Protein AF-A0A098VPJ7-F1 (afdb_monomer)

Radius of gyration: 24.65 Å; Cα contacts (8 Å, |Δi|>4): 861; chains: 1; bounding box: 64×50×73 Å

Mean predicted aligned error: 9.45 Å

Nearest PDB structures (foldseek):
  3ctz-assembly1_A  TM=8.269E-01  e=1.422E-44  Homo sapiens
  5jqk-assembly1_A  TM=8.307E-01  e=3.393E-35  Plasmodium falciparum 3D7
  5jqk-assembly1_B  TM=8.195E-01  e=1.094E-34  Plasmodium falciparum 3D7
  5jr6-assembly1_A  TM=8.309E-01  e=3.525E-34  Plasmodium falciparum 3D7
  5jr6-assembly1_B  TM=8.260E-01  e=3.515E-31  Plasmodium falciparum 3D7

Sequence (490 aa):
MKEAALWTDGRYFLQAEQQLDPKAWILMKSGLPGTPQKEEWIMEKLKAPNSTLGFDPTLVPFDLIQKWKGYWSAQNAPIEICPIDQNLVDLAWSCRPARPCNAVSELALSFCGKSFEDKLKDLRSKIEAEKCAGLLVSSLDEIAWILNWRGSDIDFNPNGAINCLAKNLTPPVVIRDYN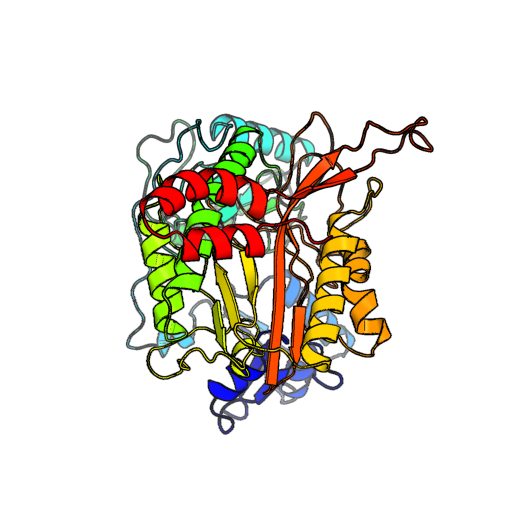ALFSDLKCWKELSNTFDRVLMAKGVSSVDLVESAGGEAVKTRVEIDGFRKAHVQDGVALVFTVWLSRSESTAANKLKEFRSQGKNYVGLSFDTISASGPNAAIIHYKPSAELSRSLSLDEIYLNGTTDVTRTLHFGTPSLEEKMDFTRVLKGNLALGSIVFPEKTSGFHLDVLARQFLWESGKDYRHGTGHGVGHYLNVHEGPHGIGFREEYLKNTLVDGMVVTNGIAALLLFSLEPGFYKDSAFGIRIEDIMIVRSKTDFPEPAFGGVAFYEFEKVTMYHSQVYVTLAPLLKELDAKALDWLKRETSPIC

InterPro domains:
  IPR000994 Peptidase M24 [PF00557] (244-435)
  IPR029149 Creatinase/Aminopeptidase P/Spt16, N-terminal [G3DSA:3.40.350.10] (1-93)
  IPR029149 Creatinase/Aminopeptidase P/Spt16, N-terminal [G3DSA:3.40.350.10] (95-166)
  IPR033740 Aminopeptidase P [cd01085] (226-439)
  IPR036005 Creatinase/aminopeptidase-like [G3DSA:3.90.230.10] (217-490)
  IPR036005 Creatinase/aminopeptidase-like [SSF55920] (221-437)
  IPR050422 Xaa-Pro aminopeptidase P [PTHR43763] (216-458)

Solvent-accessible surface area (backbone atoms only — not comparable to full-atom values): 27313 Å² total; per-residue (Å²): 135,92,79,43,74,48,78,46,48,60,56,41,53,73,56,48,68,71,71,48,57,76,92,64,42,44,82,37,55,50,92,44,91,91,51,74,51,69,64,56,47,51,56,64,71,47,69,52,88,94,37,65,49,75,43,44,68,91,79,52,56,42,66,59,55,50,52,40,52,52,53,33,55,76,68,71,47,88,69,46,76,43,76,36,94,68,56,71,61,67,76,69,41,88,80,66,77,80,81,65,71,46,74,54,45,78,57,56,58,89,51,58,61,60,59,39,67,59,46,51,48,56,49,49,56,47,32,58,73,72,67,31,77,43,72,50,77,69,48,47,50,61,53,20,60,44,64,32,37,33,19,63,49,39,89,45,28,35,26,38,58,75,74,43,82,78,87,84,68,81,78,90,66,84,90,70,62,66,84,43,52,72,56,52,52,54,58,45,65,77,65,50,90,82,52,88,30,39,27,33,30,72,75,66,69,102,34,66,70,50,70,58,78,56,61,75,40,24,31,47,68,42,32,50,56,46,50,45,56,49,50,56,56,47,43,47,22,55,57,58,25,76,77,71,52,60,25,22,38,54,27,36,50,46,32,52,55,46,42,64,72,40,91,87,56,87,76,54,51,51,86,43,33,23,25,50,24,39,47,26,26,41,72,75,37,71,48,37,94,86,73,42,50,66,62,58,46,85,30,46,35,29,42,33,54,77,68,36,35,47,56,48,59,75,50,79,76,53,72,65,59,50,53,52,50,50,22,31,48,49,9,36,49,51,47,51,67,42,72,46,51,51,76,44,21,28,34,76,47,31,55,51,31,43,50,57,30,49,79,70,79,42,69,54,68,66,58,34,24,36,16,50,36,87,84,33,36,57,78,26,64,81,34,37,20,17,92,50,71,68,16,68,77,30,38,35,42,47,23,26,61,37,51,67,84,80,96,28,42,36,52,27,37,39,37,29,43,41,55,43,81,80,48,32,30,41,40,46,28,43,41,33,21,47,40,75,55,78,91,59,98,57,84,55,75,93,76,54,58,34,30,31,50,42,68,60,64,57,42,42,62,53,39,44,68,66,43,44,69,56,25,65,78,74,36,65,66,61,33,56,49,46,52,61,80,34,48,79,91,126

Secondary structure (DSSP, 8-state):
----EEEE-TTSHHHHHHHS-TTT-EEEETTSTTPPPHHHHHHHHT-STT-EEEE-TTTS-HHHHHHHHHHHHHTT---EEEE-SS-HHHHH-TTPPPPP-PPPEE--HHHHSS-HHHHHHHHHHHHHHTT-S-EEE--HHHHHHHTTEE--SBTTB-PPPTTSPPTT-TTTPPP--GGGHHHHHHHHHHH-TT-S--EEES---SS--PPP--TTTSBPHHHHHHHHHHHHHHHHHHHHHHHH-SBHHHHHHHHHHHHHTSTT----SS--EEEEGGGGGSTT----TTTPPBPPSSSEEEEE-SS-EEEEESS---HHHHHHHHHHHHHHHHHHT--EETTEEHHHHHHHHHHHHHTTT---SS-SEEE--TTS-SSEEEEEESS-THHHHSEE-STTTT--SS--B--EEE--EEEETTTEEEE--EEEE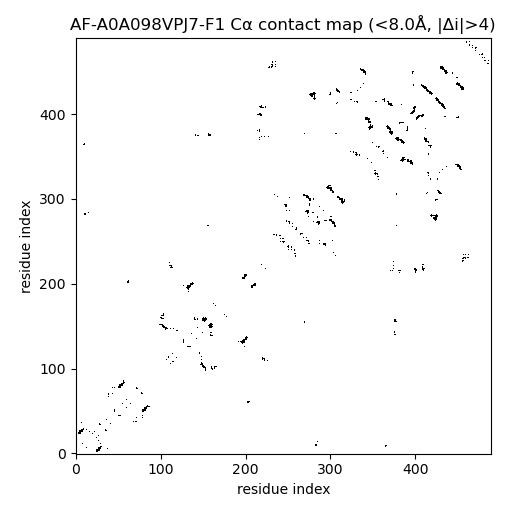EEEE---SSPPGGG--EEEEEES--HHHHHHHHHHHHHHHH-HHHHHHHHHHTS---

Foldseek 3Di:
DPAAEDEDFPLCPVVCVVPDDPVHYDYQHPPDPPRDDPLRVCLVVQQDPPREAEDAPVPDFPVVVVVSVVVCVVVVRPYHYDYDPDDPVVVVCPPDDDQDQFAKDAADCLAQVDALVVLVVVQVVVCVVVVAPEEDEDDQLVVCNSHNIFPCRDPLFRGGDLQHDDDDPPDDDDRDHPVCVVVVVVVVVVVCPDDQAYEYQDGDDDHDYDHRPQQQLFGDPSLLVVLLLLLLQLLLLLLVLVVDAFKQVRSQVSSQVSQVPDDPRDGWNDQKDKDWWQQQLSNPRHDDPVRMDTHDLATWIWTDTPFFIAIDHNHDYDPVVVLQQVLQVQLLVQLQFDKFFWQAWLQNSQCSNAVSQVVVPFADRDFQKAFQGRSGRRHDDPGIRGNDVSRNVQICDPGGSHHDDDWTKGWMKRWGKGHDNRTHIDIGIFIKIKTWDDPDPDQDPPNTTMIHIDTSCPSLVSSLVVCLVVCVVVPPVSNVVSCVVSDPDD

Organism: NCBI:txid1485682

Structure (mmCIF, N/CA/C/O backbone):
data_AF-A0A098VPJ7-F1
#
_entry.id   AF-A0A098VPJ7-F1
#
loop_
_atom_site.group_PDB
_atom_site.id
_atom_site.type_symbol
_atom_site.label_atom_id
_atom_site.label_alt_id
_atom_site.label_comp_id
_atom_site.label_asym_id
_atom_site.label_entity_id
_atom_site.label_seq_id
_atom_site.pdbx_PDB_ins_code
_atom_site.Cartn_x
_atom_site.Cartn_y
_atom_site.Cartn_z
_atom_site.occupancy
_atom_site.B_iso_or_equiv
_atom_site.auth_seq_id
_atom_site.auth_comp_id
_atom_site.auth_asym_id
_atom_site.auth_atom_id
_atom_site.pdbx_PDB_model_num
ATOM 1 N N . MET A 1 1 ? -33.648 -5.430 8.980 1.00 58.34 1 MET A N 1
ATOM 2 C CA . MET A 1 1 ? -32.537 -4.491 8.699 1.00 58.34 1 MET A CA 1
ATOM 3 C C . MET A 1 1 ? -33.095 -3.398 7.794 1.00 58.34 1 MET A C 1
ATOM 5 O O . MET A 1 1 ? -33.897 -3.757 6.942 1.00 58.34 1 MET A O 1
ATOM 9 N N . LYS A 1 2 ? -32.804 -2.107 8.021 1.00 83.69 2 LYS A N 1
ATOM 10 C CA . LYS A 1 2 ? -33.360 -1.016 7.186 1.00 83.69 2 LYS A CA 1
ATOM 11 C C . LYS A 1 2 ? -32.436 -0.630 6.030 1.00 83.69 2 LYS A C 1
ATOM 13 O O . LYS A 1 2 ? -32.908 -0.478 4.916 1.00 83.69 2 LYS A O 1
ATOM 18 N N . GLU A 1 3 ? -31.143 -0.507 6.310 1.00 92.00 3 GLU A N 1
ATOM 19 C CA . GLU A 1 3 ? -30.087 -0.170 5.352 1.00 92.00 3 GLU A CA 1
ATOM 20 C C . GLU A 1 3 ? -28.803 -0.911 5.770 1.00 92.00 3 GLU A C 1
ATOM 22 O O . GLU A 1 3 ? -28.629 -1.208 6.956 1.00 92.00 3 GLU A O 1
ATOM 27 N N . ALA A 1 4 ? -27.909 -1.178 4.818 1.00 95.25 4 ALA A N 1
ATOM 28 C CA . ALA A 1 4 ? -26.516 -1.552 5.056 1.00 95.25 4 ALA A CA 1
ATOM 29 C C . ALA A 1 4 ? -25.637 -0.744 4.092 1.00 95.25 4 ALA A C 1
ATOM 31 O O . ALA A 1 4 ? -26.004 -0.565 2.931 1.00 95.25 4 ALA A O 1
ATOM 32 N N . ALA A 1 5 ? -24.506 -0.220 4.562 1.00 96.56 5 ALA A N 1
ATOM 33 C CA . ALA A 1 5 ? -23.669 0.695 3.789 1.00 96.56 5 ALA A CA 1
ATOM 34 C C . ALA A 1 5 ? -22.183 0.347 3.924 1.00 96.56 5 ALA A C 1
ATOM 36 O O . ALA A 1 5 ? -21.719 -0.002 5.010 1.00 96.56 5 ALA A O 1
ATOM 37 N N . LEU A 1 6 ? -21.440 0.460 2.821 1.00 97.56 6 LEU A N 1
ATOM 38 C CA . LEU A 1 6 ? -20.004 0.192 2.759 1.00 97.56 6 LEU A CA 1
ATOM 39 C C . LEU A 1 6 ? -19.274 1.426 2.231 1.00 97.56 6 LEU A C 1
ATOM 41 O O . LEU A 1 6 ? -19.496 1.842 1.097 1.00 97.56 6 LEU A O 1
ATOM 45 N N . TRP A 1 7 ? -18.377 1.991 3.042 1.00 97.19 7 TRP A N 1
ATOM 46 C CA . TRP A 1 7 ? -17.451 3.038 2.605 1.00 97.19 7 TRP A CA 1
ATOM 47 C C . TRP A 1 7 ? -16.179 2.408 2.073 1.00 97.19 7 TRP A C 1
ATOM 49 O O . TRP A 1 7 ? -15.521 1.653 2.786 1.00 97.19 7 TRP A O 1
ATOM 59 N N . THR A 1 8 ? -15.793 2.801 0.868 1.00 96.56 8 THR A N 1
ATOM 60 C CA . THR A 1 8 ? -14.469 2.507 0.315 1.00 96.56 8 THR A CA 1
ATOM 61 C C . THR A 1 8 ? -13.926 3.723 -0.432 1.00 96.56 8 THR A C 1
ATOM 63 O O . THR A 1 8 ? -14.633 4.725 -0.566 1.00 96.56 8 THR A O 1
ATOM 66 N N . ASP A 1 9 ? -12.670 3.667 -0.864 1.00 93.50 9 ASP A N 1
ATOM 67 C CA . ASP A 1 9 ? -11.998 4.722 -1.626 1.00 93.50 9 ASP A CA 1
ATOM 68 C C . ASP A 1 9 ? -11.958 4.424 -3.136 1.00 93.50 9 ASP A C 1
ATOM 70 O O . ASP A 1 9 ? -12.395 3.367 -3.604 1.00 93.50 9 ASP A O 1
ATOM 74 N N . GLY A 1 10 ? -11.451 5.383 -3.914 1.00 90.94 10 GLY A N 1
ATOM 75 C CA . GLY A 1 10 ? -11.510 5.353 -5.374 1.00 90.94 10 GLY A CA 1
ATOM 76 C C . GLY A 1 10 ? -10.791 4.188 -6.051 1.00 90.94 10 GLY A C 1
ATOM 77 O O . GLY A 1 10 ? -11.111 3.907 -7.205 1.00 90.94 10 GLY A O 1
ATOM 78 N N . ARG A 1 11 ? -9.903 3.470 -5.347 1.00 91.38 11 ARG A N 1
ATOM 79 C CA . ARG A 1 11 ? -9.271 2.227 -5.830 1.00 91.38 11 ARG A CA 1
ATOM 80 C C . ARG A 1 11 ? -10.273 1.090 -6.023 1.00 91.38 11 ARG A C 1
ATOM 82 O O . ARG A 1 11 ? -10.047 0.204 -6.842 1.00 91.38 11 ARG A O 1
ATOM 89 N N . TYR A 1 12 ? -11.388 1.144 -5.296 1.00 95.06 12 TYR A N 1
ATOM 90 C CA . TYR A 1 12 ? -12.326 0.036 -5.137 1.00 95.06 12 TYR A CA 1
ATOM 91 C C . TYR A 1 12 ? -13.745 0.328 -5.633 1.00 95.06 12 TYR A C 1
ATOM 93 O O . TYR A 1 12 ? -14.587 -0.560 -5.551 1.00 95.06 12 TYR A O 1
ATOM 101 N N . PHE A 1 13 ? -14.048 1.523 -6.160 1.00 93.94 13 PHE A N 1
ATOM 102 C CA . PHE A 1 13 ? -15.414 1.862 -6.598 1.00 93.94 13 PHE A CA 1
ATOM 103 C C . PHE A 1 13 ? -15.972 0.853 -7.615 1.00 93.94 13 PHE A C 1
ATOM 105 O O . PHE A 1 13 ? -17.044 0.301 -7.385 1.00 93.94 13 PHE A O 1
ATOM 112 N N . LEU A 1 14 ? -15.219 0.565 -8.683 1.00 90.44 14 LEU A N 1
ATOM 113 C CA . LEU A 1 14 ? -15.637 -0.374 -9.733 1.00 90.44 14 LEU A CA 1
ATOM 114 C C . LEU A 1 14 ? -15.721 -1.822 -9.222 1.00 90.44 14 LEU A C 1
ATOM 116 O O . LEU A 1 14 ? -16.611 -2.567 -9.617 1.00 90.44 14 LEU A O 1
ATOM 120 N N . GLN A 1 15 ? -14.819 -2.223 -8.320 1.00 91.12 15 GLN A N 1
ATOM 121 C CA . GLN A 1 15 ? -14.826 -3.569 -7.737 1.00 91.12 15 GLN A CA 1
ATOM 122 C C . GLN A 1 15 ? -16.013 -3.766 -6.784 1.00 91.12 15 GLN A C 1
ATOM 124 O O . GLN A 1 15 ? -16.672 -4.802 -6.822 1.00 91.12 15 GLN A O 1
ATOM 129 N N . ALA A 1 16 ? -16.326 -2.766 -5.958 1.00 94.00 16 ALA A N 1
ATOM 130 C CA . ALA A 1 16 ? -17.450 -2.822 -5.034 1.00 94.00 16 ALA A CA 1
ATOM 131 C C . ALA A 1 16 ? -18.799 -2.864 -5.774 1.00 94.00 16 ALA A C 1
ATOM 133 O O . ALA A 1 16 ? -19.690 -3.595 -5.354 1.00 94.00 16 ALA A O 1
ATOM 134 N N . GLU A 1 17 ? -18.934 -2.166 -6.908 1.00 92.56 17 GLU A N 1
ATOM 135 C CA . GLU A 1 17 ? -20.117 -2.260 -7.785 1.00 92.56 17 GLU A CA 1
ATOM 136 C C . GLU A 1 17 ? -20.305 -3.652 -8.412 1.00 92.56 17 GLU A C 1
ATOM 138 O O . GLU A 1 17 ? -21.429 -4.026 -8.732 1.00 92.56 17 GLU A O 1
ATOM 143 N N . GLN A 1 18 ? -19.228 -4.429 -8.567 1.00 90.06 18 GLN A N 1
ATOM 144 C CA . GLN A 1 18 ? -19.275 -5.804 -9.082 1.00 90.06 18 GLN A CA 1
ATOM 145 C C . GLN A 1 18 ? -19.525 -6.851 -7.983 1.00 90.06 18 GLN A C 1
ATOM 147 O O . GLN A 1 18 ? -20.073 -7.913 -8.267 1.00 90.06 18 GLN A O 1
ATOM 152 N N . GLN A 1 19 ? -19.096 -6.582 -6.745 1.00 92.81 19 GLN A N 1
ATOM 153 C CA . GLN A 1 19 ? -19.117 -7.551 -5.639 1.00 92.81 19 GLN A CA 1
ATOM 154 C C . GLN A 1 19 ? -20.301 -7.389 -4.674 1.00 92.81 19 GLN A C 1
ATOM 156 O O . GLN A 1 19 ? -20.671 -8.352 -4.003 1.00 92.81 19 GLN A O 1
ATOM 161 N N . LEU A 1 20 ? -20.886 -6.194 -4.569 1.00 95.88 20 LEU A N 1
ATOM 162 C CA . LEU A 1 20 ? -22.016 -5.926 -3.678 1.00 95.88 20 LEU A CA 1
ATOM 163 C C . LEU A 1 20 ? -23.350 -6.128 -4.404 1.00 95.88 20 LEU A C 1
ATOM 165 O O . LEU A 1 20 ? -23.539 -5.621 -5.505 1.00 95.88 20 LEU A O 1
ATOM 169 N N . ASP A 1 21 ? -24.316 -6.791 -3.758 1.00 95.88 21 ASP A N 1
ATOM 170 C CA . ASP A 1 21 ? -25.709 -6.762 -4.222 1.00 95.88 21 ASP A CA 1
ATOM 171 C C . ASP A 1 21 ? -26.289 -5.349 -3.995 1.00 95.88 21 ASP A C 1
ATOM 173 O O . ASP A 1 21 ? -26.476 -4.957 -2.834 1.00 95.88 21 ASP A O 1
ATOM 177 N N . PRO A 1 22 ? -26.622 -4.585 -5.057 1.00 94.00 22 PRO A N 1
ATOM 178 C CA . PRO A 1 22 ? -27.145 -3.224 -4.933 1.00 94.00 22 PRO A CA 1
ATOM 179 C C . PRO A 1 22 ? -28.547 -3.163 -4.304 1.00 94.00 22 PRO A C 1
ATOM 181 O O . PRO A 1 22 ? -29.031 -2.077 -3.997 1.00 94.00 22 PRO A O 1
ATOM 184 N N . LYS A 1 23 ? -29.224 -4.304 -4.106 1.00 93.88 23 LYS A N 1
ATOM 185 C CA . LYS A 1 23 ? -30.486 -4.384 -3.350 1.00 93.88 23 LYS A CA 1
ATOM 186 C C . LYS A 1 23 ? -30.269 -4.475 -1.840 1.00 93.88 23 LYS A C 1
ATOM 188 O O . LYS A 1 23 ? -31.193 -4.182 -1.084 1.00 93.88 23 LYS A O 1
ATOM 193 N N . ALA A 1 24 ? -29.085 -4.909 -1.409 1.00 95.06 24 ALA A N 1
ATOM 194 C CA . ALA A 1 24 ? -28.736 -5.098 -0.004 1.00 95.06 24 ALA A CA 1
ATOM 195 C C . ALA A 1 24 ? -27.796 -4.004 0.525 1.00 95.06 24 ALA A C 1
ATOM 197 O O . ALA A 1 24 ? -27.900 -3.634 1.693 1.00 95.06 24 ALA A O 1
ATOM 198 N N . TRP A 1 25 ? -26.902 -3.481 -0.322 1.00 97.38 25 TRP A N 1
ATOM 199 C CA . TRP A 1 25 ? -25.821 -2.578 0.075 1.00 97.38 25 TRP A CA 1
ATOM 200 C C . TRP A 1 25 ? -25.869 -1.219 -0.622 1.00 97.38 25 TRP A C 1
ATOM 202 O O . TRP A 1 25 ? -26.027 -1.120 -1.837 1.00 97.38 25 TRP A O 1
ATOM 212 N N . ILE A 1 26 ? -25.615 -0.168 0.157 1.00 96.62 26 ILE A N 1
ATOM 213 C CA . ILE A 1 26 ? -25.369 1.194 -0.315 1.00 96.62 26 ILE A CA 1
ATOM 214 C C . ILE A 1 26 ? -23.852 1.413 -0.391 1.00 96.62 26 ILE A C 1
ATOM 216 O O . ILE A 1 26 ? -23.165 1.425 0.634 1.00 96.62 26 ILE A O 1
ATOM 220 N N . LEU A 1 27 ? -23.314 1.598 -1.598 1.00 97.25 27 LEU A N 1
ATOM 221 C CA . LEU A 1 27 ? -21.898 1.914 -1.795 1.00 97.25 27 LEU A CA 1
ATOM 222 C C . LEU A 1 27 ? -21.631 3.407 -1.556 1.00 97.25 27 LEU A C 1
ATOM 224 O O . LEU A 1 27 ? -22.081 4.261 -2.317 1.00 97.25 27 LEU A O 1
ATOM 228 N N . MET A 1 28 ? -20.844 3.712 -0.528 1.00 97.31 28 MET A N 1
ATOM 229 C CA . MET A 1 28 ? -20.439 5.065 -0.155 1.00 97.31 28 MET A CA 1
ATOM 230 C C . MET A 1 28 ? -19.040 5.361 -0.715 1.00 97.31 28 MET A C 1
ATOM 232 O O . MET A 1 28 ? -18.026 4.826 -0.253 1.00 97.31 28 MET A O 1
ATOM 236 N N . LYS A 1 29 ? -18.982 6.204 -1.750 1.00 95.62 29 LYS A N 1
ATOM 237 C CA . LYS A 1 29 ? -17.768 6.488 -2.530 1.00 95.62 29 LYS A CA 1
ATOM 238 C C . LYS A 1 29 ? -16.926 7.604 -1.891 1.00 95.62 29 LYS A C 1
ATOM 240 O O . LYS A 1 29 ? -17.019 8.771 -2.265 1.00 95.62 29 LYS A O 1
ATOM 245 N N . SER A 1 30 ? -16.113 7.238 -0.900 1.00 92.88 30 SER A N 1
ATOM 246 C CA . SER A 1 30 ? -15.342 8.180 -0.069 1.00 92.88 30 SER A CA 1
ATOM 247 C C . SER A 1 30 ? -14.481 9.132 -0.907 1.00 92.88 30 SER A C 1
ATOM 249 O O . SER A 1 30 ? -13.778 8.701 -1.819 1.00 92.88 30 SER A O 1
ATOM 251 N N . GLY A 1 31 ? -14.517 10.424 -0.576 1.00 87.00 31 GLY A N 1
ATOM 252 C CA . GLY A 1 31 ? -13.781 11.474 -1.289 1.00 87.00 31 GLY A CA 1
ATOM 253 C C . GLY A 1 31 ? -14.513 12.074 -2.497 1.00 87.00 31 GLY A C 1
ATOM 254 O O . GLY A 1 31 ? -14.058 13.089 -3.017 1.00 87.00 31 GLY A O 1
ATOM 255 N N . LEU A 1 32 ? -15.654 11.518 -2.928 1.00 90.38 32 LEU A N 1
ATOM 256 C CA . LEU A 1 32 ? -16.508 12.179 -3.920 1.00 90.38 32 LEU A CA 1
ATOM 257 C C . LEU A 1 32 ? -17.429 13.227 -3.264 1.00 90.38 32 LEU A C 1
ATOM 259 O O . LEU A 1 32 ? -17.989 12.953 -2.194 1.00 90.38 32 LEU A O 1
ATOM 263 N N . PRO A 1 33 ? -17.664 14.388 -3.912 1.00 90.69 33 PRO A N 1
ATOM 264 C CA . PRO A 1 33 ? -18.637 15.374 -3.449 1.00 90.69 33 PRO A CA 1
ATOM 265 C C . PRO A 1 33 ? -20.016 14.753 -3.191 1.00 90.69 33 PRO A C 1
ATOM 267 O O . PRO A 1 33 ? -20.513 13.969 -3.997 1.00 90.69 33 PRO A O 1
ATOM 270 N N . GLY A 1 34 ? -20.634 15.111 -2.065 1.00 91.56 34 GLY A N 1
ATOM 271 C CA . GLY A 1 34 ? -21.960 14.622 -1.674 1.00 91.56 34 GLY A CA 1
ATOM 272 C C . GLY A 1 34 ? -21.996 13.233 -1.022 1.00 91.56 34 GLY A C 1
ATOM 273 O O . GLY A 1 34 ? -23.062 12.832 -0.566 1.00 91.56 34 GLY A O 1
ATOM 274 N N . THR A 1 35 ? -20.872 12.511 -0.917 1.00 95.38 35 THR A N 1
ATOM 275 C CA . THR A 1 35 ? -20.814 11.294 -0.085 1.00 95.38 35 THR A CA 1
ATOM 276 C C . THR A 1 35 ? -20.645 11.690 1.387 1.00 95.38 35 THR A C 1
ATOM 278 O O . THR A 1 35 ? -19.643 12.335 1.703 1.00 95.38 35 THR A O 1
ATOM 281 N N . PRO A 1 36 ? -21.566 11.313 2.295 1.00 95.50 36 PRO A N 1
ATOM 282 C CA . PRO A 1 36 ? -21.456 11.659 3.709 1.00 95.50 36 PRO A CA 1
ATOM 283 C C . PRO A 1 36 ? -20.302 10.909 4.383 1.00 95.50 36 PRO A C 1
ATOM 285 O O . PRO A 1 36 ? -19.974 9.768 4.032 1.00 95.50 36 PRO A O 1
ATOM 288 N N . GLN A 1 37 ? -19.716 11.528 5.403 1.00 94.31 37 GLN A N 1
ATOM 289 C CA . GLN A 1 37 ? -18.797 10.857 6.317 1.00 94.31 37 GLN A CA 1
ATOM 290 C C . GLN A 1 37 ? -19.538 9.825 7.177 1.00 94.31 37 GLN A C 1
ATOM 292 O O . GLN A 1 37 ? -20.763 9.859 7.324 1.00 94.31 37 GLN A O 1
ATOM 297 N N . LYS A 1 38 ? -18.792 8.889 7.774 1.00 94.88 38 LYS A N 1
ATOM 298 C CA . LYS A 1 38 ? -19.380 7.826 8.607 1.00 94.88 38 LYS A CA 1
ATOM 299 C C . LYS A 1 38 ? -20.120 8.418 9.809 1.00 94.88 38 LYS A C 1
ATOM 301 O O . LYS A 1 38 ? -21.261 8.054 10.062 1.00 94.88 38 LYS A O 1
ATOM 306 N N . GLU A 1 39 ? -19.501 9.375 10.495 1.00 93.50 39 GLU A N 1
ATOM 307 C CA . GLU A 1 39 ? -20.085 10.127 11.611 1.00 93.50 39 GLU A CA 1
ATOM 308 C C . GLU A 1 39 ? -21.392 10.850 11.247 1.00 93.50 39 GLU A C 1
ATOM 310 O O . GLU A 1 39 ? -22.342 10.820 12.031 1.00 93.50 39 GLU A O 1
ATOM 315 N N . GLU A 1 40 ? -21.460 11.453 10.059 1.00 94.38 40 GLU A N 1
ATOM 316 C CA . GLU A 1 40 ? -22.639 12.160 9.542 1.00 94.38 40 GLU A CA 1
ATOM 317 C C . GLU A 1 40 ? -23.786 11.187 9.259 1.00 94.38 40 GLU A C 1
ATOM 319 O O . GLU A 1 40 ? -24.907 11.388 9.727 1.00 94.38 40 GLU A O 1
ATOM 324 N N . TRP A 1 41 ? -23.502 10.097 8.540 1.00 94.31 41 TRP A N 1
ATOM 325 C CA . TRP A 1 41 ? -24.509 9.095 8.192 1.00 94.31 41 TRP A CA 1
ATOM 326 C C . TRP A 1 41 ? -25.020 8.342 9.423 1.00 94.31 41 TRP A C 1
ATOM 328 O O . TRP A 1 41 ? -26.228 8.186 9.584 1.00 94.31 41 TRP A O 1
ATOM 338 N N . ILE A 1 42 ? -24.135 7.934 10.341 1.00 93.25 42 ILE A N 1
ATOM 339 C CA . ILE A 1 42 ? -24.534 7.303 11.610 1.00 93.25 42 ILE A CA 1
ATOM 340 C C . ILE A 1 42 ? -25.469 8.244 12.384 1.00 93.25 42 ILE A C 1
ATOM 342 O O . ILE A 1 42 ? -26.537 7.820 12.826 1.00 93.25 42 ILE A O 1
ATOM 346 N N . MET A 1 43 ? -25.130 9.534 12.477 1.00 91.50 43 MET A N 1
ATOM 347 C CA . MET A 1 43 ? -25.989 10.535 13.118 1.00 91.50 43 MET A CA 1
ATOM 348 C C . MET A 1 43 ? -27.334 10.713 12.408 1.00 91.50 43 MET A C 1
ATOM 350 O O . MET A 1 43 ? -28.359 10.893 13.063 1.00 91.50 43 MET A O 1
ATOM 354 N N . GLU A 1 44 ? -27.365 10.639 11.077 1.00 91.31 44 GLU A N 1
ATOM 355 C CA . GLU A 1 44 ? -28.606 10.707 10.311 1.00 91.31 44 GLU A CA 1
ATOM 356 C C . GLU A 1 44 ? -29.523 9.503 10.580 1.00 91.31 44 GLU A C 1
ATOM 358 O O . GLU A 1 44 ? -30.735 9.686 10.730 1.00 91.31 44 GLU A O 1
ATOM 363 N N . LYS A 1 45 ? -28.962 8.289 10.663 1.00 90.31 45 LYS A N 1
ATOM 364 C CA . LYS A 1 45 ? -29.728 7.041 10.820 1.00 90.31 45 LYS A CA 1
ATOM 365 C C . LYS A 1 45 ? -30.134 6.737 12.262 1.00 90.31 45 LYS A C 1
ATOM 367 O O . LYS A 1 45 ? -31.199 6.156 12.465 1.00 90.31 45 LYS A O 1
ATOM 372 N N . LEU A 1 46 ? -29.356 7.164 13.259 1.00 88.06 46 LEU A N 1
ATOM 373 C CA . LEU A 1 46 ? -29.640 6.937 14.686 1.00 88.06 46 LEU A CA 1
ATOM 374 C C . LEU A 1 46 ? -30.533 8.025 15.329 1.00 88.06 46 LEU A C 1
ATOM 376 O O . LEU A 1 46 ? -30.581 8.147 16.548 1.00 88.06 46 LEU A O 1
ATOM 380 N N . LYS A 1 47 ? -31.299 8.789 14.534 1.00 80.69 47 LYS A N 1
ATOM 381 C CA . LYS A 1 47 ? -32.258 9.811 15.020 1.00 80.69 47 LYS A CA 1
ATOM 382 C C . LYS A 1 47 ? -33.430 9.266 15.851 1.00 80.69 47 LYS A C 1
ATOM 384 O O . LYS A 1 47 ? -34.151 10.052 16.463 1.00 80.69 47 LYS A O 1
ATOM 389 N N . ALA A 1 48 ? -33.692 7.959 15.825 1.00 75.94 48 ALA A N 1
ATOM 390 C CA . ALA A 1 48 ? -34.788 7.372 16.594 1.00 75.94 48 ALA A CA 1
ATOM 391 C C . ALA A 1 48 ? -34.421 7.290 18.092 1.00 75.94 48 ALA A C 1
ATOM 393 O O . ALA A 1 48 ? -33.278 6.958 18.409 1.00 75.94 48 ALA A O 1
ATOM 394 N N . PRO A 1 49 ? -35.359 7.544 19.024 1.00 71.88 49 PRO A N 1
ATOM 395 C CA . PRO A 1 49 ? -35.082 7.420 20.453 1.00 71.88 49 PRO A CA 1
ATOM 396 C C . PRO A 1 49 ? -34.635 5.995 20.808 1.00 71.88 49 PRO A C 1
ATOM 398 O O . PRO A 1 49 ? -35.153 5.026 20.254 1.00 71.88 49 PRO A O 1
ATOM 401 N N . ASN A 1 50 ? -33.692 5.886 21.749 1.00 75.62 50 ASN A N 1
ATOM 402 C CA . ASN A 1 50 ? -33.048 4.635 22.177 1.00 75.62 50 ASN A CA 1
ATOM 403 C C . ASN A 1 50 ? -32.253 3.917 21.061 1.00 75.62 50 ASN A C 1
ATOM 405 O O . ASN A 1 50 ? -32.183 2.689 21.033 1.00 75.62 50 ASN A O 1
ATOM 409 N N . SER A 1 51 ? -31.668 4.675 20.126 1.00 83.06 51 SER A N 1
ATOM 410 C CA . SER A 1 51 ? -30.715 4.143 19.145 1.00 83.06 51 SER A CA 1
ATOM 411 C C . SER A 1 51 ? -29.297 4.115 19.721 1.00 83.06 51 SER A C 1
ATOM 413 O O . SER A 1 51 ? -28.759 5.158 20.087 1.00 83.06 51 SER A O 1
ATOM 415 N N . THR A 1 52 ? -28.671 2.939 19.725 1.00 90.44 52 THR A N 1
ATOM 416 C CA . THR A 1 52 ? -27.313 2.725 20.249 1.00 90.44 52 THR A CA 1
ATOM 417 C C . THR A 1 52 ? -26.389 2.230 19.134 1.00 90.44 52 THR A C 1
ATOM 419 O O . THR A 1 52 ? -26.750 1.328 18.374 1.00 90.44 52 THR A O 1
ATOM 422 N N . LEU A 1 53 ? -25.178 2.784 19.035 1.00 93.00 53 LEU A N 1
ATOM 423 C CA . LEU A 1 53 ? -24.133 2.286 18.141 1.00 93.00 53 LEU A CA 1
ATOM 424 C C . LEU A 1 53 ? -23.387 1.116 18.796 1.00 93.00 53 LEU A C 1
ATOM 426 O O . LEU A 1 53 ? -22.580 1.321 19.703 1.00 93.00 53 LEU A O 1
ATOM 430 N N . GLY A 1 54 ? -23.637 -0.100 18.310 1.00 93.81 54 GLY A N 1
ATOM 431 C CA . GLY A 1 54 ? -22.843 -1.287 18.635 1.00 93.81 54 GLY A CA 1
ATOM 432 C C . GLY A 1 54 ? -21.564 -1.367 17.797 1.00 93.81 54 GLY A C 1
ATOM 433 O O . GLY A 1 54 ? -21.624 -1.159 16.585 1.00 93.81 54 GLY A O 1
ATOM 434 N N . PHE A 1 55 ? -20.421 -1.692 18.408 1.00 93.12 55 PHE A N 1
ATOM 435 C CA . PHE A 1 55 ? -19.165 -1.931 17.683 1.00 93.12 55 PHE A CA 1
ATOM 436 C C . PHE A 1 55 ? -18.254 -2.941 18.396 1.00 93.12 55 PHE A C 1
ATOM 438 O O . PHE A 1 55 ? -18.303 -3.064 19.617 1.00 93.12 55 PHE A O 1
ATOM 445 N N . ASP A 1 56 ? -17.403 -3.636 17.639 1.00 91.25 56 ASP A N 1
ATOM 446 C CA . ASP A 1 56 ? -16.356 -4.509 18.186 1.00 91.25 56 ASP A CA 1
ATOM 447 C C . ASP A 1 56 ? -15.143 -3.654 18.620 1.00 91.25 56 ASP A C 1
ATOM 449 O O . ASP A 1 56 ? -14.526 -3.003 17.765 1.00 91.25 56 ASP A O 1
ATOM 453 N N . PRO A 1 57 ? -14.779 -3.623 19.918 1.00 87.31 57 PRO A N 1
ATOM 454 C CA . PRO A 1 57 ? -13.697 -2.780 20.421 1.00 87.31 57 PRO A CA 1
ATOM 455 C C . PRO A 1 57 ? -12.300 -3.228 19.976 1.00 87.31 57 PRO A C 1
ATOM 457 O O . PRO A 1 57 ? -11.354 -2.457 20.120 1.00 87.31 57 PRO A O 1
ATOM 460 N N . THR A 1 58 ? -12.150 -4.434 19.421 1.00 85.69 58 THR A N 1
ATOM 461 C CA . THR A 1 58 ? -10.871 -4.937 18.893 1.00 85.69 58 THR A CA 1
ATOM 462 C C . THR A 1 58 ? -10.605 -4.500 17.449 1.00 85.69 58 THR A C 1
ATOM 464 O O . THR A 1 58 ? -9.468 -4.582 16.988 1.00 85.69 58 THR A O 1
ATOM 467 N N . LEU A 1 59 ? -11.632 -4.006 16.742 1.00 88.81 59 LEU A N 1
ATOM 468 C CA . LEU A 1 59 ? -11.571 -3.669 15.312 1.00 88.81 59 LEU A CA 1
ATOM 469 C C . LEU A 1 59 ? -11.657 -2.165 15.012 1.00 88.81 59 LEU A C 1
ATOM 471 O O . LEU A 1 59 ? -11.415 -1.761 13.874 1.00 88.81 59 LEU A O 1
ATOM 475 N N . VAL A 1 60 ? -12.016 -1.325 15.991 1.00 85.81 60 VAL A N 1
ATOM 476 C CA . VAL A 1 60 ? -12.210 0.120 15.779 1.00 85.81 60 VAL A CA 1
ATOM 477 C C . VAL A 1 60 ? -11.199 0.938 16.591 1.00 85.81 60 VAL A C 1
ATOM 479 O O . VAL A 1 60 ? -11.191 0.840 17.819 1.00 85.81 60 VAL A O 1
ATOM 482 N N . PRO A 1 61 ? -10.381 1.801 15.952 1.00 82.31 61 PRO A N 1
ATOM 483 C CA . PRO A 1 61 ? -9.442 2.667 16.661 1.00 82.31 61 PRO A CA 1
ATOM 484 C C . PRO A 1 61 ? -10.133 3.584 17.676 1.00 82.31 61 PRO A C 1
ATOM 486 O O . PRO A 1 61 ? -11.129 4.242 17.369 1.00 82.31 61 PRO A O 1
ATOM 489 N N . PHE A 1 62 ? -9.562 3.689 18.877 1.00 79.25 62 PHE A N 1
ATOM 490 C CA . PHE A 1 62 ? -10.102 4.528 19.953 1.00 79.25 62 PHE A CA 1
ATOM 491 C C . PHE A 1 62 ? -10.268 5.993 19.538 1.00 79.25 62 PHE A C 1
ATOM 493 O O . PHE A 1 62 ? -11.306 6.595 19.809 1.00 79.25 62 PHE A O 1
ATOM 500 N N . ASP A 1 63 ? -9.279 6.555 18.842 1.00 77.56 63 ASP A N 1
ATOM 501 C CA . ASP A 1 63 ? -9.273 7.971 18.461 1.00 77.56 63 ASP A CA 1
ATOM 502 C C . ASP A 1 63 ? -10.375 8.289 17.439 1.00 77.56 63 ASP A C 1
ATOM 504 O O . ASP A 1 63 ? -10.941 9.381 17.458 1.00 77.56 63 ASP A O 1
ATOM 508 N N . LEU A 1 64 ? -10.770 7.306 16.617 1.00 83.44 64 LEU A N 1
ATOM 509 C CA . LEU A 1 64 ? -11.931 7.413 15.731 1.00 83.44 64 LEU A CA 1
ATOM 510 C C . LEU A 1 64 ? -13.236 7.493 16.537 1.00 83.44 64 LEU A C 1
ATOM 512 O O . LEU A 1 64 ? -14.065 8.362 16.273 1.00 83.44 64 LEU A O 1
ATOM 516 N N . ILE A 1 65 ? -13.394 6.654 17.569 1.00 86.75 65 ILE A N 1
ATOM 517 C CA . ILE A 1 65 ? -14.545 6.722 18.485 1.00 86.75 65 ILE A CA 1
ATOM 518 C C . ILE A 1 65 ? -14.574 8.058 19.243 1.00 86.75 65 ILE A C 1
ATOM 520 O O . ILE A 1 65 ? -15.649 8.634 19.407 1.00 86.75 65 ILE A O 1
ATOM 524 N N . GLN A 1 66 ? -13.427 8.591 19.679 1.00 85.75 66 GLN A N 1
ATOM 525 C CA . GLN A 1 66 ? -13.377 9.907 20.332 1.00 85.75 66 GLN A CA 1
ATOM 526 C C . GLN A 1 66 ? -13.709 11.048 19.363 1.00 85.75 66 GLN A C 1
ATOM 528 O O . GLN A 1 66 ? -14.492 11.930 19.720 1.00 85.75 66 GLN A O 1
ATOM 533 N N . LYS A 1 67 ? -13.203 11.005 18.121 1.00 88.56 67 LYS A N 1
ATOM 534 C CA . LYS A 1 67 ? -13.574 11.949 17.054 1.00 88.56 67 LYS A CA 1
ATOM 535 C C . LYS A 1 67 ? -15.090 11.956 16.836 1.00 88.56 67 LYS A C 1
ATOM 537 O O . LYS A 1 67 ? -15.703 13.021 16.822 1.00 88.56 67 LYS A O 1
ATOM 542 N N . TRP A 1 68 ? -15.698 10.776 16.712 1.00 92.12 68 TRP A N 1
ATOM 543 C CA . TRP A 1 68 ? -17.141 10.624 16.523 1.00 92.12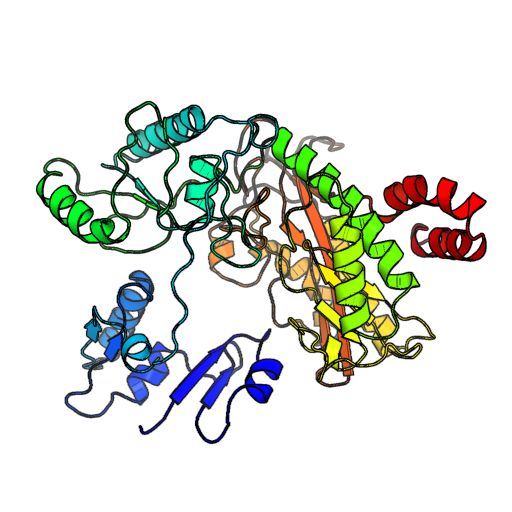 68 TRP A CA 1
ATOM 544 C C . TRP A 1 68 ? -17.950 11.134 17.723 1.00 92.12 68 TRP A C 1
ATOM 546 O O . TRP A 1 68 ? -18.879 11.915 17.531 1.00 92.12 68 TRP A O 1
ATOM 556 N N . LYS A 1 69 ? -17.553 10.799 18.960 1.00 90.06 69 LYS A N 1
ATOM 557 C CA . LYS A 1 69 ? -18.161 11.350 20.187 1.00 90.06 69 LYS A CA 1
ATOM 558 C C . LYS A 1 69 ? -18.101 12.878 20.228 1.00 90.06 69 LYS A C 1
ATOM 560 O O . LYS A 1 69 ? -19.107 13.515 20.532 1.00 90.06 69 LYS A O 1
ATOM 565 N N . GLY A 1 70 ? -16.944 13.464 19.914 1.00 91.69 70 GLY A N 1
ATOM 566 C CA . GLY A 1 70 ? -16.763 14.917 19.864 1.00 91.69 70 GLY A CA 1
ATOM 567 C C . GLY A 1 70 ? -17.667 15.576 18.822 1.00 91.69 70 GLY A C 1
ATOM 568 O O . GLY A 1 70 ? -18.345 16.556 19.128 1.00 91.69 70 GLY A O 1
ATOM 569 N N . TYR A 1 71 ? -17.741 14.993 17.623 1.00 92.75 71 TYR A N 1
ATOM 570 C CA . TYR A 1 71 ? -18.619 15.453 16.549 1.00 92.75 71 TYR A CA 1
ATOM 571 C C . TYR A 1 71 ? -20.107 15.389 16.943 1.00 92.75 71 TYR A C 1
ATOM 573 O O . TYR A 1 71 ? -20.803 16.397 16.851 1.00 92.75 71 TYR A O 1
ATOM 581 N N . TRP A 1 72 ? -20.598 14.251 17.449 1.00 92.06 72 TRP A N 1
ATOM 582 C CA . TRP A 1 72 ? -22.004 14.098 17.852 1.00 92.06 72 TRP A CA 1
ATOM 583 C C . TRP A 1 72 ? -22.385 14.995 19.033 1.00 92.06 72 TRP A C 1
ATOM 585 O O . TRP A 1 72 ? -23.459 15.596 19.016 1.00 92.06 72 TRP A O 1
ATOM 595 N N . SER A 1 73 ? -21.486 15.160 20.007 1.00 90.56 73 SER A N 1
ATOM 596 C CA . SER A 1 73 ? -21.660 16.098 21.122 1.00 90.56 73 SER A CA 1
ATOM 597 C C . SER A 1 73 ? -21.808 17.543 20.627 1.00 90.56 73 SER A C 1
ATOM 599 O O . SER A 1 73 ? -22.760 18.228 20.999 1.00 90.56 73 SER A O 1
ATOM 601 N N . ALA A 1 74 ? -20.950 17.984 19.698 1.00 93.06 74 ALA A N 1
ATOM 602 C CA . ALA A 1 74 ? -21.035 19.319 19.097 1.00 93.06 74 ALA A CA 1
ATOM 603 C C . ALA A 1 74 ? -22.338 19.557 18.303 1.00 93.06 74 ALA A C 1
ATOM 605 O O . ALA A 1 74 ? -22.798 20.693 18.206 1.00 93.06 74 ALA A O 1
ATOM 606 N N . GLN A 1 75 ? -22.955 18.496 17.770 1.00 91.12 75 GLN A N 1
ATOM 607 C CA . GLN A 1 75 ? -24.257 18.542 17.090 1.00 91.12 75 GLN A CA 1
ATOM 608 C C . GLN A 1 75 ? -25.459 18.324 18.034 1.00 91.12 75 GLN A C 1
ATOM 610 O O . GLN A 1 75 ? -26.598 18.296 17.572 1.00 91.12 75 GLN A O 1
ATOM 615 N N . ASN A 1 76 ? -25.237 18.180 19.348 1.00 88.94 76 ASN A N 1
ATOM 616 C CA . ASN A 1 76 ? -26.251 17.804 20.346 1.00 88.94 76 ASN A CA 1
ATOM 617 C C . ASN A 1 76 ? -27.002 16.497 20.005 1.00 88.94 76 ASN A C 1
ATOM 619 O O . ASN A 1 76 ? -28.171 16.334 20.357 1.00 88.94 76 ASN A O 1
ATOM 623 N N . ALA A 1 77 ? -26.347 15.559 19.315 1.00 86.38 77 ALA A N 1
ATOM 624 C CA . ALA A 1 77 ? -26.925 14.273 18.942 1.00 86.38 77 ALA A CA 1
ATOM 625 C C . ALA A 1 77 ? -26.764 13.257 20.097 1.00 86.38 77 ALA A C 1
ATOM 627 O O . ALA A 1 77 ? -25.631 12.892 20.423 1.00 86.38 77 ALA A O 1
ATOM 628 N N . PRO A 1 78 ? -27.859 12.770 20.720 1.00 81.88 78 PRO A N 1
ATOM 629 C CA . PRO A 1 78 ? -27.802 11.887 21.888 1.00 81.88 78 PRO A CA 1
ATOM 630 C C . PRO A 1 78 ? -27.554 10.426 21.473 1.00 81.88 78 PRO A C 1
ATOM 632 O O . PRO A 1 78 ? -28.411 9.562 21.641 1.00 81.88 78 PRO A O 1
ATOM 635 N N . ILE A 1 79 ? -26.386 10.160 20.885 1.00 87.94 79 ILE A N 1
ATOM 636 C CA . ILE A 1 79 ? -26.001 8.834 20.390 1.00 87.94 79 ILE A CA 1
ATOM 637 C C . ILE A 1 79 ? -25.254 8.082 21.487 1.00 87.94 79 ILE A C 1
ATOM 639 O O . ILE A 1 79 ? -24.125 8.422 21.846 1.00 87.94 79 ILE A O 1
ATOM 643 N N . GLU A 1 80 ? -25.885 7.033 22.004 1.00 87.94 80 GLU A N 1
ATOM 644 C CA . GLU A 1 80 ? -25.239 6.089 22.907 1.00 87.94 80 GLU A CA 1
ATOM 645 C C . GLU A 1 80 ? -24.321 5.144 22.116 1.00 87.94 80 GLU A C 1
ATOM 647 O O . GLU A 1 80 ? -24.627 4.751 20.989 1.00 87.94 80 GLU A O 1
ATOM 652 N N . ILE A 1 81 ? -23.191 4.754 22.709 1.00 89.56 81 ILE A N 1
ATOM 653 C CA . ILE A 1 81 ? -22.235 3.817 22.113 1.00 89.56 81 ILE A CA 1
ATOM 654 C C . ILE A 1 81 ? -22.055 2.635 23.064 1.00 89.56 81 ILE A C 1
ATOM 656 O O . ILE A 1 81 ? -21.698 2.826 24.226 1.00 89.56 81 ILE A O 1
ATOM 660 N N . CYS A 1 82 ? -22.232 1.422 22.546 1.00 91.31 82 CYS A N 1
ATOM 661 C CA . CYS A 1 82 ? -22.062 0.169 23.268 1.00 91.31 82 CYS A CA 1
ATOM 662 C C . CYS A 1 82 ? -20.932 -0.651 22.611 1.00 91.31 82 CYS A C 1
ATOM 664 O O . CYS A 1 82 ? -21.102 -1.124 21.485 1.00 91.31 82 CYS A O 1
ATOM 666 N N . PRO A 1 83 ? -19.766 -0.812 23.263 1.00 89.75 83 PRO A N 1
ATOM 667 C CA . PRO A 1 83 ? -18.779 -1.795 22.835 1.00 89.75 83 PRO A CA 1
ATOM 668 C C . PRO A 1 83 ? -19.330 -3.206 23.070 1.00 89.75 83 PRO A C 1
ATOM 670 O O . PRO A 1 83 ? -19.917 -3.476 24.117 1.00 89.75 83 PRO A O 1
ATOM 673 N N . ILE A 1 84 ? -19.136 -4.099 22.102 1.00 91.19 84 ILE A N 1
ATOM 674 C CA . ILE A 1 84 ? -19.615 -5.482 22.137 1.00 91.19 84 ILE A CA 1
ATOM 675 C C . ILE A 1 84 ? -18.403 -6.409 22.022 1.00 91.19 84 ILE A C 1
ATOM 677 O O . ILE A 1 84 ? -17.833 -6.553 20.944 1.00 91.19 84 ILE A O 1
ATOM 681 N N . ASP A 1 85 ? -18.027 -7.052 23.130 1.00 86.62 85 ASP A N 1
ATOM 682 C CA . ASP A 1 85 ? -16.842 -7.926 23.209 1.00 86.62 85 ASP A CA 1
ATOM 683 C C . ASP A 1 85 ? -16.940 -9.177 22.312 1.00 86.62 85 ASP A C 1
ATOM 685 O O . ASP A 1 85 ? -15.926 -9.773 21.953 1.00 86.62 85 ASP A O 1
ATOM 689 N N . GLN A 1 86 ? -18.158 -9.595 21.949 1.00 91.00 86 GLN A N 1
ATOM 690 C CA . GLN A 1 86 ? -18.397 -10.706 21.032 1.00 91.00 86 GLN A CA 1
ATOM 691 C C . GLN A 1 86 ? -18.741 -10.191 19.634 1.00 91.00 86 GLN A C 1
ATOM 693 O O . GLN A 1 86 ? -19.806 -9.610 19.414 1.00 91.00 86 GLN A O 1
ATOM 698 N N . ASN A 1 87 ? -17.871 -10.474 18.665 1.00 93.56 87 ASN A N 1
ATOM 699 C CA . ASN A 1 87 ? -18.109 -10.113 17.276 1.00 93.56 87 ASN A CA 1
ATOM 700 C C . ASN A 1 87 ? -19.389 -10.784 16.734 1.00 93.56 87 ASN A C 1
ATOM 702 O O . ASN A 1 87 ? -19.507 -12.010 16.684 1.00 93.56 87 ASN A O 1
ATOM 706 N N . LEU A 1 88 ? -20.360 -9.974 16.304 1.00 95.75 88 LEU A N 1
ATOM 707 C CA . LEU A 1 88 ? -21.666 -10.469 15.856 1.00 95.75 88 LEU A CA 1
ATOM 708 C C . LEU A 1 88 ? -21.620 -11.162 14.482 1.00 95.75 88 LEU A C 1
ATOM 710 O O . LEU A 1 88 ? -22.517 -11.944 14.170 1.00 95.75 88 LEU A O 1
ATOM 714 N N . VAL A 1 89 ? -20.587 -10.910 13.669 1.00 96.06 89 VAL A N 1
ATOM 715 C CA . VAL A 1 89 ? -20.364 -11.633 12.406 1.00 96.06 89 VAL A CA 1
ATOM 716 C C . VAL A 1 89 ? -19.870 -13.046 12.706 1.00 96.06 89 VAL A C 1
ATOM 718 O O . VAL A 1 89 ? -20.370 -13.993 12.107 1.00 96.06 89 VAL A O 1
ATOM 721 N N . ASP A 1 90 ? -18.980 -13.215 13.688 1.00 94.50 90 ASP A N 1
ATOM 722 C CA . ASP A 1 90 ? -18.480 -14.533 14.107 1.00 94.50 90 ASP A CA 1
ATOM 723 C C . ASP A 1 90 ? -19.605 -15.463 14.596 1.00 94.50 90 ASP A C 1
ATOM 725 O O . ASP A 1 90 ? -19.556 -16.665 14.345 1.00 94.50 90 ASP A O 1
ATOM 729 N N . LEU A 1 91 ? -20.652 -14.915 15.228 1.00 94.88 91 LEU A N 1
ATOM 730 C CA . LEU A 1 91 ? -21.860 -15.664 15.607 1.00 94.88 91 LEU A CA 1
ATOM 731 C C . LEU A 1 91 ? -22.685 -16.149 14.402 1.00 94.88 91 LEU A C 1
ATOM 733 O O . LEU A 1 91 ? -23.327 -17.195 14.477 1.00 94.88 91 LEU A O 1
ATOM 737 N N . ALA A 1 92 ? -22.695 -15.391 13.304 1.00 95.75 92 ALA A N 1
ATOM 738 C CA . ALA A 1 92 ? -23.418 -15.738 12.080 1.00 95.75 92 ALA A CA 1
ATOM 739 C C . ALA A 1 92 ? -22.586 -16.616 11.121 1.00 95.75 92 ALA A C 1
ATOM 741 O O . ALA A 1 92 ? -23.139 -17.303 10.256 1.00 95.75 92 ALA A O 1
ATOM 742 N N . TRP A 1 93 ? -21.258 -16.611 11.258 1.00 95.81 93 TRP A N 1
ATOM 743 C CA . TRP A 1 93 ? -20.327 -17.244 10.325 1.00 95.81 93 TRP A CA 1
ATOM 744 C C . TRP A 1 93 ? -20.109 -18.735 10.630 1.00 95.81 93 TRP A C 1
ATOM 746 O O . TRP A 1 93 ? -19.042 -19.170 11.058 1.00 95.81 93 TRP A O 1
ATOM 756 N N . SER A 1 94 ? -21.131 -19.541 10.334 1.00 93.69 94 SER A N 1
ATOM 757 C CA . SER A 1 94 ? -21.153 -21.002 10.558 1.00 93.69 94 SER A CA 1
ATOM 758 C C . SER A 1 94 ? -19.961 -21.797 9.989 1.00 93.69 94 SER A C 1
ATOM 760 O O . SER A 1 94 ? -19.660 -22.879 10.487 1.00 93.69 94 SER A O 1
ATOM 762 N N . CYS A 1 95 ? -19.281 -21.277 8.965 1.00 94.25 95 CYS A N 1
ATOM 763 C CA . CYS A 1 95 ? -18.134 -21.894 8.293 1.00 94.25 95 CYS A CA 1
ATOM 764 C C . CYS A 1 95 ? -16.835 -21.069 8.404 1.00 94.25 95 CYS A C 1
ATOM 766 O O . CYS A 1 95 ? -15.996 -21.116 7.502 1.00 94.25 95 CYS A O 1
ATOM 768 N N . ARG A 1 96 ? -16.664 -20.288 9.481 1.00 93.88 96 ARG A N 1
ATOM 769 C CA . ARG A 1 96 ? -15.450 -19.487 9.701 1.00 93.88 96 ARG A CA 1
ATOM 770 C C . ARG A 1 96 ? -14.191 -20.378 9.701 1.00 93.88 96 ARG A C 1
ATOM 772 O O . ARG A 1 96 ? -14.149 -21.347 10.462 1.00 93.88 96 ARG A O 1
ATOM 779 N N . PRO A 1 97 ? -13.149 -20.060 8.909 1.00 92.06 97 PRO A N 1
ATOM 780 C CA . PRO A 1 97 ? -11.884 -20.787 8.970 1.00 92.06 97 PRO A CA 1
ATOM 781 C C . PRO A 1 97 ? -11.189 -20.574 10.322 1.00 92.06 97 PRO A C 1
ATOM 783 O O . PRO A 1 97 ? -11.310 -19.517 10.944 1.00 92.06 97 PRO A O 1
ATOM 786 N N . ALA A 1 98 ? -10.429 -21.574 10.772 1.00 90.31 98 ALA A N 1
ATOM 787 C CA . ALA A 1 98 ? -9.585 -21.426 11.952 1.00 90.31 98 ALA A CA 1
ATOM 788 C C . ALA A 1 98 ? -8.512 -20.348 11.718 1.00 90.31 98 ALA A C 1
ATOM 790 O O . ALA A 1 98 ? -7.985 -20.220 10.612 1.00 90.31 98 ALA A O 1
ATOM 791 N N . ARG A 1 99 ? -8.159 -19.593 12.767 1.00 87.12 99 ARG A N 1
ATOM 792 C CA . ARG A 1 99 ? -7.030 -18.655 12.706 1.00 87.12 99 ARG A CA 1
ATOM 793 C C . ARG A 1 99 ? -5.729 -19.446 12.479 1.00 87.12 99 ARG A C 1
ATOM 795 O O . ARG A 1 99 ? -5.498 -20.401 13.224 1.00 87.12 99 ARG A O 1
ATOM 802 N N . PRO A 1 100 ? -4.872 -19.052 11.523 1.00 88.56 100 PRO A N 1
ATOM 803 C CA . PRO A 1 100 ? -3.539 -19.632 11.383 1.00 88.56 100 PRO A CA 1
ATOM 804 C C . PRO A 1 100 ? -2.680 -19.519 12.665 1.00 88.56 100 PRO A C 1
ATOM 806 O O . PRO A 1 100 ? -2.796 -18.564 13.438 1.00 88.56 100 PRO A O 1
ATOM 809 N N . CYS A 1 101 ? -1.835 -20.528 12.890 1.00 86.56 101 CYS A N 1
ATOM 810 C CA . CYS A 1 101 ? -0.657 -20.484 13.771 1.00 86.56 101 CYS A CA 1
ATOM 811 C C . CYS A 1 101 ? 0.444 -21.259 13.057 1.00 86.56 101 CYS A C 1
ATOM 813 O O . CYS A 1 101 ? 0.733 -22.420 13.359 1.00 86.56 101 CYS A O 1
ATOM 815 N N . ASN A 1 102 ? 0.985 -20.638 12.024 1.00 87.00 102 ASN A N 1
ATOM 816 C CA . ASN A 1 102 ? 2.147 -21.135 11.324 1.00 87.00 102 ASN A CA 1
ATOM 817 C C . ASN A 1 102 ? 3.395 -20.864 12.179 1.00 87.00 102 ASN A C 1
ATOM 819 O O . ASN A 1 102 ? 3.435 -19.952 13.008 1.00 87.00 102 ASN A O 1
ATOM 823 N N . ALA A 1 103 ? 4.431 -21.685 12.011 1.00 85.50 103 ALA A N 1
ATOM 824 C CA . ALA A 1 103 ? 5.674 -21.487 12.745 1.00 85.50 103 ALA A CA 1
ATOM 825 C C . ALA A 1 103 ? 6.343 -20.165 12.331 1.00 85.50 103 ALA A C 1
ATOM 827 O O . ALA A 1 103 ? 6.414 -19.846 11.142 1.00 85.50 103 ALA A O 1
ATOM 828 N N . VAL A 1 104 ? 6.874 -19.428 13.309 1.00 85.94 104 VAL A N 1
ATOM 829 C CA . VAL A 1 104 ? 7.730 -18.264 13.053 1.00 85.94 104 VAL A CA 1
ATOM 830 C C . VAL A 1 104 ? 9.190 -18.689 12.895 1.00 85.94 104 VAL A C 1
ATOM 832 O O . VAL A 1 104 ? 9.649 -19.641 13.526 1.00 85.94 104 VAL A O 1
ATOM 835 N N . SER A 1 105 ? 9.930 -17.966 12.059 1.00 85.56 105 SER A N 1
ATOM 836 C CA . SER A 1 105 ? 11.361 -18.162 11.818 1.00 85.56 105 SER A CA 1
ATOM 837 C C . SER A 1 105 ? 12.148 -16.894 12.130 1.00 85.56 105 SER A C 1
ATOM 839 O O . SER A 1 105 ? 11.720 -15.801 11.756 1.00 85.56 105 SER A O 1
ATOM 841 N N . GLU A 1 106 ? 13.323 -17.037 12.738 1.00 88.81 106 GLU A N 1
ATOM 842 C CA . GLU A 1 106 ? 14.267 -15.932 12.914 1.00 88.81 106 GLU A CA 1
ATOM 843 C C . GLU A 1 106 ? 14.945 -15.562 11.582 1.00 88.81 106 GLU A C 1
ATOM 845 O O . GLU A 1 106 ? 15.421 -16.419 10.834 1.00 88.81 106 GLU A O 1
ATOM 850 N N . LEU A 1 107 ? 14.996 -14.265 11.288 1.00 87.62 107 LEU A N 1
ATOM 851 C CA . LEU A 1 107 ? 15.688 -13.683 10.151 1.00 87.62 107 LEU A CA 1
ATOM 852 C C . LEU A 1 107 ? 17.145 -13.406 10.538 1.00 87.62 107 LEU A C 1
ATOM 854 O O . LEU A 1 107 ? 17.426 -12.532 11.356 1.00 87.62 107 LEU A O 1
ATOM 858 N N . ALA A 1 108 ? 18.075 -14.137 9.921 1.00 89.75 108 ALA A N 1
ATOM 859 C CA . ALA A 1 108 ? 19.496 -14.056 10.252 1.00 89.75 108 ALA A CA 1
ATOM 860 C C . ALA A 1 108 ? 20.069 -12.629 10.136 1.00 89.75 108 ALA A C 1
ATOM 862 O O . ALA A 1 108 ? 19.717 -11.869 9.228 1.00 89.75 108 ALA A O 1
ATOM 863 N N . LEU A 1 109 ? 21.043 -12.308 10.998 1.00 89.50 109 LEU A N 1
ATOM 864 C CA . LEU A 1 109 ? 21.670 -10.980 11.102 1.00 89.50 109 LEU A CA 1
ATOM 865 C C . LEU A 1 109 ? 22.233 -10.442 9.770 1.00 89.50 109 LEU A C 1
ATOM 867 O O . LEU A 1 109 ? 22.253 -9.234 9.541 1.00 89.50 109 LEU A O 1
ATOM 871 N N . SER A 1 110 ? 22.617 -11.334 8.850 1.00 89.56 110 SER A N 1
ATOM 872 C CA . SER A 1 110 ? 23.049 -11.006 7.483 1.00 89.56 110 SER A CA 1
ATOM 873 C C . SER A 1 110 ? 21.965 -10.387 6.587 1.00 89.56 110 SER A C 1
ATOM 875 O O . SER A 1 110 ? 22.285 -9.973 5.474 1.00 89.56 110 SER A O 1
ATOM 877 N N . PHE A 1 111 ? 20.705 -10.364 7.029 1.00 86.06 111 PHE A N 1
ATOM 878 C CA . PHE A 1 111 ? 19.573 -9.750 6.330 1.00 86.06 111 PHE A CA 1
ATOM 879 C C . PHE A 1 111 ? 19.014 -8.525 7.063 1.00 86.06 111 PHE A C 1
ATOM 881 O O . PHE A 1 111 ? 18.643 -7.567 6.400 1.00 86.06 111 PHE A O 1
ATOM 888 N N . CYS A 1 112 ? 18.953 -8.528 8.399 1.00 84.69 112 CYS A N 1
ATOM 889 C CA . CYS A 1 112 ? 18.381 -7.416 9.176 1.00 84.69 112 CYS A CA 1
ATOM 890 C C . CYS A 1 112 ? 19.409 -6.383 9.672 1.00 84.69 112 CYS A C 1
ATOM 892 O O . CYS A 1 112 ? 19.020 -5.318 10.139 1.00 84.69 112 CYS A O 1
ATOM 894 N N . GLY A 1 113 ? 20.712 -6.687 9.639 1.00 86.75 113 GLY A N 1
ATOM 895 C CA . GLY A 1 113 ? 21.792 -5.760 10.007 1.00 86.75 113 GLY A CA 1
ATOM 896 C C . GLY A 1 113 ? 21.892 -5.365 11.490 1.00 86.75 113 GLY A C 1
ATOM 897 O O . GLY A 1 113 ? 22.936 -4.857 11.894 1.00 86.75 113 GLY A O 1
ATOM 898 N N . LYS A 1 114 ? 20.859 -5.610 12.308 1.00 87.62 114 LYS A N 1
ATOM 899 C CA . LYS A 1 114 ? 20.805 -5.277 13.739 1.00 87.62 114 LYS A CA 1
ATOM 900 C C . LYS A 1 114 ? 20.100 -6.374 14.548 1.00 87.62 114 LYS A C 1
ATOM 902 O O . LYS A 1 114 ? 19.051 -6.873 14.136 1.00 87.62 114 LYS A O 1
ATOM 907 N N . SER A 1 115 ? 20.675 -6.743 15.696 1.00 89.88 115 SER A N 1
ATOM 908 C CA . SER A 1 115 ? 20.125 -7.758 16.610 1.00 89.88 115 SER A CA 1
ATOM 909 C C . SER A 1 115 ? 18.799 -7.306 17.244 1.00 89.88 115 SER A C 1
ATOM 911 O O . SER A 1 115 ? 18.493 -6.108 17.257 1.00 89.88 115 SER A O 1
ATOM 913 N N . PHE A 1 116 ? 18.003 -8.241 17.775 1.00 87.25 116 PHE A N 1
ATOM 914 C CA . PHE A 1 116 ? 16.768 -7.866 18.475 1.00 87.25 116 PHE A CA 1
ATOM 915 C C . PHE A 1 116 ? 17.093 -7.214 19.828 1.00 87.25 116 PHE A C 1
ATOM 917 O O . PHE A 1 116 ? 16.401 -6.296 20.261 1.00 87.25 116 PHE A O 1
ATOM 924 N N . GLU A 1 117 ? 18.191 -7.616 20.467 1.00 88.25 117 GLU A N 1
ATOM 925 C CA . GLU A 1 117 ? 18.690 -7.052 21.718 1.00 88.25 117 GLU A CA 1
ATOM 926 C C . GLU A 1 117 ? 19.092 -5.583 21.555 1.00 88.25 117 GLU A C 1
ATOM 928 O O . GLU A 1 117 ? 18.713 -4.748 22.379 1.00 88.25 117 GLU A O 1
ATOM 933 N N . ASP A 1 118 ? 19.790 -5.235 20.469 1.00 86.31 118 ASP A N 1
ATOM 934 C CA . ASP A 1 118 ? 20.140 -3.844 20.173 1.00 86.31 118 ASP A CA 1
ATOM 935 C C . ASP A 1 118 ? 18.900 -3.019 19.789 1.00 86.31 118 ASP A C 1
ATOM 937 O O . ASP A 1 118 ? 18.814 -1.845 20.145 1.00 86.31 118 ASP A O 1
ATOM 941 N N . LYS A 1 119 ? 17.913 -3.607 19.093 1.00 84.50 119 LYS A N 1
ATOM 942 C CA . LYS A 1 119 ? 16.622 -2.944 18.813 1.00 84.50 119 LYS A CA 1
ATOM 943 C C . LYS A 1 119 ? 15.845 -2.665 20.105 1.00 84.50 119 LYS A C 1
ATOM 945 O O . LYS A 1 119 ? 15.360 -1.553 20.304 1.00 84.50 119 LYS A O 1
ATOM 950 N N . LEU A 1 120 ? 15.776 -3.634 21.020 1.00 83.44 120 LEU A N 1
ATOM 951 C CA . LEU A 1 120 ? 15.157 -3.461 22.339 1.00 83.44 120 LEU A CA 1
ATOM 952 C C . LEU A 1 120 ? 15.914 -2.454 23.212 1.00 83.44 120 LEU A C 1
ATOM 954 O O . LEU A 1 120 ? 15.285 -1.731 23.983 1.00 83.44 120 LEU A O 1
ATOM 958 N N . LYS A 1 121 ? 17.244 -2.376 23.096 1.00 83.69 121 LYS A N 1
ATOM 959 C CA . LYS A 1 121 ? 18.064 -1.370 23.783 1.00 83.69 121 LYS A CA 1
ATOM 960 C C . LYS A 1 121 ? 17.728 0.046 23.308 1.00 83.69 121 LYS A C 1
ATOM 962 O O . LYS A 1 121 ? 17.424 0.888 24.147 1.00 83.69 121 LYS A O 1
ATOM 967 N N . ASP A 1 122 ? 17.706 0.285 21.993 1.00 79.81 122 ASP A N 1
ATOM 968 C CA . ASP A 1 122 ? 17.276 1.567 21.414 1.00 79.81 122 ASP A CA 1
ATOM 969 C C . ASP A 1 122 ? 15.871 1.965 21.897 1.00 79.81 122 ASP A C 1
ATOM 971 O O . ASP A 1 122 ? 15.644 3.110 22.290 1.00 79.81 122 ASP A O 1
ATOM 975 N N . LEU A 1 123 ? 14.921 1.021 21.872 1.00 76.81 123 LEU A N 1
ATOM 976 C CA . LEU A 1 123 ? 13.539 1.261 22.295 1.00 76.81 123 LEU A CA 1
ATOM 977 C C . LEU A 1 123 ? 13.441 1.602 23.785 1.00 76.81 123 LEU A C 1
ATOM 979 O O . LEU A 1 123 ? 12.736 2.543 24.138 1.00 76.81 123 LEU A O 1
ATOM 983 N N . ARG A 1 124 ? 14.177 0.901 24.657 1.00 77.69 124 ARG A N 1
ATOM 984 C CA . ARG A 1 124 ? 14.231 1.207 26.097 1.00 77.69 124 ARG A CA 1
ATOM 985 C C . ARG A 1 124 ? 14.770 2.611 26.357 1.00 77.69 124 ARG A C 1
ATOM 987 O O . ARG A 1 124 ? 14.124 3.366 27.073 1.00 77.69 124 ARG A O 1
ATOM 994 N N . SER A 1 125 ? 15.864 3.005 25.703 1.00 77.44 125 SER A N 1
ATOM 995 C CA . SER A 1 125 ? 16.400 4.367 25.835 1.00 77.44 125 SER A CA 1
ATOM 996 C C . SER A 1 125 ? 15.426 5.449 25.343 1.00 77.44 125 SER A C 1
ATOM 998 O O . SER A 1 125 ? 15.403 6.541 25.906 1.00 77.44 125 SER A O 1
ATOM 1000 N N . LYS A 1 126 ? 14.581 5.159 24.342 1.00 72.88 126 LYS A N 1
ATOM 1001 C CA . LYS A 1 126 ? 13.495 6.065 23.922 1.00 72.88 126 LYS A CA 1
ATOM 1002 C C . LYS A 1 126 ? 12.363 6.135 24.954 1.00 72.88 126 LYS A C 1
ATOM 1004 O O . LYS A 1 126 ? 11.941 7.231 25.297 1.00 72.88 126 LYS A O 1
ATOM 1009 N N . ILE A 1 127 ? 11.916 4.999 25.496 1.00 70.06 127 ILE A N 1
ATOM 1010 C CA . ILE A 1 127 ? 10.893 4.939 26.562 1.00 70.06 127 ILE A CA 1
ATOM 1011 C C . ILE A 1 127 ? 11.347 5.728 27.805 1.00 70.06 127 ILE A C 1
ATOM 1013 O O . ILE A 1 127 ? 10.557 6.475 28.383 1.00 70.06 127 ILE A O 1
ATOM 1017 N N . GLU A 1 128 ? 12.624 5.608 28.179 1.00 75.31 128 GLU A N 1
ATOM 1018 C CA . GLU A 1 128 ? 13.251 6.366 29.270 1.00 75.31 128 GLU A CA 1
ATOM 1019 C C . GLU A 1 128 ? 13.298 7.877 28.979 1.00 75.31 128 GLU A C 1
ATOM 1021 O O . GLU A 1 128 ? 12.931 8.678 29.842 1.00 75.31 128 GLU A O 1
ATOM 1026 N N . ALA A 1 129 ? 13.699 8.278 27.766 1.00 73.00 129 ALA A N 1
ATOM 1027 C CA . ALA A 1 129 ? 13.752 9.683 27.353 1.00 73.00 129 ALA A CA 1
ATOM 1028 C C . ALA A 1 129 ? 12.362 10.350 27.343 1.00 73.00 129 ALA A C 1
ATOM 1030 O O . ALA A 1 129 ? 12.211 11.462 27.854 1.00 73.00 129 ALA A O 1
ATOM 1031 N N . GLU A 1 130 ? 11.343 9.639 26.851 1.00 69.69 130 GLU A N 1
ATOM 1032 C CA . GLU A 1 130 ? 9.933 10.063 26.847 1.00 69.69 130 GLU A CA 1
ATOM 1033 C C . GLU A 1 130 ? 9.233 9.887 28.212 1.00 69.69 130 GLU A C 1
ATOM 1035 O O . GLU A 1 130 ? 8.052 10.209 28.360 1.00 69.69 130 GLU A O 1
ATOM 1040 N N . LYS A 1 131 ? 9.950 9.398 29.237 1.00 72.44 131 LYS A N 1
ATOM 1041 C CA . LYS A 1 131 ? 9.473 9.217 30.624 1.00 72.44 131 LYS A CA 1
ATOM 1042 C C . LYS A 1 131 ? 8.197 8.372 30.739 1.00 72.44 131 LYS A C 1
ATOM 1044 O O . LYS A 1 131 ? 7.305 8.682 31.531 1.00 72.44 131 LYS A O 1
ATOM 1049 N N . CYS A 1 132 ? 8.106 7.311 29.945 1.00 65.81 132 CYS A N 1
ATOM 1050 C CA . CYS A 1 132 ? 6.946 6.423 29.898 1.00 65.81 132 CYS A CA 1
ATOM 1051 C C . CYS A 1 132 ? 7.197 5.108 30.655 1.00 65.81 132 CYS A C 1
ATOM 1053 O O . CYS A 1 132 ? 8.326 4.630 30.731 1.00 65.81 132 CYS A O 1
ATOM 1055 N N . ALA A 1 133 ? 6.142 4.483 31.188 1.00 67.31 133 ALA A N 1
ATOM 1056 C CA . ALA A 1 133 ? 6.243 3.212 31.918 1.00 67.31 133 ALA A CA 1
ATOM 1057 C C . ALA A 1 133 ? 6.566 2.003 31.025 1.00 67.31 133 ALA A C 1
ATOM 1059 O O . ALA A 1 133 ? 7.016 0.968 31.516 1.00 67.31 133 ALA A O 1
ATOM 1060 N N . GLY A 1 134 ? 6.294 2.103 29.724 1.00 69.44 134 GLY A N 1
ATOM 1061 C CA . GLY A 1 134 ? 6.473 1.019 28.767 1.00 69.44 134 GLY A CA 1
ATOM 1062 C C . GLY A 1 134 ? 5.910 1.358 27.391 1.00 69.44 134 GLY A C 1
ATOM 1063 O O . GLY A 1 134 ? 5.429 2.468 27.162 1.00 69.44 134 GLY A O 1
ATOM 1064 N N . LEU A 1 135 ? 5.973 0.374 26.495 1.00 72.00 135 LEU A N 1
ATOM 1065 C CA . LEU A 1 135 ? 5.485 0.429 25.119 1.00 72.00 135 LEU A CA 1
ATOM 1066 C C . LEU A 1 135 ? 4.653 -0.829 24.841 1.00 72.00 135 LEU A C 1
ATOM 1068 O O . LEU A 1 135 ? 5.167 -1.940 24.968 1.00 72.00 135 LEU A O 1
ATOM 1072 N N . LEU A 1 136 ? 3.397 -0.654 24.436 1.00 74.81 136 LEU A N 1
ATOM 1073 C CA . LEU A 1 136 ? 2.571 -1.709 23.859 1.00 74.81 136 LEU A CA 1
ATOM 1074 C C . LEU A 1 136 ? 2.657 -1.612 22.335 1.00 74.81 136 LEU A C 1
ATOM 1076 O O . LEU A 1 136 ? 2.290 -0.594 21.751 1.00 74.81 136 LEU A O 1
ATOM 1080 N N . VAL A 1 137 ? 3.141 -2.675 21.695 1.00 76.19 137 VAL A N 1
ATOM 1081 C CA . VAL A 1 137 ? 3.181 -2.787 20.235 1.00 76.19 137 VAL A CA 1
ATOM 1082 C C . VAL A 1 137 ? 1.987 -3.616 19.771 1.00 76.19 137 VAL A C 1
ATOM 1084 O O . VAL A 1 137 ? 1.826 -4.747 20.226 1.00 76.19 137 VAL A O 1
ATOM 1087 N N . SER A 1 138 ? 1.137 -3.051 18.908 1.00 78.31 138 SER A N 1
ATOM 1088 C CA . SER A 1 138 ? -0.044 -3.733 18.350 1.00 78.31 138 SER A CA 1
ATOM 1089 C C . SER A 1 138 ? 0.181 -4.236 16.915 1.00 78.31 138 SER A C 1
ATOM 1091 O O . SER A 1 138 ? -0.407 -5.239 16.507 1.00 78.31 138 SER A O 1
ATOM 1093 N N . SER A 1 139 ? 1.050 -3.555 16.158 1.00 81.38 139 SER A N 1
ATOM 1094 C CA . SER A 1 139 ? 1.306 -3.822 14.742 1.00 81.38 139 SER A CA 1
ATOM 1095 C C . SER A 1 139 ? 2.199 -5.053 14.549 1.00 81.38 139 SER A C 1
ATOM 1097 O O . SER A 1 139 ? 3.244 -5.190 15.185 1.00 81.38 139 SER A O 1
ATOM 1099 N N . LEU A 1 140 ? 1.778 -5.980 13.682 1.00 87.12 140 LEU A N 1
ATOM 1100 C CA . LEU A 1 140 ? 2.447 -7.278 13.511 1.00 87.12 140 LEU A CA 1
ATOM 1101 C C . LEU A 1 140 ? 3.778 -7.178 12.749 1.00 87.12 140 LEU A C 1
ATOM 1103 O O . LEU A 1 140 ? 4.672 -7.986 12.994 1.00 87.12 140 LEU A O 1
ATOM 1107 N N . ASP A 1 141 ? 3.905 -6.200 11.853 1.00 84.06 141 ASP A N 1
ATOM 1108 C CA . ASP A 1 141 ? 5.155 -5.822 11.185 1.00 84.06 141 ASP A CA 1
ATOM 1109 C C . ASP A 1 141 ? 6.173 -5.272 12.191 1.00 84.06 141 ASP A C 1
ATOM 1111 O O . ASP A 1 141 ? 7.269 -5.823 12.278 1.00 84.06 141 ASP A O 1
ATOM 1115 N N . GLU A 1 142 ? 5.779 -4.320 13.044 1.00 83.19 142 GLU A N 1
ATOM 1116 C CA . GLU A 1 142 ? 6.653 -3.777 14.096 1.00 83.19 142 GLU A CA 1
ATOM 1117 C C . GLU A 1 142 ? 7.170 -4.880 15.031 1.00 83.19 142 GLU A C 1
ATOM 1119 O O . GLU A 1 142 ? 8.356 -4.926 15.359 1.00 83.19 142 GLU A O 1
ATOM 1124 N N . ILE A 1 143 ? 6.321 -5.835 15.423 1.00 86.44 143 ILE A N 1
ATOM 1125 C CA . ILE A 1 143 ? 6.740 -6.948 16.291 1.00 86.44 143 ILE A CA 1
ATOM 1126 C C . ILE A 1 143 ? 7.676 -7.912 15.543 1.00 86.44 143 ILE A C 1
ATOM 1128 O O . ILE A 1 143 ? 8.699 -8.335 16.093 1.00 86.44 143 ILE A O 1
ATOM 1132 N N . ALA A 1 144 ? 7.382 -8.213 14.275 1.00 88.25 144 ALA A N 1
ATOM 1133 C CA . ALA A 1 144 ? 8.247 -8.997 13.395 1.00 88.25 144 ALA A CA 1
ATOM 1134 C C . ALA A 1 144 ? 9.612 -8.314 13.159 1.00 88.25 144 ALA A C 1
ATOM 1136 O O . ALA A 1 144 ? 10.653 -8.981 13.135 1.00 88.25 144 ALA A O 1
ATOM 1137 N N . TRP A 1 145 ? 9.655 -6.986 13.029 1.00 88.44 145 TRP A N 1
ATOM 1138 C CA . TRP A 1 145 ? 10.896 -6.228 12.897 1.00 88.44 145 TRP A CA 1
ATOM 1139 C C . TRP A 1 145 ? 11.690 -6.179 14.202 1.00 88.44 145 TRP A C 1
ATOM 1141 O O . TRP A 1 145 ? 12.893 -6.442 14.168 1.00 88.44 145 TRP A O 1
ATOM 1151 N N . ILE A 1 146 ? 11.051 -5.879 15.339 1.00 86.44 146 ILE A N 1
ATOM 1152 C CA . ILE A 1 146 ? 11.716 -5.786 16.649 1.00 86.44 146 ILE A CA 1
ATOM 1153 C C . ILE A 1 146 ? 12.386 -7.114 16.999 1.00 86.44 146 ILE A C 1
ATOM 1155 O O . ILE A 1 146 ? 13.563 -7.119 17.351 1.00 86.44 146 ILE A O 1
ATOM 1159 N N . LEU A 1 147 ? 11.660 -8.228 16.864 1.00 87.69 147 LEU A N 1
ATOM 1160 C CA . LEU A 1 147 ? 12.126 -9.564 17.248 1.00 87.69 147 LEU A CA 1
ATOM 1161 C C . LEU A 1 147 ? 12.979 -10.259 16.174 1.00 87.69 147 LEU A C 1
ATOM 1163 O O . LEU A 1 147 ? 13.432 -11.377 16.395 1.00 87.69 147 LEU A O 1
ATOM 1167 N N . ASN A 1 148 ? 13.197 -9.625 15.012 1.00 89.56 148 ASN A N 1
ATOM 1168 C CA . ASN A 1 148 ? 13.779 -10.262 13.823 1.00 89.56 148 ASN A CA 1
ATOM 1169 C C . ASN A 1 148 ? 13.053 -11.566 13.428 1.00 89.56 148 ASN A C 1
ATOM 1171 O O . ASN A 1 148 ? 13.679 -12.509 12.954 1.00 89.56 148 ASN A O 1
ATOM 1175 N N . TRP A 1 149 ? 11.736 -11.649 13.609 1.00 89.62 149 TRP A N 1
ATOM 1176 C CA . TRP A 1 149 ? 10.944 -12.835 13.265 1.00 89.62 149 TRP A CA 1
ATOM 1177 C C . TRP A 1 149 ? 10.133 -12.628 12.000 1.00 89.62 149 TRP A C 1
ATOM 1179 O O . TRP A 1 149 ? 9.791 -11.505 11.646 1.00 89.62 149 TRP A O 1
ATOM 1189 N N . ARG A 1 150 ? 9.800 -13.720 11.320 1.00 89.06 150 ARG A N 1
ATOM 1190 C CA . ARG A 1 150 ? 8.891 -13.748 10.172 1.00 89.06 150 ARG A CA 1
ATOM 1191 C C . ARG A 1 150 ? 7.928 -14.915 10.320 1.00 89.06 150 ARG A C 1
ATOM 1193 O O . ARG A 1 150 ? 8.303 -15.950 10.866 1.00 89.06 150 ARG A O 1
ATOM 1200 N N . GLY A 1 151 ? 6.699 -14.731 9.864 1.00 89.62 151 GLY A N 1
ATOM 1201 C CA . GLY A 1 151 ? 5.634 -15.730 9.898 1.00 89.62 151 GLY A CA 1
ATOM 1202 C C . GLY A 1 151 ? 4.890 -15.796 8.569 1.00 89.62 151 GLY A C 1
ATOM 1203 O O . GLY A 1 151 ? 5.358 -15.285 7.556 1.00 89.62 151 GLY A O 1
ATOM 1204 N N . SER A 1 152 ? 3.741 -16.465 8.570 1.00 89.94 152 SER A N 1
ATOM 1205 C CA . SER A 1 152 ? 2.922 -16.680 7.368 1.00 89.94 152 SER A CA 1
ATOM 1206 C C . SER A 1 152 ? 1.434 -16.820 7.707 1.00 89.94 152 SER A C 1
ATOM 1208 O O . SER A 1 152 ? 0.714 -17.588 7.078 1.00 89.94 152 SER A O 1
ATOM 1210 N N . ASP A 1 153 ? 0.970 -16.121 8.747 1.00 89.69 153 ASP A N 1
ATOM 1211 C CA . ASP A 1 153 ? -0.430 -16.194 9.198 1.00 89.69 153 ASP A CA 1
ATOM 1212 C C . ASP A 1 153 ? -1.363 -15.252 8.425 1.00 89.69 153 ASP A C 1
ATOM 1214 O O . ASP A 1 153 ? -2.585 -15.372 8.515 1.00 89.69 153 ASP A O 1
ATOM 1218 N N . ILE A 1 154 ? -0.788 -14.316 7.667 1.00 89.94 154 ILE A N 1
ATOM 1219 C CA . ILE A 1 154 ? -1.488 -13.391 6.780 1.00 89.94 154 ILE A CA 1
ATOM 1220 C C . ILE A 1 154 ? -0.922 -13.598 5.377 1.00 89.94 154 ILE A C 1
ATOM 1222 O O . ILE A 1 154 ? 0.294 -13.569 5.184 1.00 89.94 154 ILE A O 1
ATOM 1226 N N . ASP A 1 155 ? -1.796 -13.787 4.387 1.00 89.31 155 ASP A N 1
ATOM 1227 C CA . ASP A 1 155 ? -1.363 -13.914 2.997 1.00 89.31 155 ASP A CA 1
ATOM 1228 C C . ASP A 1 155 ? -0.542 -12.689 2.567 1.00 89.31 155 ASP A C 1
ATOM 1230 O O . ASP A 1 155 ? -0.864 -11.540 2.888 1.00 89.31 155 ASP A O 1
ATOM 1234 N N . PHE A 1 156 ? 0.540 -12.964 1.836 1.00 89.56 156 PHE A N 1
ATOM 1235 C CA . PHE A 1 156 ? 1.494 -12.000 1.272 1.00 89.56 156 PHE A CA 1
ATOM 1236 C C . PHE A 1 156 ? 2.309 -11.148 2.262 1.00 89.56 156 PHE A C 1
ATOM 1238 O O . PHE A 1 156 ? 3.317 -10.565 1.865 1.00 89.56 156 PHE A O 1
ATOM 1245 N N . ASN A 1 157 ? 1.926 -11.100 3.538 1.00 88.94 157 ASN A N 1
ATOM 1246 C CA . ASN A 1 157 ? 2.579 -10.297 4.566 1.00 88.94 157 ASN A CA 1
ATOM 1247 C C . ASN A 1 157 ? 3.294 -11.244 5.545 1.00 88.94 157 ASN A C 1
ATOM 1249 O O . ASN A 1 157 ? 2.621 -11.954 6.291 1.00 88.94 157 ASN A O 1
ATOM 1253 N N . PRO A 1 158 ? 4.640 -11.292 5.569 1.00 86.75 158 PRO A N 1
ATOM 1254 C CA . PRO A 1 158 ? 5.422 -12.299 6.296 1.00 86.75 158 PRO A CA 1
ATOM 1255 C C . PRO A 1 158 ? 5.500 -12.034 7.813 1.00 86.75 158 PRO A C 1
ATOM 1257 O O . PRO A 1 158 ? 6.532 -12.238 8.458 1.00 86.75 158 PRO A O 1
ATOM 1260 N N . ASN A 1 159 ? 4.392 -11.586 8.396 1.00 79.81 159 ASN A N 1
ATOM 1261 C CA . ASN A 1 159 ? 4.222 -11.333 9.816 1.00 79.81 159 ASN A CA 1
ATOM 1262 C C . ASN A 1 159 ? 3.524 -12.556 10.433 1.00 79.81 159 ASN A C 1
ATOM 1264 O O . ASN A 1 159 ? 2.559 -13.086 9.877 1.00 79.81 159 ASN A O 1
ATOM 1268 N N . GLY A 1 160 ? 4.008 -13.023 11.581 1.00 62.91 160 GLY A N 1
ATOM 1269 C CA . GLY A 1 160 ? 3.317 -14.055 12.356 1.00 62.91 160 GLY A CA 1
ATOM 1270 C C . GLY A 1 160 ? 2.310 -13.427 13.311 1.00 62.91 160 GLY A C 1
ATOM 1271 O O . GLY A 1 160 ? 2.610 -12.415 13.944 1.00 62.91 160 GLY A O 1
ATOM 1272 N N . ALA A 1 161 ? 1.150 -14.055 13.479 1.00 56.09 161 ALA A N 1
ATOM 1273 C CA . ALA A 1 161 ? 0.385 -13.878 14.699 1.00 56.09 161 ALA A CA 1
ATOM 1274 C C . ALA A 1 161 ? 1.200 -14.485 15.851 1.00 56.09 161 ALA A C 1
ATOM 1276 O O . ALA A 1 161 ? 1.774 -15.569 15.732 1.00 56.09 161 ALA A O 1
ATOM 1277 N N . ILE A 1 162 ? 1.262 -13.796 16.990 1.00 55.41 162 ILE A N 1
ATOM 1278 C CA . ILE A 1 162 ? 2.131 -14.174 18.119 1.00 55.41 162 ILE A CA 1
ATOM 1279 C C . ILE A 1 162 ? 1.439 -15.265 18.955 1.00 55.41 162 ILE A C 1
ATOM 1281 O O . ILE A 1 162 ? 1.112 -15.087 20.122 1.00 55.41 162 ILE A O 1
ATOM 1285 N N . ASN A 1 163 ? 1.171 -16.396 18.305 1.00 41.69 163 ASN A N 1
ATOM 1286 C CA . ASN A 1 163 ? 0.585 -17.607 18.877 1.00 41.69 163 ASN A CA 1
ATOM 1287 C C . ASN A 1 163 ? 1.619 -18.749 18.968 1.00 41.69 163 ASN A C 1
ATOM 1289 O O . ASN A 1 163 ? 1.462 -19.669 19.768 1.00 41.69 163 ASN A O 1
ATOM 1293 N N . CYS A 1 164 ? 2.665 -18.717 18.135 1.00 36.88 164 CYS A N 1
ATOM 1294 C CA . CYS A 1 164 ? 3.598 -19.824 17.934 1.00 36.88 164 CYS A CA 1
ATOM 1295 C C . CYS A 1 164 ? 5.018 -19.427 18.424 1.00 36.88 164 CYS A C 1
ATOM 1297 O O . CYS A 1 164 ? 5.602 -18.453 17.957 1.00 36.88 164 CYS A O 1
ATOM 1299 N N . LEU A 1 165 ? 5.556 -20.158 19.417 1.00 38.69 165 LEU A N 1
ATOM 1300 C CA . LEU A 1 165 ? 6.774 -19.799 20.174 1.00 38.69 165 LEU A CA 1
ATOM 1301 C C . LEU A 1 165 ? 8.077 -19.824 19.355 1.00 38.69 165 LEU A C 1
ATOM 1303 O O . LEU A 1 165 ? 8.357 -20.812 18.675 1.00 38.69 165 LEU A O 1
ATOM 1307 N N . ALA A 1 166 ? 8.991 -18.900 19.668 1.00 36.94 166 ALA A N 1
ATOM 1308 C CA . ALA A 1 166 ? 10.419 -19.220 19.695 1.00 36.94 166 ALA A CA 1
ATOM 1309 C C . ALA A 1 166 ? 10.812 -19.761 21.081 1.00 36.94 166 ALA A C 1
ATOM 1311 O O . ALA A 1 166 ? 10.601 -19.111 22.108 1.00 36.94 166 ALA A O 1
ATOM 1312 N N . LYS A 1 167 ? 11.420 -20.949 21.125 1.00 36.62 167 LYS A N 1
ATOM 1313 C CA . LYS A 1 167 ? 12.136 -21.421 22.319 1.00 36.62 167 LYS A CA 1
ATOM 1314 C C . LYS A 1 167 ? 13.521 -20.766 22.326 1.00 36.62 167 LYS A C 1
ATOM 1316 O O . LYS A 1 167 ? 14.197 -20.818 21.305 1.00 36.62 167 LYS A O 1
ATOM 1321 N N . ASN A 1 168 ? 13.939 -20.235 23.479 1.00 38.44 168 ASN A N 1
ATOM 1322 C CA . ASN A 1 168 ? 15.234 -19.572 23.744 1.00 38.44 168 ASN A CA 1
ATOM 1323 C C . ASN A 1 168 ? 15.324 -18.051 23.480 1.00 38.44 168 ASN A C 1
ATOM 1325 O O . ASN A 1 168 ? 16.391 -17.562 23.124 1.00 38.44 168 ASN A O 1
ATOM 1329 N N . LEU A 1 169 ? 14.272 -17.270 23.758 1.00 49.16 169 LEU A N 1
ATOM 1330 C CA . LEU A 1 169 ? 14.459 -15.832 24.014 1.00 49.16 169 LEU A CA 1
ATOM 1331 C C . LEU A 1 169 ? 15.075 -15.602 25.405 1.00 49.16 169 LEU A C 1
ATOM 1333 O O . LEU A 1 169 ? 14.397 -15.678 26.430 1.00 49.16 169 LEU A O 1
ATOM 1337 N N . THR A 1 170 ? 16.371 -15.310 25.435 1.00 48.28 170 THR A N 1
ATOM 1338 C CA . THR A 1 170 ? 17.140 -14.946 26.638 1.00 48.28 170 THR A CA 1
ATOM 1339 C C . THR A 1 170 ? 17.278 -13.412 26.767 1.00 48.28 170 THR A C 1
ATOM 1341 O O . THR A 1 170 ? 17.211 -12.714 25.762 1.00 48.28 170 THR A O 1
ATOM 1344 N N . PRO A 1 171 ? 17.360 -12.841 27.987 1.00 56.66 171 PRO A N 1
ATOM 1345 C CA . PRO A 1 171 ? 16.132 -12.538 28.730 1.00 56.66 171 PRO A CA 1
ATOM 1346 C C . PRO A 1 171 ? 16.045 -11.078 29.257 1.00 56.66 171 PRO A C 1
ATOM 1348 O O . PRO A 1 171 ? 17.021 -10.331 29.202 1.00 56.66 171 PRO A O 1
ATOM 1351 N N . PRO A 1 172 ? 14.904 -10.668 29.853 1.00 61.12 172 PRO A N 1
ATOM 1352 C CA . PRO A 1 172 ? 13.649 -11.406 29.956 1.00 61.12 172 PRO A CA 1
ATOM 1353 C C . PRO A 1 172 ? 12.629 -10.920 28.919 1.00 61.12 172 PRO A C 1
ATOM 1355 O O . PRO A 1 172 ? 12.082 -9.825 29.031 1.00 61.12 172 PRO A O 1
ATOM 1358 N N . VAL A 1 173 ? 12.324 -11.776 27.942 1.00 74.00 173 VAL A N 1
ATOM 1359 C CA . VAL A 1 173 ? 11.058 -11.712 27.203 1.00 74.00 173 VAL A CA 1
ATOM 1360 C C . VAL A 1 173 ? 10.144 -12.768 27.816 1.00 74.00 173 VAL A C 1
ATOM 1362 O O . VAL A 1 173 ? 10.529 -13.932 27.924 1.00 74.00 173 VAL A O 1
ATOM 1365 N N . VAL A 1 174 ? 8.953 -12.366 28.256 1.00 78.19 174 VAL A N 1
ATOM 1366 C CA . VAL A 1 174 ? 7.961 -13.277 28.842 1.00 78.19 174 VAL A CA 1
ATOM 1367 C C . VAL A 1 174 ? 6.918 -13.591 27.779 1.00 78.19 174 VAL A C 1
ATOM 1369 O O . VAL A 1 174 ? 6.223 -12.694 27.314 1.00 78.19 174 VAL A O 1
ATOM 1372 N N . ILE A 1 175 ? 6.808 -14.863 27.399 1.00 79.94 175 ILE A N 1
ATOM 1373 C CA . ILE A 1 175 ? 5.790 -15.329 26.453 1.00 79.94 175 ILE A CA 1
ATOM 1374 C C . ILE A 1 175 ? 4.482 -15.575 27.220 1.00 79.94 175 ILE A C 1
ATOM 1376 O O . ILE A 1 175 ? 4.488 -16.173 28.298 1.00 79.94 175 ILE A O 1
ATOM 1380 N N . ARG A 1 176 ? 3.367 -15.100 26.661 1.00 83.00 176 ARG A N 1
ATOM 1381 C CA . ARG A 1 176 ? 1.999 -15.206 27.196 1.00 83.00 176 ARG A CA 1
ATOM 1382 C C . ARG A 1 176 ? 1.067 -15.768 26.120 1.00 83.00 176 ARG A C 1
ATOM 1384 O O . ARG A 1 176 ? 1.430 -15.786 24.947 1.00 83.00 176 ARG A O 1
ATOM 1391 N N . ASP A 1 177 ? -0.116 -16.229 26.521 1.00 84.12 177 ASP A N 1
ATOM 1392 C CA . ASP A 1 177 ? -1.178 -16.568 25.567 1.00 84.12 177 ASP A CA 1
ATOM 1393 C C . ASP A 1 177 ? -1.686 -15.294 24.875 1.00 84.12 177 ASP A C 1
ATOM 1395 O O . ASP A 1 177 ? -1.835 -14.259 25.524 1.00 84.12 177 ASP A O 1
ATOM 1399 N N . TYR A 1 178 ? -1.986 -15.364 23.578 1.00 82.69 178 TYR A N 1
ATOM 1400 C CA . TYR A 1 178 ? -2.478 -14.220 22.804 1.00 82.69 178 TYR A CA 1
ATOM 1401 C C . TYR A 1 178 ? -3.734 -13.580 23.421 1.00 82.69 178 TYR A C 1
ATOM 1403 O O . TYR A 1 178 ? -3.874 -12.358 23.447 1.00 82.69 178 TYR A O 1
ATOM 1411 N N . ASN A 1 179 ? -4.642 -14.395 23.964 1.00 84.25 179 ASN A N 1
ATOM 1412 C CA . ASN A 1 179 ? -5.897 -13.922 24.546 1.00 84.25 179 ASN A CA 1
ATOM 1413 C C . ASN A 1 179 ? -5.704 -13.314 25.947 1.00 84.25 179 ASN A C 1
ATOM 1415 O O . ASN A 1 179 ? -6.606 -12.644 26.449 1.00 84.25 179 ASN A O 1
ATOM 1419 N N . ALA A 1 180 ? -4.532 -13.498 26.569 1.00 84.31 180 ALA A N 1
ATOM 1420 C CA . ALA A 1 180 ? -4.207 -12.904 27.863 1.00 84.31 180 ALA A CA 1
ATOM 1421 C C . ALA A 1 180 ? -3.859 -11.406 27.779 1.00 84.31 180 ALA A C 1
ATOM 1423 O O . ALA A 1 180 ? -3.806 -10.753 28.818 1.00 84.31 180 ALA A O 1
ATOM 1424 N N . LEU A 1 181 ? -3.668 -10.828 26.583 1.00 81.44 181 LEU A N 1
ATOM 1425 C CA . LEU A 1 181 ? -3.243 -9.429 26.418 1.00 81.44 181 LEU A CA 1
ATOM 1426 C C . LEU A 1 181 ? -4.106 -8.442 27.227 1.00 81.44 181 LEU A C 1
ATOM 1428 O O . LEU A 1 181 ? -3.583 -7.648 28.006 1.00 81.44 181 LEU A O 1
ATOM 1432 N N . PHE A 1 182 ? -5.434 -8.509 27.097 1.00 78.38 182 PHE A N 1
ATOM 1433 C CA . PHE A 1 182 ? -6.331 -7.577 27.788 1.00 78.38 182 PHE A CA 1
ATOM 1434 C C . PHE A 1 182 ? -6.452 -7.834 29.298 1.00 78.38 182 PHE A C 1
ATOM 1436 O O . PHE A 1 182 ? -6.752 -6.897 30.038 1.00 78.38 182 PHE A O 1
ATOM 1443 N N . SER A 1 183 ? -6.230 -9.063 29.779 1.00 79.00 183 SER A N 1
ATOM 1444 C CA . SER A 1 183 ? -6.155 -9.338 31.222 1.00 79.00 183 SER A CA 1
ATOM 1445 C C . SER A 1 183 ? -4.828 -8.866 31.813 1.00 79.00 183 SER A C 1
ATOM 1447 O O . SER A 1 183 ? -4.828 -8.201 32.846 1.00 79.00 183 SER A O 1
ATOM 1449 N N . ASP A 1 184 ? -3.717 -9.121 31.122 1.00 78.19 184 ASP A N 1
ATOM 1450 C CA . ASP A 1 184 ? -2.375 -8.734 31.558 1.00 78.19 184 ASP A CA 1
ATOM 1451 C C . ASP A 1 184 ? -2.242 -7.200 31.613 1.00 78.19 184 ASP A C 1
ATOM 1453 O O . ASP A 1 184 ? -1.713 -6.664 32.586 1.00 78.19 184 ASP A O 1
ATOM 1457 N N . LEU A 1 185 ? -2.809 -6.473 30.639 1.00 72.56 185 LEU A N 1
ATOM 1458 C CA . LEU A 1 185 ? -2.852 -5.002 30.644 1.00 72.56 185 LEU A CA 1
ATOM 1459 C C . LEU A 1 185 ? -3.696 -4.420 31.790 1.00 72.56 185 LEU A C 1
ATOM 1461 O O . LEU A 1 185 ? -3.322 -3.388 32.351 1.00 72.56 185 LEU A O 1
ATOM 1465 N N . LYS A 1 186 ? -4.807 -5.069 32.172 1.00 71.69 186 LYS A N 1
ATOM 1466 C CA . LYS A 1 186 ? -5.610 -4.653 33.338 1.00 71.69 186 LYS A CA 1
ATOM 1467 C C . LYS A 1 186 ? -4.792 -4.782 34.625 1.00 71.69 186 LYS A C 1
ATOM 1469 O O . LYS A 1 186 ? -4.659 -3.801 35.350 1.00 71.69 186 LYS A O 1
ATOM 1474 N N . CYS A 1 187 ? -4.161 -5.936 34.844 1.00 69.44 187 CYS A N 1
ATOM 1475 C CA . CYS A 1 187 ? -3.285 -6.151 35.998 1.00 69.44 187 CYS A CA 1
ATOM 1476 C C . CYS A 1 187 ? -2.054 -5.227 35.992 1.00 69.44 187 CYS A C 1
ATOM 1478 O O . CYS A 1 187 ? -1.587 -4.818 37.051 1.00 69.44 187 CYS A O 1
ATOM 1480 N N . TRP A 1 188 ? -1.523 -4.857 34.821 1.00 64.25 188 TRP A N 1
ATOM 1481 C CA . TRP A 1 188 ? -0.395 -3.925 34.738 1.00 64.25 188 TRP A CA 1
ATOM 1482 C C . TRP A 1 188 ? -0.775 -2.501 35.167 1.00 64.25 188 TRP A C 1
ATOM 1484 O O . TRP A 1 188 ? -0.024 -1.874 35.914 1.00 64.25 188 TRP A O 1
ATOM 1494 N N . LYS A 1 189 ? -1.972 -2.026 34.794 1.00 57.78 189 LYS A N 1
ATOM 1495 C CA . LYS A 1 189 ? -2.509 -0.728 35.240 1.00 57.78 189 LYS A CA 1
ATOM 1496 C C . LYS A 1 189 ? -2.729 -0.657 36.758 1.00 57.78 189 LYS A C 1
ATOM 1498 O O . LYS A 1 189 ? -2.606 0.412 37.343 1.00 57.78 189 LYS A O 1
ATOM 1503 N N . GLU A 1 190 ? -3.021 -1.787 37.400 1.00 54.97 190 GLU A N 1
ATOM 1504 C CA . GLU A 1 190 ? -3.132 -1.900 38.864 1.00 54.97 190 GLU A CA 1
ATOM 1505 C C . GLU A 1 190 ? -1.762 -1.887 39.575 1.00 54.97 190 GLU A C 1
ATOM 1507 O O . GLU A 1 190 ? -1.687 -1.618 40.774 1.00 54.97 190 GLU A O 1
ATOM 1512 N N . LEU A 1 191 ? -0.669 -2.151 38.847 1.00 45.78 191 LEU A N 1
ATOM 1513 C CA . LEU A 1 191 ? 0.706 -2.162 39.363 1.00 45.78 191 LEU A CA 1
ATOM 1514 C C . LEU A 1 191 ? 1.463 -0.844 39.114 1.00 45.78 191 LEU A C 1
ATOM 1516 O O . LEU A 1 191 ? 2.407 -0.534 39.844 1.00 45.78 191 LEU A O 1
ATOM 1520 N N . SER A 1 192 ? 1.084 -0.062 38.098 1.00 52.22 192 SER A N 1
ATOM 1521 C CA . SER A 1 192 ? 1.804 1.143 37.660 1.00 52.22 192 SER A CA 1
ATOM 1522 C C . SER A 1 192 ? 1.502 2.390 38.510 1.00 52.22 192 SER A C 1
ATOM 1524 O O . SER A 1 192 ? 1.067 3.414 37.991 1.00 52.22 192 SER A O 1
ATOM 1526 N N . ASN A 1 193 ? 1.797 2.346 39.812 1.00 45.34 193 ASN A N 1
ATOM 1527 C CA . ASN A 1 193 ? 1.604 3.462 40.761 1.00 45.34 193 ASN A CA 1
ATOM 1528 C C . ASN A 1 193 ? 2.551 4.676 40.559 1.00 45.34 193 ASN A C 1
ATOM 1530 O O . ASN A 1 193 ? 2.653 5.521 41.448 1.00 45.34 193 ASN A O 1
ATOM 1534 N N . THR A 1 194 ? 3.283 4.758 39.442 1.00 48.12 194 THR A N 1
ATOM 1535 C CA . THR A 1 194 ? 4.435 5.673 39.294 1.00 48.12 194 THR A CA 1
ATOM 1536 C C . THR A 1 194 ? 4.424 6.536 38.030 1.00 48.12 194 THR A C 1
ATOM 1538 O O . THR A 1 194 ? 5.193 7.491 37.966 1.00 48.12 194 THR A O 1
ATOM 1541 N N . PHE A 1 195 ? 3.592 6.229 37.027 1.00 42.62 195 PHE A N 1
ATOM 1542 C CA . PHE A 1 195 ? 3.547 6.976 35.764 1.00 42.62 195 PHE A CA 1
ATOM 1543 C C . PHE A 1 195 ? 2.155 6.924 35.127 1.00 42.62 195 PHE A C 1
ATOM 1545 O O . PHE A 1 195 ? 1.629 5.843 34.874 1.00 42.62 195 PHE A O 1
ATOM 1552 N N . ASP A 1 196 ? 1.627 8.087 34.747 1.00 43.94 196 ASP A N 1
ATOM 1553 C CA . ASP A 1 196 ? 0.358 8.221 34.017 1.00 43.94 196 ASP A CA 1
ATOM 1554 C C . ASP A 1 196 ? 0.503 7.992 32.493 1.00 43.94 196 ASP A C 1
ATOM 1556 O O . ASP A 1 196 ? -0.399 8.333 31.729 1.00 43.94 196 ASP A O 1
ATOM 1560 N N . ARG A 1 197 ? 1.656 7.476 32.024 1.00 46.25 197 ARG A N 1
ATOM 1561 C CA . ARG A 1 197 ? 2.036 7.396 30.598 1.00 46.25 197 ARG A CA 1
ATOM 1562 C C . ARG A 1 197 ? 2.616 6.037 30.165 1.00 46.25 197 ARG A C 1
ATOM 1564 O O . ARG A 1 197 ? 3.485 5.474 30.826 1.00 46.25 197 ARG A O 1
ATOM 1571 N N . VAL A 1 198 ? 2.160 5.560 29.008 1.00 49.41 198 VAL A N 1
ATOM 1572 C CA . VAL A 1 198 ? 2.427 4.290 28.311 1.00 49.41 198 VAL A CA 1
ATOM 1573 C C . VAL A 1 198 ? 2.382 4.615 26.825 1.00 49.41 198 VAL A C 1
ATOM 1575 O O . VAL A 1 198 ? 1.429 5.241 26.365 1.00 49.41 198 VAL A O 1
ATOM 1578 N N . LEU A 1 199 ? 3.384 4.174 26.074 1.00 45.69 199 LEU A N 1
ATOM 1579 C CA . LEU A 1 199 ? 3.421 4.356 24.630 1.00 45.69 199 LEU A CA 1
ATOM 1580 C C . LEU A 1 199 ? 2.607 3.264 23.933 1.00 45.69 199 LEU A C 1
ATOM 1582 O O . LEU A 1 199 ? 2.698 2.093 24.299 1.00 45.69 199 LEU A O 1
ATOM 1586 N N . MET A 1 200 ? 1.857 3.636 22.898 1.00 46.03 200 MET A N 1
ATOM 1587 C CA . MET A 1 200 ? 1.206 2.691 21.990 1.00 46.03 200 MET A CA 1
ATOM 1588 C C . MET A 1 200 ? 1.857 2.811 20.618 1.00 46.03 200 MET A C 1
ATOM 1590 O O . MET A 1 200 ? 1.784 3.865 19.983 1.00 46.03 200 MET A O 1
ATOM 1594 N N . ALA A 1 201 ? 2.429 1.721 20.120 1.00 46.50 201 ALA A N 1
ATOM 1595 C CA . ALA A 1 201 ? 2.743 1.615 18.707 1.00 46.50 201 ALA A CA 1
ATOM 1596 C C . ALA A 1 201 ? 1.421 1.473 17.938 1.00 46.50 201 ALA A C 1
ATOM 1598 O O . ALA A 1 201 ? 0.809 0.406 17.954 1.00 46.50 201 ALA A O 1
ATOM 1599 N N . LYS A 1 202 ? 0.969 2.586 17.347 1.00 43.78 202 LYS A N 1
ATOM 1600 C CA . LYS A 1 202 ? -0.280 2.753 16.581 1.00 43.78 202 LYS A CA 1
ATOM 1601 C C . LYS A 1 202 ? -1.550 2.229 17.284 1.00 43.78 202 LYS A C 1
ATOM 1603 O O . LYS A 1 202 ? -1.931 1.068 17.172 1.00 43.78 202 LYS A O 1
ATOM 1608 N N . GLY A 1 203 ? -2.283 3.167 17.889 1.00 33.09 203 GLY A N 1
ATOM 1609 C CA . GLY A 1 203 ? -3.717 3.047 18.176 1.00 33.09 203 GLY A CA 1
ATOM 1610 C C . GLY A 1 203 ? -4.106 2.417 19.521 1.00 33.09 203 GLY A C 1
ATOM 1611 O O . GLY A 1 203 ? -3.650 1.340 19.876 1.00 33.09 203 GLY A O 1
ATOM 1612 N N . VAL A 1 204 ? -5.074 3.065 20.189 1.00 30.62 204 VAL A N 1
ATOM 1613 C CA . VAL A 1 204 ? -5.796 2.656 21.422 1.00 30.62 204 VAL A CA 1
ATOM 1614 C C . VAL A 1 204 ? -5.239 3.162 22.773 1.00 30.62 204 VAL A C 1
ATOM 1616 O O . VAL A 1 204 ? -4.856 2.407 23.659 1.00 30.62 204 VAL A O 1
ATOM 1619 N N . SER A 1 205 ? -5.492 4.458 23.002 1.00 37.59 205 SER A N 1
ATOM 1620 C CA . SER A 1 205 ? -6.284 4.969 24.146 1.00 37.59 205 SER A CA 1
ATOM 1621 C C . SER A 1 205 ? -5.627 5.527 25.415 1.00 37.59 205 SER A C 1
ATOM 1623 O O . SER A 1 205 ? -4.760 4.925 26.032 1.00 37.59 205 SER A O 1
ATOM 1625 N N . SER A 1 206 ? -6.257 6.605 25.909 1.00 34.91 206 SER A N 1
ATOM 1626 C CA . SER A 1 206 ? -6.302 7.097 27.307 1.00 34.91 206 SER A CA 1
ATOM 1627 C C . SER A 1 206 ? -4.990 7.447 28.006 1.00 34.91 206 SER A C 1
ATOM 1629 O O . SER A 1 206 ? -5.004 7.840 29.171 1.00 34.91 206 SER A O 1
ATOM 1631 N N . VAL A 1 207 ? -3.883 7.317 27.296 1.00 37.28 207 VAL A N 1
ATOM 1632 C CA . VAL A 1 207 ? -2.537 7.466 27.806 1.00 37.28 207 VAL A CA 1
ATOM 1633 C C . VAL A 1 207 ? -1.744 8.204 26.734 1.00 37.28 207 VAL A C 1
ATOM 1635 O O . VAL A 1 207 ? -1.914 7.896 25.555 1.00 37.28 207 VAL A O 1
ATOM 1638 N N . ASP A 1 208 ? -0.969 9.224 27.109 1.00 33.84 208 ASP A N 1
ATOM 1639 C CA . ASP A 1 208 ? -0.383 10.145 26.126 1.00 33.84 208 ASP A CA 1
ATOM 1640 C C . ASP A 1 208 ? 0.499 9.416 25.106 1.00 33.84 208 ASP A C 1
ATOM 1642 O O . ASP A 1 208 ? 1.561 8.876 25.424 1.00 33.84 208 ASP A O 1
ATOM 1646 N N . LEU A 1 209 ? 0.023 9.428 23.865 1.00 38.34 209 LEU A N 1
ATOM 1647 C CA . LEU A 1 209 ? 0.589 8.693 22.750 1.00 38.34 209 LEU A CA 1
ATOM 1648 C C . LEU A 1 209 ? 1.828 9.429 22.228 1.00 38.34 209 LEU A C 1
ATOM 1650 O O . LEU A 1 209 ? 1.703 10.481 21.602 1.00 38.34 209 LEU A O 1
ATOM 1654 N N . VAL A 1 210 ? 3.012 8.849 22.421 1.00 37.50 210 VAL A N 1
ATOM 1655 C CA . VAL A 1 210 ? 4.140 9.084 21.507 1.00 37.50 210 VAL A CA 1
ATOM 1656 C C . VAL A 1 210 ? 4.148 7.921 20.525 1.00 37.50 210 VAL A C 1
ATOM 1658 O O . VAL A 1 210 ? 4.151 6.759 20.940 1.00 37.50 210 VAL A O 1
ATOM 1661 N N . GLU A 1 211 ? 4.089 8.233 19.230 1.00 44.00 211 GLU A N 1
ATOM 1662 C CA . GLU A 1 211 ? 4.162 7.232 18.165 1.00 44.00 211 GLU A CA 1
ATOM 1663 C C . GLU A 1 211 ? 5.454 6.415 18.313 1.00 44.00 211 GLU A C 1
ATOM 1665 O O . GLU A 1 211 ? 6.505 6.950 18.688 1.00 44.00 211 GLU A O 1
ATOM 1670 N N . SER A 1 212 ? 5.392 5.109 18.032 1.00 40.62 212 SER A N 1
ATOM 1671 C CA . SER A 1 212 ? 6.597 4.285 18.012 1.00 40.62 212 SER A CA 1
ATOM 1672 C C . SER A 1 212 ? 7.577 4.889 17.011 1.00 40.62 212 SER A C 1
ATOM 1674 O O . SER A 1 212 ? 7.269 5.087 15.837 1.00 40.62 212 SER A O 1
ATOM 1676 N N . ALA A 1 213 ? 8.772 5.236 17.489 1.00 46.19 213 ALA A N 1
ATOM 1677 C CA . ALA A 1 213 ? 9.781 5.848 16.642 1.00 46.19 213 ALA A CA 1
ATOM 1678 C C . ALA A 1 213 ? 10.169 4.850 15.545 1.00 46.19 213 ALA A C 1
ATOM 1680 O O . ALA A 1 213 ? 10.883 3.893 15.857 1.00 46.19 213 ALA A O 1
ATOM 1681 N N . GLY A 1 214 ? 9.694 5.095 14.315 1.00 53.91 214 GLY A N 1
ATOM 1682 C CA . GLY A 1 214 ? 9.692 4.197 13.152 1.00 53.91 214 GLY A CA 1
ATOM 1683 C C . GLY A 1 214 ? 11.071 3.690 12.737 1.00 53.91 214 GLY A C 1
ATOM 1684 O O . GLY A 1 214 ? 11.615 4.075 11.707 1.00 53.91 214 GLY A O 1
ATOM 1685 N N . GLY A 1 215 ? 11.646 2.815 13.558 1.00 60.97 215 GLY A N 1
ATOM 1686 C CA . GLY A 1 215 ? 12.969 2.237 13.369 1.00 60.97 215 GLY A CA 1
ATOM 1687 C C . GLY A 1 215 ? 13.010 1.268 12.199 1.00 60.97 215 GLY A C 1
ATOM 1688 O O . GLY A 1 215 ? 14.049 1.156 11.570 1.00 60.97 215 GLY A O 1
ATOM 1689 N N . GLU A 1 216 ? 11.882 0.639 11.866 1.00 70.19 216 GLU A N 1
ATOM 1690 C CA . GLU A 1 216 ? 11.720 -0.153 10.643 1.00 70.19 216 GLU A CA 1
ATOM 1691 C C . GLU A 1 216 ? 11.559 0.714 9.390 1.00 70.19 216 GLU A C 1
ATOM 1693 O O . GLU A 1 216 ? 11.973 0.307 8.305 1.00 70.19 216 GLU A O 1
ATOM 1698 N N . ALA A 1 217 ? 11.049 1.947 9.526 1.00 70.50 217 ALA A N 1
ATOM 1699 C CA . ALA A 1 217 ? 11.033 2.909 8.428 1.00 70.50 217 ALA A CA 1
ATOM 1700 C C . ALA A 1 217 ? 12.473 3.299 8.023 1.00 70.50 217 ALA A C 1
ATOM 1702 O O . ALA A 1 217 ? 12.711 3.539 6.841 1.00 70.50 217 ALA A O 1
ATOM 1703 N N . VAL A 1 218 ? 13.432 3.277 8.968 1.00 73.44 218 VAL A N 1
ATOM 1704 C CA . VAL A 1 218 ? 14.893 3.328 8.724 1.00 73.44 218 VAL A CA 1
ATOM 1705 C C . VAL A 1 218 ? 15.370 1.999 8.161 1.00 73.44 218 VAL A C 1
ATOM 1707 O O . VAL A 1 218 ? 15.229 0.972 8.817 1.00 73.44 218 VAL A O 1
ATOM 1710 N N . LYS A 1 219 ? 16.014 1.993 6.990 1.00 76.31 219 LYS A N 1
ATOM 1711 C CA . LYS A 1 219 ? 16.658 0.771 6.491 1.00 76.31 219 LYS A CA 1
ATOM 1712 C C . LYS A 1 219 ? 18.157 0.844 6.751 1.00 76.31 219 LYS A C 1
ATOM 1714 O O . LYS A 1 219 ? 18.846 1.780 6.344 1.00 76.31 219 LYS A O 1
ATOM 1719 N N . THR A 1 220 ? 18.689 -0.176 7.414 1.00 81.06 220 THR A N 1
ATOM 1720 C CA . THR A 1 220 ? 20.134 -0.378 7.518 1.00 81.06 220 THR A CA 1
ATOM 1721 C C . THR A 1 220 ? 20.726 -0.663 6.137 1.00 81.06 220 THR A C 1
ATOM 1723 O O . THR A 1 220 ? 20.056 -1.175 5.236 1.00 81.06 220 THR A O 1
ATOM 1726 N N . ARG A 1 221 ? 22.028 -0.402 5.959 1.00 83.25 221 ARG A N 1
ATOM 1727 C CA . ARG A 1 221 ? 22.740 -0.702 4.701 1.00 83.25 221 ARG A CA 1
ATOM 1728 C C . ARG A 1 221 ? 22.575 -2.160 4.248 1.00 83.25 221 ARG A C 1
ATOM 1730 O O . ARG A 1 221 ? 22.498 -2.416 3.050 1.00 83.25 221 ARG A O 1
ATOM 1737 N N . VAL A 1 222 ? 22.489 -3.092 5.200 1.00 86.06 222 VAL A N 1
ATOM 1738 C CA . VAL A 1 222 ? 22.264 -4.522 4.941 1.00 86.06 222 VAL A CA 1
ATOM 1739 C C . VAL A 1 222 ? 20.895 -4.755 4.300 1.00 86.06 222 VAL A C 1
ATOM 1741 O O . VAL A 1 222 ? 20.815 -5.443 3.283 1.00 86.06 222 VAL A O 1
ATOM 1744 N N . GLU A 1 223 ? 19.847 -4.133 4.841 1.00 84.25 223 GLU A N 1
ATOM 1745 C CA . GLU A 1 223 ? 18.476 -4.233 4.330 1.00 84.25 223 GLU A CA 1
ATOM 1746 C C . GLU A 1 223 ? 18.367 -3.601 2.929 1.00 84.25 223 GLU A C 1
ATOM 1748 O O . GLU A 1 223 ? 17.827 -4.223 2.015 1.00 84.25 223 GLU A O 1
ATOM 1753 N N . ILE A 1 224 ? 18.972 -2.427 2.699 1.00 80.94 224 ILE A N 1
ATOM 1754 C CA . ILE A 1 224 ? 18.991 -1.765 1.374 1.00 80.94 224 ILE A CA 1
ATOM 1755 C C . ILE A 1 224 ? 19.705 -2.626 0.323 1.00 80.94 224 ILE A C 1
ATOM 1757 O O . ILE A 1 224 ? 19.210 -2.802 -0.792 1.00 80.94 224 ILE A O 1
ATOM 1761 N N . ASP A 1 225 ? 20.863 -3.198 0.663 1.00 83.06 225 ASP A N 1
ATOM 1762 C CA . ASP A 1 225 ? 21.584 -4.093 -0.244 1.00 83.06 225 ASP A CA 1
ATOM 1763 C C . ASP A 1 225 ? 20.843 -5.431 -0.439 1.00 83.06 225 ASP A C 1
ATOM 1765 O O . ASP A 1 225 ? 21.038 -6.095 -1.461 1.00 83.06 225 ASP A O 1
ATOM 1769 N N . GLY A 1 226 ? 19.973 -5.826 0.497 1.00 84.25 226 GLY A N 1
ATOM 1770 C CA . GLY A 1 226 ? 18.978 -6.887 0.329 1.00 84.25 226 GLY A CA 1
ATOM 1771 C C . GLY A 1 226 ? 17.929 -6.524 -0.724 1.00 84.25 226 GLY A C 1
ATOM 1772 O O . GLY A 1 226 ? 17.746 -7.263 -1.693 1.00 84.25 226 GLY A O 1
ATOM 1773 N N . PHE A 1 227 ? 17.319 -5.345 -0.605 1.00 80.38 227 PHE A N 1
ATOM 1774 C CA . PHE A 1 227 ? 16.335 -4.837 -1.561 1.00 80.38 227 PHE A CA 1
ATOM 1775 C C . PHE A 1 227 ? 16.884 -4.668 -2.978 1.00 80.38 227 PHE A C 1
ATOM 1777 O O . PHE A 1 227 ? 16.218 -5.087 -3.925 1.00 80.38 227 PHE A O 1
ATOM 1784 N N . ARG A 1 228 ? 18.100 -4.130 -3.148 1.00 79.50 228 ARG A N 1
ATOM 1785 C CA . ARG A 1 228 ? 18.762 -4.052 -4.466 1.00 79.50 228 ARG A CA 1
ATOM 1786 C C . ARG A 1 228 ? 18.883 -5.438 -5.113 1.00 79.50 228 ARG A C 1
ATOM 1788 O O . ARG A 1 228 ? 18.564 -5.603 -6.286 1.00 79.50 228 ARG A O 1
ATOM 1795 N N . LYS A 1 229 ? 19.288 -6.460 -4.346 1.00 81.62 229 LYS A N 1
ATOM 1796 C CA . LYS A 1 229 ? 19.401 -7.848 -4.839 1.00 81.62 229 LYS A CA 1
ATOM 1797 C C . LYS A 1 229 ? 18.040 -8.454 -5.186 1.00 81.62 229 LYS A C 1
ATOM 1799 O O . LYS A 1 229 ? 17.950 -9.164 -6.184 1.00 81.62 229 LYS A O 1
ATOM 1804 N N . ALA A 1 230 ? 17.008 -8.184 -4.385 1.00 82.00 230 ALA A N 1
ATOM 1805 C CA . ALA A 1 230 ? 15.648 -8.653 -4.643 1.00 82.00 230 ALA A CA 1
ATOM 1806 C C . ALA A 1 230 ? 15.088 -8.058 -5.948 1.00 82.00 230 ALA A C 1
ATOM 1808 O O . ALA A 1 230 ? 14.665 -8.808 -6.820 1.00 82.00 230 ALA A O 1
ATOM 1809 N N . HIS A 1 231 ? 15.195 -6.739 -6.138 1.00 78.12 231 HIS A N 1
ATOM 1810 C CA . HIS A 1 231 ? 14.691 -6.050 -7.334 1.00 78.12 231 HIS A CA 1
ATOM 1811 C C . HIS A 1 231 ? 15.421 -6.436 -8.629 1.00 78.12 231 HIS A C 1
ATOM 1813 O O . HIS A 1 231 ? 14.808 -6.456 -9.694 1.00 78.12 231 HIS A O 1
ATOM 1819 N N . VAL A 1 232 ? 16.711 -6.787 -8.566 1.00 75.94 232 VAL A N 1
ATOM 1820 C CA . VAL A 1 232 ? 17.432 -7.319 -9.738 1.00 75.94 232 VAL A CA 1
ATOM 1821 C C . VAL A 1 232 ? 16.908 -8.702 -10.140 1.00 75.94 232 VAL A C 1
ATOM 1823 O O . VAL A 1 232 ? 16.726 -8.955 -11.330 1.00 75.94 232 VAL A O 1
ATOM 1826 N N . GLN A 1 233 ? 16.632 -9.588 -9.175 1.00 76.00 233 GLN A N 1
ATOM 1827 C CA . GLN A 1 233 ? 16.007 -10.887 -9.465 1.00 76.00 233 GLN A CA 1
ATOM 1828 C C . GLN A 1 233 ? 14.574 -10.717 -9.981 1.00 76.00 233 GLN A C 1
ATOM 1830 O O . GLN A 1 233 ? 14.168 -11.402 -10.918 1.00 76.00 233 GLN A O 1
ATOM 1835 N N . ASP A 1 234 ? 13.833 -9.772 -9.406 1.00 77.56 234 ASP A N 1
ATOM 1836 C CA . ASP A 1 234 ? 12.468 -9.474 -9.814 1.00 77.56 234 ASP A CA 1
ATOM 1837 C C . ASP A 1 234 ? 12.372 -8.965 -11.256 1.00 77.56 234 ASP A C 1
ATOM 1839 O O . ASP A 1 234 ? 11.596 -9.479 -12.064 1.00 77.56 234 ASP A O 1
ATOM 1843 N N . GLY A 1 235 ? 13.242 -8.014 -11.609 1.00 72.12 235 GLY A N 1
ATOM 1844 C CA . GLY A 1 235 ? 13.306 -7.443 -12.949 1.00 72.12 235 GLY A CA 1
ATOM 1845 C C . GLY A 1 235 ? 13.517 -8.493 -14.041 1.00 72.12 235 GLY A C 1
ATOM 1846 O O . GLY A 1 235 ? 12.939 -8.387 -15.123 1.00 72.12 235 GLY A O 1
ATOM 1847 N N . VAL A 1 236 ? 14.280 -9.550 -13.748 1.00 71.94 236 VAL A N 1
ATOM 1848 C CA . VAL A 1 236 ? 14.442 -10.692 -14.658 1.00 71.94 236 VAL A CA 1
ATOM 1849 C C . VAL A 1 236 ? 13.112 -11.434 -14.866 1.00 71.94 236 VAL A C 1
ATOM 1851 O O . VAL A 1 236 ? 12.742 -11.711 -16.008 1.00 71.94 236 VAL A O 1
ATOM 1854 N N . ALA A 1 237 ? 12.361 -11.719 -13.797 1.00 75.38 237 ALA A N 1
ATOM 1855 C CA . ALA A 1 237 ? 11.069 -12.409 -13.881 1.00 75.38 237 ALA A CA 1
ATOM 1856 C C . ALA A 1 237 ? 9.991 -11.582 -14.614 1.00 75.38 237 ALA A C 1
ATOM 1858 O O . ALA A 1 237 ? 9.209 -12.134 -15.401 1.00 75.38 237 ALA A O 1
ATOM 1859 N N . LEU A 1 238 ? 9.973 -10.260 -14.405 1.00 72.50 238 LEU A N 1
ATOM 1860 C CA . LEU A 1 238 ? 9.083 -9.332 -15.111 1.00 72.50 238 LEU A CA 1
ATOM 1861 C C . LEU A 1 238 ? 9.299 -9.384 -16.630 1.00 72.50 238 LEU A C 1
ATOM 1863 O O . LEU A 1 238 ? 8.333 -9.576 -17.374 1.00 72.50 238 LEU A O 1
ATOM 1867 N N . VAL A 1 239 ? 10.554 -9.296 -17.089 1.00 67.38 239 VAL A N 1
ATOM 1868 C CA . VAL A 1 239 ? 10.899 -9.338 -18.522 1.00 67.38 239 VAL A CA 1
ATOM 1869 C C . VAL A 1 239 ? 10.441 -10.639 -19.189 1.00 67.38 239 VAL A C 1
ATOM 1871 O O . VAL A 1 239 ? 9.792 -10.591 -20.235 1.00 67.38 239 VAL A O 1
ATOM 1874 N N . PHE A 1 240 ? 10.712 -11.801 -18.584 1.00 65.81 240 PHE A N 1
ATOM 1875 C CA . PHE A 1 240 ? 10.314 -13.093 -19.163 1.00 65.81 240 PHE A CA 1
ATOM 1876 C C . PHE A 1 240 ? 8.792 -13.280 -19.264 1.00 65.81 240 PHE A C 1
ATOM 1878 O O . PHE A 1 240 ? 8.308 -13.947 -20.180 1.00 65.81 240 PHE A O 1
ATOM 1885 N N . THR A 1 241 ? 8.020 -12.689 -18.350 1.00 65.81 241 THR A N 1
ATOM 1886 C CA . THR A 1 241 ? 6.554 -12.830 -18.332 1.00 65.81 241 THR A CA 1
ATOM 1887 C C . THR A 1 241 ? 5.897 -12.145 -19.526 1.00 65.81 241 THR A C 1
ATOM 1889 O O . THR A 1 241 ? 5.005 -12.717 -20.160 1.00 65.81 241 THR A O 1
ATOM 1892 N N . VAL A 1 242 ? 6.351 -10.931 -19.846 1.00 61.25 242 VAL A N 1
ATOM 1893 C CA . VAL A 1 242 ? 5.833 -10.117 -20.957 1.00 61.25 242 VAL A CA 1
ATOM 1894 C C . VAL A 1 242 ? 5.940 -10.861 -22.294 1.00 61.25 242 VAL A C 1
ATOM 1896 O O . VAL A 1 242 ? 5.081 -10.709 -23.155 1.00 61.25 242 VAL A O 1
ATOM 1899 N N . TRP A 1 243 ? 6.952 -11.718 -22.444 1.00 58.97 243 TRP A N 1
ATOM 1900 C CA . TRP A 1 243 ? 7.246 -12.434 -23.684 1.00 58.97 243 TRP A CA 1
ATOM 1901 C C . TRP A 1 243 ? 6.407 -13.711 -23.919 1.00 58.97 243 TRP A C 1
ATOM 1903 O O . TRP A 1 243 ? 6.325 -14.190 -25.048 1.00 58.97 243 TRP A O 1
ATOM 1913 N N . LEU A 1 244 ? 5.783 -14.284 -22.879 1.00 60.69 244 LEU A N 1
ATOM 1914 C CA . LEU A 1 244 ? 5.225 -15.654 -22.918 1.00 60.69 244 LEU A CA 1
ATOM 1915 C C . LEU A 1 244 ? 3.713 -15.768 -22.673 1.00 60.69 244 LEU A C 1
ATOM 1917 O O . LEU A 1 244 ? 3.158 -16.869 -22.716 1.00 60.69 244 LEU A O 1
ATOM 1921 N N . SER A 1 245 ? 3.043 -14.657 -22.385 1.00 68.06 245 SER A N 1
ATOM 1922 C CA . SER A 1 245 ? 1.686 -14.664 -21.832 1.00 68.06 245 SER A CA 1
ATOM 1923 C C . SER A 1 245 ? 0.593 -14.579 -22.903 1.00 68.06 245 SER A C 1
ATOM 1925 O O . SER A 1 245 ? 0.769 -13.927 -23.927 1.00 68.06 245 SER A O 1
ATOM 1927 N N . ARG A 1 246 ? -0.557 -15.232 -22.668 1.00 75.38 246 ARG A N 1
ATOM 1928 C CA . ARG A 1 246 ? -1.705 -15.251 -23.609 1.00 75.38 246 ARG A CA 1
ATOM 1929 C C . ARG A 1 246 ? -3.007 -14.693 -23.022 1.00 75.38 246 ARG A C 1
ATOM 1931 O O . ARG A 1 246 ? -3.908 -14.327 -23.768 1.00 75.38 246 ARG A O 1
ATOM 1938 N N . SER A 1 247 ? -3.108 -14.621 -21.700 1.00 86.81 247 SER A N 1
ATOM 1939 C CA . SER A 1 247 ? -4.230 -14.052 -20.946 1.00 86.81 247 SER A CA 1
ATOM 1940 C C . SER A 1 247 ? -3.736 -13.469 -19.622 1.00 86.81 247 SER A C 1
ATOM 1942 O O . SER A 1 247 ? -2.648 -13.818 -19.166 1.00 86.81 247 SER A O 1
ATOM 1944 N N . GLU A 1 248 ? -4.549 -12.638 -18.978 1.00 89.25 248 GLU A N 1
ATOM 1945 C CA . GLU A 1 248 ? -4.219 -11.988 -17.700 1.00 89.25 248 GLU A CA 1
ATOM 1946 C C . GLU A 1 248 ? -3.827 -12.996 -16.597 1.00 89.25 248 GLU A C 1
ATOM 1948 O O . GLU A 1 248 ? -2.725 -12.942 -16.050 1.00 89.25 248 GLU A O 1
ATOM 1953 N N . SER A 1 249 ? -4.668 -14.000 -16.312 1.00 88.25 249 SER A N 1
ATOM 1954 C CA . SER A 1 249 ? -4.334 -15.042 -15.321 1.00 88.25 249 SER A CA 1
ATOM 1955 C C . SER A 1 249 ? -3.122 -15.890 -15.705 1.00 88.25 249 SER A C 1
ATOM 1957 O O . SER A 1 249 ? -2.352 -16.274 -14.823 1.00 88.25 249 SER A O 1
ATOM 1959 N N . THR A 1 250 ? -2.902 -16.185 -16.994 1.00 87.25 250 THR A N 1
ATOM 1960 C CA . THR A 1 250 ? -1.687 -16.916 -17.400 1.00 87.25 250 THR A CA 1
ATOM 1961 C C . THR A 1 250 ? -0.436 -16.071 -17.196 1.00 87.25 250 THR A C 1
ATOM 1963 O O . THR A 1 250 ? 0.567 -16.618 -16.746 1.00 87.25 250 THR A O 1
ATOM 1966 N N . ALA A 1 251 ? -0.501 -14.756 -17.419 1.00 84.38 251 ALA A N 1
ATOM 1967 C CA . ALA A 1 251 ? 0.605 -13.848 -17.141 1.00 84.38 251 ALA A CA 1
ATOM 1968 C C . ALA A 1 251 ? 0.902 -13.743 -15.642 1.00 84.38 251 ALA A C 1
ATOM 1970 O O . ALA A 1 251 ? 2.049 -13.904 -15.227 1.00 84.38 251 ALA A O 1
ATOM 1971 N N . ALA A 1 252 ? -0.134 -13.561 -14.817 1.00 87.75 252 ALA A N 1
ATOM 1972 C CA . ALA A 1 252 ? -0.003 -13.522 -13.364 1.00 87.75 252 ALA A CA 1
ATOM 1973 C C . ALA A 1 252 ? 0.633 -14.808 -12.803 1.00 87.75 252 ALA A C 1
ATOM 1975 O O . ALA A 1 252 ? 1.575 -14.753 -12.005 1.00 87.75 252 ALA A O 1
ATOM 1976 N N . ASN A 1 253 ? 0.167 -15.969 -13.275 1.00 88.06 253 ASN A N 1
ATOM 1977 C CA . ASN A 1 253 ? 0.711 -17.271 -12.894 1.00 88.06 253 ASN A CA 1
ATOM 1978 C C . ASN A 1 253 ? 2.148 -17.473 -13.396 1.00 88.06 253 ASN A C 1
ATOM 1980 O O . ASN A 1 253 ? 2.988 -17.954 -12.635 1.00 88.06 253 ASN A O 1
ATOM 1984 N N . LYS A 1 254 ? 2.462 -17.078 -14.637 1.00 86.38 254 LYS A N 1
ATOM 1985 C CA . LYS A 1 254 ? 3.812 -17.213 -15.205 1.00 86.38 254 LYS A CA 1
ATOM 1986 C C . LYS A 1 254 ? 4.823 -16.306 -14.497 1.00 86.38 254 LYS A C 1
ATOM 1988 O O . LYS A 1 254 ? 5.945 -16.732 -14.237 1.00 86.38 254 LYS A O 1
ATOM 1993 N N . LEU A 1 255 ? 4.412 -15.104 -14.096 1.00 85.88 255 LEU A N 1
ATOM 1994 C CA . LEU A 1 255 ? 5.236 -14.201 -13.295 1.00 85.88 255 LEU A CA 1
ATOM 1995 C C . LEU A 1 255 ? 5.537 -14.780 -11.911 1.00 85.88 255 LEU A C 1
ATOM 1997 O O . LEU A 1 255 ? 6.686 -14.765 -11.470 1.00 85.88 255 LEU A O 1
ATOM 2001 N N . LYS A 1 256 ? 4.524 -15.351 -11.246 1.00 89.06 256 LYS A N 1
ATOM 2002 C CA . LYS A 1 256 ? 4.712 -16.089 -9.989 1.00 89.06 256 LYS A CA 1
ATOM 2003 C C . LYS A 1 256 ? 5.664 -17.277 -10.172 1.00 89.06 256 LYS A C 1
ATOM 2005 O O . LYS A 1 256 ? 6.549 -17.466 -9.343 1.00 89.06 256 LYS A O 1
ATOM 2010 N N . GLU A 1 257 ? 5.524 -18.039 -11.257 1.00 89.31 257 GLU A N 1
ATOM 2011 C CA . GLU A 1 257 ? 6.405 -19.166 -11.588 1.00 89.31 257 GLU A CA 1
ATOM 2012 C C . GLU A 1 257 ? 7.868 -18.721 -11.752 1.00 89.31 257 GLU A C 1
ATOM 2014 O O . GLU A 1 257 ? 8.755 -19.314 -11.137 1.00 89.31 257 GLU A O 1
ATOM 2019 N N . PHE A 1 258 ? 8.134 -17.654 -12.514 1.00 86.00 258 PHE A N 1
ATOM 2020 C CA . PHE A 1 258 ? 9.495 -17.131 -12.683 1.00 86.00 258 PHE A CA 1
ATOM 2021 C C . PHE A 1 258 ? 10.079 -16.585 -11.380 1.00 86.00 258 PHE A C 1
ATOM 2023 O O . PHE A 1 258 ? 11.226 -16.885 -11.056 1.00 86.00 258 PHE A O 1
ATOM 2030 N N . ARG A 1 259 ? 9.286 -15.867 -10.575 1.00 87.69 259 ARG A N 1
ATOM 2031 C CA . ARG A 1 259 ? 9.717 -15.428 -9.237 1.00 87.69 259 ARG A CA 1
ATOM 2032 C C . ARG A 1 259 ? 10.052 -16.585 -8.314 1.00 87.69 259 ARG A C 1
ATOM 2034 O O . ARG A 1 259 ? 11.021 -16.490 -7.571 1.00 87.69 259 ARG A O 1
ATOM 2041 N N . SER A 1 260 ? 9.295 -17.681 -8.384 1.00 90.25 260 SER A N 1
ATOM 2042 C CA . SER A 1 260 ? 9.510 -18.844 -7.516 1.00 90.25 260 SER A CA 1
ATOM 2043 C C . SER A 1 260 ? 10.844 -19.566 -7.746 1.00 90.25 260 SER A C 1
ATOM 2045 O O . SER A 1 260 ? 11.276 -20.336 -6.895 1.00 90.25 260 SER A O 1
ATOM 2047 N N . GLN A 1 261 ? 11.524 -19.277 -8.861 1.00 89.12 261 GLN A N 1
ATOM 2048 C CA . GLN A 1 261 ? 12.878 -19.752 -9.169 1.00 89.12 261 GLN A CA 1
ATOM 2049 C C . GLN A 1 261 ? 13.977 -18.849 -8.568 1.00 89.12 261 GLN A C 1
ATOM 2051 O O . GLN A 1 261 ? 15.154 -19.211 -8.586 1.00 89.12 261 GLN A O 1
ATOM 2056 N N . GLY A 1 262 ? 13.613 -17.675 -8.037 1.00 84.56 262 GLY A N 1
ATOM 2057 C CA . GLY A 1 262 ? 14.525 -16.722 -7.408 1.00 84.56 262 GLY 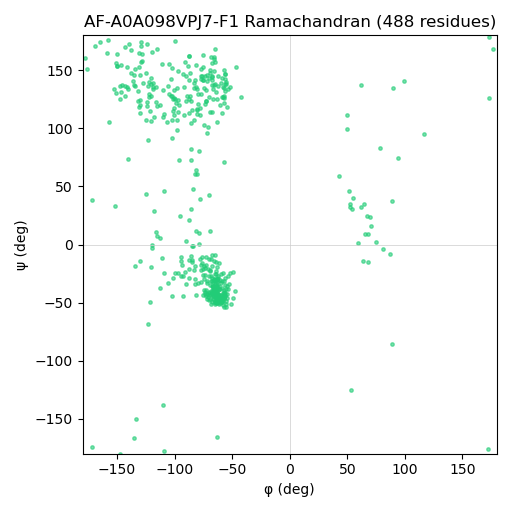A CA 1
ATOM 2058 C C . GLY A 1 262 ? 15.130 -17.244 -6.103 1.00 84.56 262 GLY A C 1
ATOM 2059 O O . GLY A 1 262 ? 14.485 -17.931 -5.305 1.00 84.56 262 GLY A O 1
ATOM 2060 N N . LYS A 1 263 ? 16.392 -16.890 -5.845 1.00 86.75 263 LYS A N 1
ATOM 2061 C CA . LYS A 1 263 ? 17.082 -17.287 -4.616 1.00 86.75 263 LYS A CA 1
ATOM 2062 C C . LYS A 1 263 ? 16.482 -16.538 -3.426 1.00 86.75 263 LYS A C 1
ATOM 2064 O O . LYS A 1 263 ? 16.501 -15.310 -3.397 1.00 86.75 263 LYS A O 1
ATOM 2069 N N . ASN A 1 264 ? 16.075 -17.295 -2.406 1.00 87.38 264 ASN A N 1
ATOM 2070 C CA . ASN A 1 264 ? 15.350 -16.819 -1.223 1.00 87.38 264 ASN A CA 1
ATOM 2071 C C . ASN A 1 264 ? 13.921 -16.320 -1.530 1.00 87.38 264 ASN A C 1
ATOM 2073 O O . ASN A 1 264 ? 13.392 -15.509 -0.772 1.00 87.38 264 ASN A O 1
ATOM 2077 N N . TYR A 1 265 ? 13.286 -16.785 -2.613 1.00 89.69 265 TYR A N 1
ATOM 2078 C CA . TYR A 1 265 ? 11.851 -16.573 -2.807 1.00 89.69 265 TYR A CA 1
ATOM 2079 C C . TYR A 1 265 ? 11.044 -17.195 -1.656 1.00 89.69 265 TYR A C 1
ATOM 2081 O O . TYR A 1 265 ? 11.331 -18.309 -1.218 1.00 89.69 265 TYR A O 1
ATOM 2089 N N . VAL A 1 266 ? 10.016 -16.475 -1.202 1.00 88.94 266 VAL A N 1
ATOM 2090 C CA . VAL A 1 266 ? 9.094 -16.909 -0.135 1.00 88.94 266 VAL A CA 1
ATOM 2091 C C . VAL A 1 266 ? 7.656 -16.938 -0.648 1.00 88.94 266 VAL A C 1
ATOM 2093 O O . VAL A 1 266 ? 6.957 -17.936 -0.504 1.00 88.94 266 VAL A O 1
ATOM 2096 N N . GLY A 1 267 ? 7.221 -15.853 -1.288 1.00 88.88 267 GLY A N 1
ATOM 2097 C CA . GLY A 1 267 ? 5.865 -15.682 -1.791 1.00 88.88 267 GLY A CA 1
ATOM 2098 C C . GLY A 1 267 ? 5.749 -14.425 -2.649 1.00 88.88 267 GLY A C 1
ATOM 2099 O O . GLY A 1 267 ? 6.744 -13.765 -2.947 1.00 88.88 267 GLY A O 1
ATOM 2100 N N . LEU A 1 268 ? 4.526 -14.094 -3.062 1.00 89.69 268 LEU A N 1
ATOM 2101 C CA . LEU A 1 268 ? 4.228 -12.765 -3.598 1.00 89.69 268 LEU A CA 1
ATOM 2102 C C . LEU A 1 268 ? 4.017 -11.778 -2.438 1.00 89.69 268 LEU A C 1
ATOM 2104 O O . LEU A 1 268 ? 3.622 -12.194 -1.354 1.00 89.69 268 LEU A O 1
ATOM 2108 N N . SER A 1 269 ? 4.246 -10.488 -2.682 1.00 86.75 269 SER A N 1
ATOM 2109 C CA . SER A 1 269 ? 3.985 -9.403 -1.721 1.00 86.75 269 SER A CA 1
ATOM 2110 C C . SER A 1 269 ? 2.549 -8.859 -1.780 1.00 86.75 269 SER A C 1
ATOM 2112 O O . SER A 1 269 ? 2.124 -8.133 -0.888 1.00 86.75 269 SER A O 1
ATOM 2114 N N . PHE A 1 270 ? 1.804 -9.215 -2.831 1.00 88.75 270 PHE A N 1
ATOM 2115 C CA . PHE A 1 270 ? 0.359 -9.046 -3.005 1.00 88.75 270 PHE A CA 1
ATOM 2116 C C . PHE A 1 270 ? -0.112 -9.933 -4.176 1.00 88.75 270 PHE A C 1
ATOM 2118 O O . PHE A 1 270 ? 0.710 -10.553 -4.854 1.00 88.75 270 PHE A O 1
ATOM 2125 N N . ASP A 1 271 ? -1.418 -10.015 -4.438 1.00 88.81 271 ASP A N 1
ATOM 2126 C CA . ASP A 1 271 ? -1.940 -10.665 -5.648 1.00 88.81 271 ASP A CA 1
ATOM 2127 C C . ASP A 1 271 ? -1.487 -9.930 -6.919 1.00 88.81 271 ASP A C 1
ATOM 2129 O O . ASP A 1 271 ? -1.751 -8.741 -7.072 1.00 88.81 271 ASP A O 1
ATOM 2133 N N . THR A 1 272 ? -0.855 -10.632 -7.864 1.00 87.94 272 THR A N 1
ATOM 2134 C CA . THR A 1 272 ? -0.388 -10.037 -9.125 1.00 87.94 272 THR A CA 1
ATOM 2135 C C . THR A 1 272 ? -1.509 -9.321 -9.880 1.00 87.94 272 THR A C 1
ATOM 2137 O O . THR A 1 272 ? -2.451 -9.962 -10.354 1.00 87.94 272 THR A O 1
ATOM 2140 N N . ILE A 1 273 ? -1.352 -8.011 -10.085 1.00 87.38 273 ILE A N 1
ATOM 2141 C CA . ILE A 1 273 ? -2.206 -7.239 -10.988 1.00 87.38 273 ILE A CA 1
ATOM 2142 C C . ILE A 1 273 ? -1.691 -7.486 -12.407 1.00 87.38 273 ILE A C 1
ATOM 2144 O O . ILE A 1 273 ? -0.590 -7.064 -12.756 1.00 87.38 273 ILE A O 1
ATOM 2148 N N . SER A 1 274 ? -2.489 -8.178 -13.217 1.00 88.56 274 SER A N 1
ATOM 2149 C CA . SER A 1 274 ? -2.281 -8.346 -14.657 1.00 88.56 274 SER A CA 1
ATOM 2150 C C . SER A 1 274 ? -3.598 -8.030 -15.354 1.00 88.56 274 SER A C 1
ATOM 2152 O O . SER A 1 274 ? -4.603 -8.668 -15.045 1.00 88.56 274 SER A O 1
ATOM 2154 N N . ALA A 1 275 ? -3.617 -7.013 -16.216 1.00 88.62 275 ALA A N 1
ATOM 2155 C CA . ALA A 1 275 ? -4.852 -6.436 -16.742 1.00 88.62 275 ALA A CA 1
ATOM 2156 C C . ALA A 1 275 ? -4.692 -5.910 -18.182 1.00 88.62 275 ALA A C 1
ATOM 2158 O O . ALA A 1 275 ? -3.708 -5.243 -18.488 1.00 88.62 275 ALA A O 1
ATOM 2159 N N . SER A 1 276 ? -5.666 -6.178 -19.053 1.00 89.19 276 SER A N 1
ATOM 2160 C CA . SER A 1 276 ? -5.714 -5.775 -20.466 1.00 89.19 276 SER A CA 1
ATOM 2161 C C . SER A 1 276 ? -6.921 -4.874 -20.730 1.00 89.19 276 SER A C 1
ATOM 2163 O O . SER A 1 276 ? -8.039 -5.172 -20.293 1.00 89.19 276 SER A O 1
ATOM 2165 N N . GLY A 1 277 ? -6.713 -3.770 -21.448 1.00 89.44 277 GLY A N 1
ATOM 2166 C CA . GLY A 1 277 ? -7.780 -2.856 -21.860 1.00 89.44 277 GLY A CA 1
ATOM 2167 C C . GLY A 1 277 ? -8.632 -2.380 -20.669 1.00 89.44 277 GLY A C 1
ATOM 2168 O O . GLY A 1 277 ? -8.068 -1.900 -19.681 1.00 89.44 277 GLY A O 1
ATOM 2169 N N . PRO A 1 278 ? -9.973 -2.539 -20.696 1.00 91.56 278 PRO A N 1
ATOM 2170 C CA . PRO A 1 278 ? -10.860 -2.036 -19.643 1.00 91.56 278 PRO A CA 1
ATOM 2171 C C . PRO A 1 278 ? -10.545 -2.537 -18.229 1.00 91.56 278 PRO A C 1
ATOM 2173 O O . PRO A 1 278 ? -10.782 -1.806 -17.268 1.00 91.56 278 PRO A O 1
ATOM 2176 N N . ASN A 1 279 ? -9.976 -3.741 -18.083 1.00 92.38 279 ASN A N 1
ATOM 2177 C CA . ASN A 1 279 ? -9.598 -4.275 -16.772 1.00 92.38 279 ASN A CA 1
ATOM 2178 C C . ASN A 1 279 ? -8.477 -3.447 -16.124 1.00 92.38 279 ASN A C 1
ATOM 2180 O O . ASN A 1 279 ? -8.451 -3.313 -14.904 1.00 92.38 279 ASN A O 1
ATOM 2184 N N . ALA A 1 280 ? -7.593 -2.827 -16.917 1.00 90.50 280 ALA A N 1
ATOM 2185 C CA . ALA A 1 280 ? -6.511 -1.992 -16.399 1.00 90.50 280 ALA A CA 1
ATOM 2186 C C . ALA A 1 280 ? -7.018 -0.694 -15.741 1.00 90.50 280 ALA A C 1
ATOM 2188 O O . ALA A 1 280 ? -6.297 -0.100 -14.944 1.00 90.50 280 ALA A O 1
ATOM 2189 N N . ALA A 1 281 ? -8.262 -0.271 -16.013 1.00 92.50 281 ALA A N 1
ATOM 2190 C CA . ALA A 1 281 ? -8.898 0.852 -15.319 1.00 92.50 281 ALA A CA 1
ATOM 2191 C C . ALA A 1 281 ? -9.311 0.515 -13.867 1.00 92.50 281 ALA A C 1
ATOM 2193 O O . ALA A 1 281 ? -9.545 1.420 -13.066 1.00 92.50 281 ALA A O 1
ATOM 2194 N N . ILE A 1 282 ? -9.396 -0.770 -13.503 1.00 91.06 282 ILE A N 1
ATOM 2195 C CA . ILE A 1 282 ? -9.691 -1.214 -12.137 1.00 91.06 282 ILE A CA 1
ATOM 2196 C C . ILE A 1 282 ? -8.361 -1.262 -11.368 1.00 91.06 282 ILE A C 1
ATOM 2198 O O . ILE A 1 282 ? -7.548 -2.160 -11.564 1.00 91.06 282 ILE A O 1
ATOM 2202 N N . ILE A 1 283 ? -8.136 -0.275 -10.494 1.00 89.62 283 ILE A N 1
ATOM 2203 C CA . ILE A 1 283 ? -6.812 0.037 -9.916 1.00 89.62 283 ILE A CA 1
ATOM 2204 C C . ILE A 1 283 ? -6.150 -1.178 -9.235 1.00 89.62 283 ILE A C 1
ATOM 2206 O O . ILE A 1 283 ? -4.959 -1.418 -9.448 1.00 89.62 283 ILE A O 1
ATOM 2210 N N . HIS A 1 284 ? -6.927 -1.961 -8.474 1.00 89.62 284 HIS A N 1
ATOM 2211 C CA . HIS A 1 284 ? -6.516 -3.226 -7.844 1.00 89.62 284 HIS A CA 1
ATOM 2212 C C . HIS A 1 284 ? -7.178 -4.452 -8.513 1.00 89.62 284 HIS A C 1
ATOM 2214 O O . HIS A 1 284 ? -7.725 -5.326 -7.838 1.00 89.62 284 HIS A O 1
ATOM 2220 N N . TYR A 1 285 ? -7.186 -4.515 -9.849 1.00 90.25 285 TYR A N 1
ATOM 2221 C CA . TYR A 1 285 ? -7.714 -5.673 -10.577 1.00 90.25 285 TYR A CA 1
ATOM 2222 C C . TYR A 1 285 ? -6.975 -6.969 -10.210 1.00 90.25 285 TYR A C 1
ATOM 2224 O O . TYR A 1 285 ? -5.755 -7.059 -10.349 1.00 90.25 285 TYR A O 1
ATOM 2232 N N . LYS A 1 286 ? -7.731 -7.998 -9.814 1.00 88.75 286 LYS A N 1
ATOM 2233 C CA . LYS A 1 286 ? -7.224 -9.355 -9.584 1.00 88.75 286 LYS A CA 1
ATOM 2234 C C . LYS A 1 286 ? -7.743 -10.291 -10.684 1.00 88.75 286 LYS A C 1
ATOM 2236 O O . LYS A 1 286 ? -8.946 -10.567 -10.698 1.00 88.75 286 LYS A O 1
ATOM 2241 N N . PRO A 1 287 ? -6.883 -10.819 -11.574 1.00 85.69 287 PRO A N 1
ATOM 2242 C CA . PRO A 1 287 ? -7.316 -11.767 -12.592 1.00 85.69 287 PRO A CA 1
ATOM 2243 C C . PRO A 1 287 ? -7.772 -13.086 -11.963 1.00 85.69 287 PRO A C 1
ATOM 2245 O O . PRO A 1 287 ? -7.080 -13.676 -11.133 1.00 85.69 287 PRO A O 1
ATOM 2248 N N . SER A 1 288 ? -8.920 -13.591 -12.411 1.00 82.25 288 SER A N 1
ATOM 2249 C CA . SER A 1 288 ? -9.403 -14.946 -12.119 1.00 82.25 288 SER A CA 1
ATOM 2250 C C . SER A 1 288 ? -9.566 -15.736 -13.418 1.00 82.25 288 SER A C 1
ATOM 2252 O O . SER A 1 288 ? -9.573 -15.148 -14.501 1.00 82.25 288 SER A O 1
ATOM 2254 N N . ALA A 1 289 ? -9.722 -17.059 -13.344 1.00 76.38 289 ALA A N 1
ATOM 2255 C CA . ALA A 1 289 ? -9.987 -17.880 -14.532 1.00 76.38 289 ALA A CA 1
ATOM 2256 C C . ALA A 1 289 ? -11.282 -17.475 -15.271 1.00 76.38 289 ALA A C 1
ATOM 2258 O O . ALA A 1 289 ? -11.385 -17.681 -16.475 1.00 76.38 289 ALA A O 1
ATOM 2259 N N . GLU A 1 290 ? -12.238 -16.875 -14.557 1.00 77.94 290 GLU A N 1
ATOM 2260 C CA . GLU A 1 290 ? -13.548 -16.453 -15.069 1.00 77.94 290 GLU A CA 1
ATOM 2261 C C . GLU A 1 290 ? -13.536 -15.015 -15.613 1.00 77.94 290 GLU A C 1
ATOM 2263 O O . GLU A 1 290 ? -14.225 -14.717 -16.583 1.00 77.94 290 GLU A O 1
ATOM 2268 N N . LEU A 1 291 ? -12.742 -14.126 -15.002 1.00 75.75 291 LEU A N 1
ATOM 2269 C CA . LEU A 1 291 ? -12.672 -12.699 -15.350 1.00 75.75 291 LEU A CA 1
ATOM 2270 C C . LEU A 1 291 ? -11.546 -12.358 -16.341 1.00 75.75 291 LEU A C 1
ATOM 2272 O O . LEU A 1 291 ? -11.503 -11.231 -16.836 1.00 75.75 291 LEU A O 1
ATOM 2276 N N . SER A 1 292 ? -10.629 -13.298 -16.605 1.00 84.75 292 SER A N 1
ATOM 2277 C CA . SER A 1 292 ? -9.442 -13.056 -17.435 1.00 84.75 292 SER A CA 1
ATOM 2278 C C . SER A 1 292 ? -9.774 -12.785 -18.897 1.00 84.75 292 SER A C 1
ATOM 2280 O O . SER A 1 292 ? -10.318 -13.640 -19.598 1.00 84.75 292 SER A O 1
ATOM 2282 N N . ARG A 1 293 ? -9.292 -11.657 -19.407 1.00 86.69 293 ARG A N 1
ATOM 2283 C CA . ARG A 1 293 ? -9.197 -11.374 -20.841 1.00 86.69 293 ARG A CA 1
ATOM 2284 C C . ARG A 1 293 ? -8.010 -12.113 -21.460 1.00 86.69 293 ARG A C 1
ATOM 2286 O O . ARG A 1 293 ? -6.987 -12.361 -20.813 1.00 86.69 293 ARG A O 1
ATOM 2293 N N . SER A 1 294 ? -8.138 -12.446 -22.743 1.00 84.75 294 SER A N 1
ATOM 2294 C CA . SER A 1 294 ? -6.971 -12.761 -23.579 1.00 84.75 294 SER A CA 1
ATOM 2295 C C . SER A 1 294 ? -6.184 -11.476 -23.828 1.00 84.75 294 SER A C 1
ATOM 2297 O O . SER A 1 294 ? -6.795 -10.422 -23.988 1.00 84.75 294 SER A O 1
ATOM 2299 N N . LEU A 1 295 ? -4.853 -11.553 -23.865 1.00 79.81 295 LEU A N 1
ATOM 2300 C CA . LEU A 1 295 ? -4.029 -10.375 -24.139 1.00 79.81 295 LEU A CA 1
ATOM 2301 C C . LEU A 1 295 ? -4.148 -10.009 -25.622 1.00 79.81 295 LEU A C 1
ATOM 2303 O O . LEU A 1 295 ? -3.892 -10.843 -26.492 1.00 79.81 295 LEU A O 1
ATOM 2307 N N . SER A 1 296 ? -4.552 -8.770 -25.895 1.00 72.81 296 SER A N 1
ATOM 2308 C CA . SER A 1 296 ? -4.625 -8.221 -27.249 1.00 72.81 296 SER A CA 1
ATOM 2309 C C . SER A 1 296 ? -3.315 -7.534 -27.631 1.00 72.81 296 SER A C 1
ATOM 2311 O O . SER A 1 296 ? -2.563 -7.080 -26.768 1.00 72.81 296 SER A O 1
ATOM 2313 N N . LEU A 1 297 ? -3.054 -7.413 -28.935 1.00 72.69 297 LEU A N 1
ATOM 2314 C CA . LEU A 1 297 ? -2.019 -6.499 -29.419 1.00 72.69 297 LEU A CA 1
ATOM 2315 C C . LEU A 1 297 ? -2.509 -5.043 -29.388 1.00 72.69 297 LEU A C 1
ATOM 2317 O O . LEU A 1 297 ? -1.727 -4.137 -29.120 1.00 72.69 297 LEU A O 1
ATOM 2321 N N . ASP A 1 298 ? -3.803 -4.822 -29.599 1.00 63.62 298 ASP A N 1
ATOM 2322 C CA . ASP A 1 298 ? -4.405 -3.496 -29.779 1.00 63.62 298 ASP A CA 1
ATOM 2323 C C . ASP A 1 298 ? -4.988 -2.907 -28.478 1.00 63.62 298 ASP A C 1
ATOM 2325 O O . ASP A 1 298 ? -5.914 -2.102 -28.516 1.00 63.62 298 ASP A O 1
ATOM 2329 N N . GLU A 1 299 ? -4.487 -3.347 -27.319 1.00 73.25 299 GLU A N 1
ATOM 2330 C CA . GLU A 1 299 ? -4.868 -2.830 -26.000 1.00 73.25 299 GLU A CA 1
ATOM 2331 C C . GLU A 1 299 ? -3.632 -2.488 -25.154 1.00 73.25 299 GLU A C 1
ATOM 2333 O O . GLU A 1 299 ? -2.577 -3.124 -25.260 1.00 73.25 299 GLU A O 1
ATOM 2338 N N . ILE A 1 300 ? -3.792 -1.529 -24.236 1.00 61.44 300 ILE A N 1
ATOM 2339 C CA . ILE A 1 300 ? -2.872 -1.361 -23.108 1.00 61.44 300 ILE A CA 1
ATOM 2340 C C . ILE A 1 300 ? -2.894 -2.609 -22.215 1.00 61.44 300 ILE A C 1
ATOM 2342 O O . ILE A 1 300 ? -3.958 -3.116 -21.855 1.00 61.44 300 ILE A O 1
ATOM 2346 N N . TYR A 1 301 ? -1.706 -3.038 -21.795 1.00 58.88 301 TYR A N 1
ATOM 2347 C CA . TYR A 1 301 ? -1.478 -4.116 -20.844 1.00 58.88 301 TYR A CA 1
ATOM 2348 C C . TYR A 1 301 ? -0.710 -3.616 -19.611 1.00 58.88 301 TYR A C 1
ATOM 2350 O O . TYR A 1 301 ? 0.360 -3.018 -19.730 1.00 58.88 301 TYR A O 1
ATOM 2358 N N . LEU A 1 302 ? -1.245 -3.884 -18.421 1.00 56.97 302 LEU A N 1
ATOM 2359 C CA . LEU A 1 302 ? -0.684 -3.535 -17.117 1.00 56.97 302 LEU A CA 1
ATOM 2360 C C . LEU A 1 302 ? -0.218 -4.810 -16.401 1.00 56.97 302 LEU A C 1
ATOM 2362 O O . LEU A 1 302 ? -0.971 -5.782 -16.343 1.00 56.97 302 LEU A O 1
ATOM 2366 N N . ASN A 1 303 ? 0.992 -4.817 -15.835 1.00 40.72 303 ASN A N 1
ATOM 2367 C CA . ASN A 1 303 ? 1.514 -5.966 -15.084 1.00 40.72 303 ASN A CA 1
ATOM 2368 C C . ASN A 1 303 ? 2.409 -5.533 -13.914 1.00 40.72 303 ASN A C 1
ATOM 2370 O O . ASN A 1 303 ? 3.264 -4.663 -14.100 1.00 40.72 303 ASN A O 1
ATOM 2374 N N . GLY A 1 304 ? 2.263 -6.168 -12.746 1.00 43.34 304 GLY A N 1
ATOM 2375 C CA . GLY A 1 304 ? 3.111 -5.884 -11.586 1.00 43.34 304 GLY A CA 1
ATOM 2376 C C . GLY A 1 304 ? 2.894 -6.760 -10.346 1.00 43.34 304 GLY A C 1
ATOM 2377 O O . GLY A 1 304 ? 1.809 -7.289 -10.095 1.00 43.34 304 GLY A O 1
ATOM 2378 N N . THR A 1 305 ? 3.965 -6.942 -9.570 1.00 54.38 305 THR A N 1
ATOM 2379 C CA . THR A 1 305 ? 4.004 -7.437 -8.167 1.00 54.38 305 THR A CA 1
ATOM 2380 C C . THR A 1 305 ? 5.424 -7.214 -7.630 1.00 54.38 305 THR A C 1
ATOM 2382 O O . THR A 1 305 ? 6.284 -6.852 -8.423 1.00 54.38 305 THR A O 1
ATOM 2385 N N . THR A 1 306 ? 5.674 -7.406 -6.327 1.00 56.50 306 THR A N 1
ATOM 2386 C CA . THR A 1 306 ? 6.854 -6.834 -5.627 1.00 56.50 306 THR A CA 1
ATOM 2387 C C . THR A 1 306 ? 6.988 -5.329 -5.837 1.00 56.50 306 THR A C 1
ATOM 2389 O O . THR A 1 306 ? 8.096 -4.805 -5.868 1.00 56.50 306 THR A O 1
ATOM 2392 N N . ASP A 1 307 ? 5.842 -4.656 -5.966 1.00 75.19 307 ASP A N 1
ATOM 2393 C CA . ASP A 1 307 ? 5.764 -3.195 -5.943 1.00 75.19 307 ASP A CA 1
ATOM 2394 C C . ASP A 1 307 ? 6.493 -2.519 -7.121 1.00 75.19 307 ASP A C 1
ATOM 2396 O O . ASP A 1 307 ? 7.098 -1.456 -7.023 1.00 75.19 307 ASP A O 1
ATOM 2400 N N . VAL A 1 308 ? 6.442 -3.197 -8.271 1.00 73.25 308 VAL A N 1
ATOM 2401 C CA . VAL A 1 308 ? 6.852 -2.683 -9.577 1.00 73.25 308 VAL A CA 1
ATOM 2402 C C . VAL A 1 308 ? 5.724 -2.949 -10.567 1.00 73.25 308 VAL A C 1
ATOM 2404 O O . VAL A 1 308 ? 5.390 -4.104 -10.843 1.00 73.25 308 VAL A O 1
ATOM 2407 N N . THR A 1 309 ? 5.189 -1.882 -11.156 1.00 74.75 309 THR A N 1
ATOM 2408 C CA 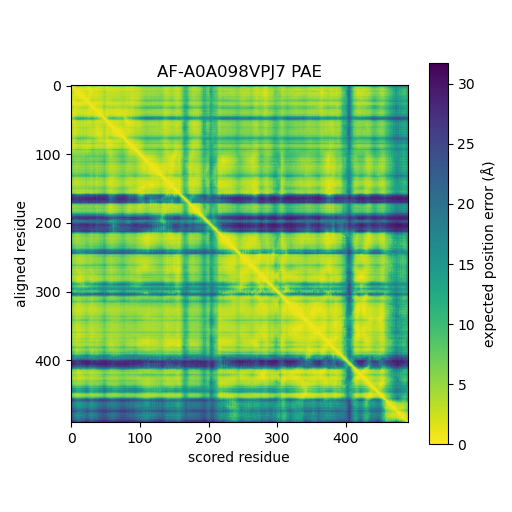. THR A 1 309 ? 4.163 -1.915 -12.203 1.00 74.75 309 THR A CA 1
ATOM 2409 C C . THR A 1 309 ? 4.727 -1.338 -13.499 1.00 74.75 309 THR A C 1
ATOM 2411 O O . THR A 1 309 ? 5.384 -0.289 -13.526 1.00 74.75 309 THR A O 1
ATOM 2414 N N . ARG A 1 310 ? 4.457 -2.023 -14.613 1.00 79.19 310 ARG A N 1
ATOM 2415 C CA . ARG A 1 310 ? 4.733 -1.544 -15.972 1.00 79.19 310 ARG A CA 1
ATOM 2416 C C . ARG A 1 310 ? 3.445 -1.532 -16.787 1.00 79.19 310 ARG A C 1
ATOM 2418 O O . ARG A 1 310 ? 2.672 -2.487 -16.750 1.00 79.19 310 ARG A O 1
ATOM 2425 N N . THR A 1 311 ? 3.257 -0.452 -17.540 1.00 74.94 311 THR A N 1
ATOM 2426 C CA . THR A 1 311 ? 2.214 -0.322 -18.564 1.00 74.94 311 THR A CA 1
ATOM 2427 C C . THR A 1 311 ? 2.868 -0.462 -19.937 1.00 74.94 311 THR A C 1
ATOM 2429 O O . THR A 1 311 ? 3.867 0.203 -20.207 1.00 74.94 311 THR A O 1
ATOM 2432 N N . LEU A 1 312 ? 2.323 -1.326 -20.787 1.00 77.81 312 LEU A N 1
ATOM 2433 C CA . LEU A 1 312 ? 2.828 -1.672 -22.115 1.00 77.81 312 LEU A CA 1
ATOM 2434 C C . LEU A 1 312 ? 1.697 -1.595 -23.150 1.00 77.81 312 LEU A C 1
ATOM 2436 O O . LEU A 1 312 ? 0.521 -1.600 -22.799 1.00 77.81 312 LEU A O 1
ATOM 2440 N N . HIS A 1 313 ? 2.053 -1.568 -24.432 1.00 76.31 313 HIS A N 1
ATOM 2441 C CA . HIS A 1 313 ? 1.123 -1.743 -25.548 1.00 76.31 313 HIS A CA 1
ATOM 2442 C C . HIS A 1 313 ? 1.845 -2.537 -26.642 1.00 76.31 313 HIS A C 1
ATOM 2444 O O . HIS A 1 313 ? 2.958 -2.172 -27.021 1.00 76.31 313 HIS A O 1
ATOM 2450 N N . PHE A 1 314 ? 1.257 -3.630 -27.137 1.00 69.75 314 PHE A N 1
ATOM 2451 C CA . PHE A 1 314 ? 1.974 -4.577 -28.010 1.00 69.75 314 PHE A CA 1
ATOM 2452 C C . PHE A 1 314 ? 1.798 -4.315 -29.520 1.00 69.75 314 PHE A C 1
ATOM 2454 O O . PHE A 1 314 ? 2.594 -4.796 -30.325 1.00 69.75 314 PHE A O 1
ATOM 2461 N N . GLY A 1 315 ? 0.780 -3.542 -29.898 1.00 71.44 315 GLY A N 1
ATOM 2462 C CA . GLY A 1 315 ? 0.491 -3.041 -31.245 1.00 71.44 315 GLY A CA 1
ATOM 2463 C C . GLY A 1 315 ? 0.729 -1.531 -31.344 1.00 71.44 315 GLY A C 1
ATOM 2464 O O . GLY A 1 315 ? 1.692 -1.015 -30.781 1.00 71.44 315 GLY A O 1
ATOM 2465 N N . THR A 1 316 ? -0.161 -0.790 -32.015 1.00 76.50 316 THR A N 1
ATOM 2466 C CA . THR A 1 316 ? -0.035 0.677 -32.160 1.00 76.50 316 THR A CA 1
ATOM 2467 C C . THR A 1 316 ? -0.973 1.435 -31.209 1.00 76.50 316 THR A C 1
ATOM 2469 O O . THR A 1 316 ? -2.163 1.498 -31.506 1.00 76.50 316 THR A O 1
ATOM 2472 N N . PRO A 1 317 ? -0.474 2.080 -30.132 1.00 76.94 317 PRO A N 1
ATOM 2473 C CA . PRO A 1 317 ? -1.343 2.823 -29.224 1.00 76.94 317 PRO A CA 1
ATOM 2474 C C . PRO A 1 317 ? -1.922 4.079 -29.884 1.00 76.94 317 PRO A C 1
ATOM 2476 O O . PRO A 1 317 ? -1.265 4.743 -30.705 1.00 76.94 317 PRO A O 1
ATOM 2479 N N . SER A 1 318 ? -3.142 4.430 -29.489 1.00 83.50 318 SER A N 1
ATOM 2480 C CA . SER A 1 318 ? -3.845 5.639 -29.917 1.00 83.50 318 SER A CA 1
ATOM 2481 C C . SER A 1 318 ? -3.145 6.919 -29.442 1.00 83.50 318 SER A C 1
ATOM 2483 O O . SER A 1 318 ? -2.233 6.905 -28.610 1.00 83.50 318 SER A O 1
ATOM 2485 N N . LEU A 1 319 ? -3.565 8.068 -29.982 1.00 81.69 319 LEU A N 1
ATOM 2486 C CA . LEU A 1 319 ? -3.037 9.362 -29.543 1.00 81.69 319 LEU A CA 1
ATOM 2487 C C . LEU A 1 319 ? -3.394 9.657 -28.077 1.00 81.69 319 LEU A C 1
ATOM 2489 O O . LEU A 1 319 ? -2.554 10.187 -27.357 1.00 81.69 319 LEU A O 1
ATOM 2493 N N . GLU A 1 320 ? -4.599 9.298 -27.624 1.00 90.19 320 GLU A N 1
ATOM 2494 C CA . GLU A 1 320 ? -5.020 9.531 -26.237 1.00 90.19 320 GLU A CA 1
ATOM 2495 C C . GLU A 1 320 ? -4.169 8.718 -25.254 1.00 90.19 320 GLU A C 1
ATOM 2497 O O . GLU A 1 320 ? -3.598 9.291 -24.329 1.00 90.19 320 GLU A O 1
ATOM 2502 N N . GLU A 1 321 ? -4.005 7.419 -25.512 1.00 82.06 321 GLU A N 1
ATOM 2503 C CA . GLU A 1 321 ? -3.170 6.519 -24.708 1.00 82.06 321 GLU A CA 1
ATOM 2504 C C . GLU A 1 321 ? -1.722 7.009 -24.622 1.00 82.06 321 GLU A C 1
ATOM 2506 O O . GLU A 1 321 ? -1.155 7.070 -23.532 1.00 82.06 321 GLU A O 1
ATOM 2511 N N . LYS A 1 322 ? -1.137 7.438 -25.751 1.00 77.19 322 LYS A N 1
ATOM 2512 C CA . LYS A 1 322 ? 0.206 8.040 -25.789 1.00 77.19 322 LYS A CA 1
ATOM 2513 C C . LYS A 1 322 ? 0.285 9.301 -24.932 1.00 77.19 322 LYS A C 1
ATOM 2515 O O . LYS A 1 322 ? 1.200 9.425 -24.125 1.00 77.19 322 LYS A O 1
ATOM 2520 N N . MET A 1 323 ? -0.660 10.230 -25.087 1.00 80.69 323 MET A N 1
ATOM 2521 C CA . MET A 1 323 ? -0.654 11.487 -24.332 1.00 80.69 323 MET A CA 1
ATOM 2522 C C . MET A 1 323 ? -0.823 11.255 -22.827 1.00 80.69 323 MET A C 1
ATOM 2524 O O . MET A 1 323 ? -0.136 11.896 -22.036 1.00 80.69 323 MET A O 1
ATOM 2528 N N . ASP A 1 324 ? -1.705 10.344 -22.420 1.00 88.19 324 ASP A N 1
ATOM 2529 C CA . ASP A 1 324 ? -1.939 10.048 -21.006 1.00 88.19 324 ASP A CA 1
ATOM 2530 C C . ASP A 1 324 ? -0.778 9.262 -20.387 1.00 88.19 324 ASP A C 1
ATOM 2532 O O . ASP A 1 324 ? -0.328 9.614 -19.296 1.00 88.19 324 ASP A O 1
ATOM 2536 N N . PHE A 1 325 ? -0.195 8.302 -21.115 1.00 86.00 325 PHE A N 1
ATOM 2537 C CA . PHE A 1 325 ? 1.046 7.635 -20.712 1.00 86.00 325 PHE A CA 1
ATOM 2538 C C . PHE A 1 325 ? 2.181 8.644 -20.522 1.00 86.00 325 PHE A C 1
ATOM 2540 O O . PHE A 1 325 ? 2.869 8.616 -19.505 1.00 86.00 325 PHE A O 1
ATOM 2547 N N . THR A 1 326 ? 2.354 9.587 -21.456 1.00 76.94 326 THR A N 1
ATOM 2548 C CA . THR A 1 326 ? 3.372 10.638 -21.341 1.00 76.94 326 THR A CA 1
ATOM 2549 C C . THR A 1 326 ? 3.128 11.555 -20.141 1.00 76.94 326 THR A C 1
ATOM 2551 O O . THR A 1 326 ? 4.095 11.959 -19.503 1.00 76.94 326 THR A O 1
ATOM 2554 N N . ARG A 1 327 ? 1.877 11.870 -19.774 1.00 85.25 327 ARG A N 1
ATOM 2555 C CA . ARG A 1 327 ? 1.578 12.654 -18.558 1.00 85.25 327 ARG A CA 1
ATOM 2556 C C . ARG A 1 327 ? 1.957 11.902 -17.286 1.00 85.25 327 ARG A C 1
ATOM 2558 O O . ARG A 1 327 ? 2.638 12.475 -16.438 1.00 85.25 327 ARG A O 1
ATOM 2565 N N . VAL A 1 328 ? 1.583 10.624 -17.188 1.00 80.56 328 VAL A N 1
ATOM 2566 C CA . VAL A 1 328 ? 1.967 9.751 -16.066 1.00 80.56 328 VAL A CA 1
ATOM 2567 C C . VAL A 1 328 ? 3.493 9.615 -15.982 1.00 80.56 328 VAL A C 1
ATOM 2569 O O . VAL A 1 328 ? 4.065 9.774 -14.906 1.00 80.56 328 VAL A O 1
ATOM 2572 N N . LEU A 1 329 ? 4.172 9.415 -17.117 1.00 81.56 329 LEU A N 1
ATOM 2573 C CA . LEU A 1 329 ? 5.632 9.327 -17.187 1.00 81.56 329 LEU A CA 1
ATOM 2574 C C . LEU A 1 329 ? 6.314 10.642 -16.788 1.00 81.56 329 LEU A C 1
ATOM 2576 O O . LEU A 1 329 ? 7.260 10.609 -16.008 1.00 81.56 329 LEU A O 1
ATOM 2580 N N . LYS A 1 330 ? 5.830 11.799 -17.264 1.00 78.94 330 LYS A N 1
ATOM 2581 C CA . LYS A 1 330 ? 6.323 13.114 -16.815 1.00 78.94 330 LYS A CA 1
ATOM 2582 C C . LYS A 1 330 ? 6.191 13.250 -15.297 1.00 78.94 330 LYS A C 1
ATOM 2584 O O . LYS A 1 330 ? 7.124 13.730 -14.665 1.00 78.94 330 LYS A O 1
ATOM 2589 N N . GLY A 1 331 ? 5.075 12.796 -14.720 1.00 81.75 331 GLY A N 1
ATOM 2590 C CA . GLY A 1 331 ? 4.858 12.787 -13.273 1.00 81.75 331 GLY A CA 1
ATOM 2591 C C . GLY A 1 331 ? 5.852 11.895 -12.526 1.00 81.75 331 GLY A C 1
ATOM 2592 O O . GLY A 1 331 ? 6.482 12.350 -11.572 1.00 81.75 331 GLY A O 1
ATOM 2593 N N . ASN A 1 332 ? 6.051 10.659 -13.004 1.00 82.38 332 ASN A N 1
ATOM 2594 C CA . ASN A 1 332 ? 7.026 9.715 -12.446 1.00 82.38 332 ASN A CA 1
ATOM 2595 C C . ASN A 1 332 ? 8.452 10.291 -12.484 1.00 82.38 332 ASN A C 1
ATOM 2597 O O . ASN A 1 332 ? 9.161 10.257 -11.482 1.00 82.38 332 ASN A O 1
ATOM 2601 N N . LEU A 1 333 ? 8.855 10.864 -13.622 1.00 78.00 333 LEU A N 1
ATOM 2602 C CA . LEU A 1 333 ? 10.188 11.433 -13.811 1.00 78.00 333 LEU A CA 1
ATOM 2603 C C . LEU A 1 333 ? 10.407 12.701 -12.978 1.00 78.00 333 LEU A C 1
ATOM 2605 O O . LEU A 1 333 ? 11.426 12.792 -12.304 1.00 78.00 333 LEU A O 1
ATOM 2609 N N . ALA A 1 334 ? 9.464 13.650 -12.985 1.00 80.62 334 ALA A N 1
ATOM 2610 C CA . ALA A 1 334 ? 9.611 14.919 -12.269 1.00 80.62 334 ALA A CA 1
ATOM 2611 C C . ALA A 1 334 ? 9.682 14.728 -10.750 1.00 80.62 334 ALA A C 1
ATOM 2613 O O . ALA A 1 334 ? 10.495 15.373 -10.089 1.00 80.62 334 ALA A O 1
ATOM 2614 N N . LEU A 1 335 ? 8.863 13.824 -10.200 1.00 84.50 335 LEU A N 1
ATOM 2615 C CA . LEU A 1 335 ? 8.985 13.438 -8.800 1.00 84.50 335 LEU A CA 1
ATOM 2616 C C . LEU A 1 335 ? 10.265 12.624 -8.573 1.00 84.50 335 LEU A C 1
ATOM 2618 O O . LEU A 1 335 ? 10.983 12.892 -7.623 1.00 84.50 335 LEU A O 1
ATOM 2622 N N . GLY A 1 336 ? 10.599 11.678 -9.454 1.00 81.56 336 GLY A N 1
ATOM 2623 C CA . GLY A 1 336 ? 11.769 10.808 -9.309 1.00 81.56 336 GLY A CA 1
ATOM 2624 C C . GLY A 1 336 ? 13.130 11.501 -9.450 1.00 81.56 336 GLY A C 1
ATOM 2625 O O . GLY A 1 336 ? 14.137 10.887 -9.111 1.00 81.56 336 GLY A O 1
ATOM 2626 N N . SER A 1 337 ? 13.177 12.748 -9.934 1.00 81.31 337 SER A N 1
ATOM 2627 C CA . SER A 1 337 ? 14.407 13.528 -10.131 1.00 81.31 337 SER A CA 1
ATOM 2628 C C . SER A 1 337 ? 14.517 14.782 -9.254 1.00 81.31 337 SER A C 1
ATOM 2630 O O . SER A 1 337 ? 15.406 15.601 -9.494 1.00 81.31 337 S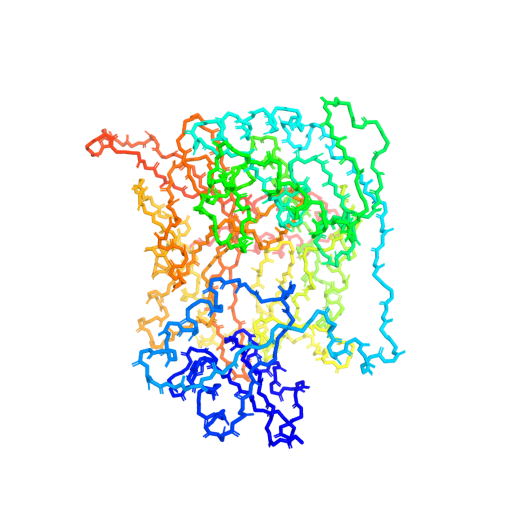ER A O 1
ATOM 2632 N N . ILE A 1 338 ? 13.608 15.004 -8.297 1.00 86.12 338 ILE A N 1
ATOM 2633 C CA . ILE A 1 338 ? 13.644 16.216 -7.466 1.00 86.12 338 ILE A CA 1
ATOM 2634 C C . ILE A 1 338 ? 14.756 16.166 -6.407 1.00 86.12 338 ILE A C 1
ATOM 2636 O O . ILE A 1 338 ? 14.999 15.139 -5.774 1.00 86.12 338 ILE A O 1
ATOM 2640 N N . VAL A 1 339 ? 15.384 17.324 -6.188 1.00 89.62 339 VAL A N 1
ATOM 2641 C CA . VAL A 1 339 ? 16.205 17.621 -5.009 1.00 89.62 339 VAL A CA 1
ATOM 2642 C C . VAL A 1 339 ? 15.397 18.520 -4.070 1.00 89.62 339 VAL A C 1
ATOM 2644 O O . VAL A 1 339 ? 14.875 19.546 -4.506 1.00 89.62 339 VAL A O 1
ATOM 2647 N N . PHE A 1 340 ? 15.277 18.150 -2.795 1.00 88.06 340 PHE A N 1
ATOM 2648 C CA . PHE A 1 340 ? 14.408 18.819 -1.817 1.00 88.06 340 PHE A CA 1
ATOM 2649 C C . PHE A 1 340 ? 15.091 18.981 -0.448 1.00 88.06 340 PHE A C 1
ATOM 2651 O O . PHE A 1 340 ? 15.911 18.140 -0.079 1.00 88.06 340 PHE A O 1
ATOM 2658 N N . PRO A 1 341 ? 14.797 20.047 0.319 1.00 88.31 341 PRO A N 1
ATOM 2659 C CA . PRO A 1 341 ? 15.382 20.247 1.642 1.00 88.31 341 PRO A CA 1
ATOM 2660 C C . PRO A 1 341 ? 14.747 19.330 2.696 1.00 88.31 341 PRO A C 1
ATOM 2662 O O . PRO A 1 341 ? 13.628 18.830 2.523 1.00 88.31 341 PRO A O 1
ATOM 2665 N N . GLU A 1 342 ? 15.423 19.186 3.836 1.00 79.06 342 GLU A N 1
ATOM 2666 C CA . GLU A 1 342 ? 14.805 18.724 5.082 1.00 79.06 342 GLU A CA 1
ATOM 2667 C C . GLU A 1 342 ? 13.488 19.449 5.380 1.00 79.06 342 GLU A C 1
ATOM 2669 O O . GLU A 1 342 ? 13.282 20.598 4.991 1.00 79.06 342 GLU A O 1
ATOM 2674 N N . LYS A 1 343 ? 12.592 18.779 6.115 1.00 79.19 343 LYS A N 1
ATOM 2675 C CA . LYS A 1 343 ? 11.268 19.306 6.507 1.00 79.19 343 LYS A CA 1
ATOM 2676 C 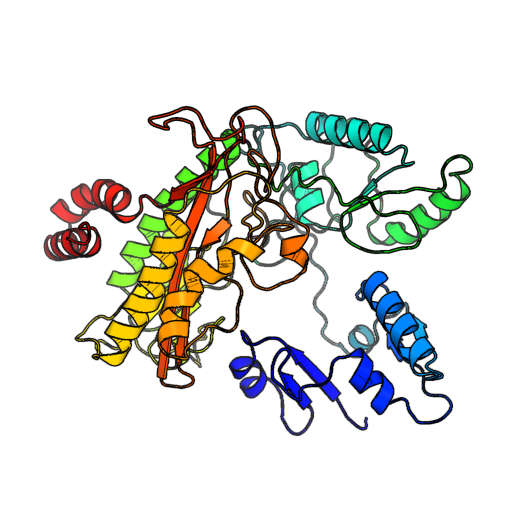C . LYS A 1 343 ? 10.241 19.320 5.372 1.00 79.19 343 LYS A C 1
ATOM 2678 O O . LYS A 1 343 ? 9.077 19.642 5.594 1.00 79.19 343 LYS A O 1
ATOM 2683 N N . THR A 1 344 ? 10.619 18.836 4.190 1.00 83.56 344 THR A N 1
ATOM 2684 C CA . THR A 1 344 ? 9.682 18.501 3.112 1.00 83.56 344 THR A CA 1
ATOM 2685 C C . THR A 1 344 ? 9.020 17.155 3.405 1.00 83.56 344 THR A C 1
ATOM 2687 O O . THR A 1 344 ? 9.711 16.148 3.481 1.00 83.56 344 THR A O 1
ATOM 2690 N N . SER A 1 345 ? 7.700 17.093 3.577 1.00 82.50 345 SER A N 1
ATOM 2691 C CA . SER A 1 345 ? 6.964 15.826 3.677 1.00 82.50 345 SER A CA 1
ATOM 2692 C C . SER A 1 345 ? 6.544 15.294 2.303 1.00 82.50 345 SER A C 1
ATOM 2694 O O . SER A 1 345 ? 6.466 16.044 1.327 1.00 82.50 345 SER A O 1
ATOM 2696 N N . GLY A 1 346 ? 6.195 14.007 2.223 1.00 82.69 346 GLY A N 1
ATOM 2697 C CA . GLY A 1 346 ? 5.655 13.415 0.993 1.00 82.69 346 GLY A CA 1
ATOM 2698 C C . GLY A 1 346 ? 4.309 14.011 0.553 1.00 82.69 346 GLY A C 1
ATOM 2699 O O . GLY A 1 346 ? 3.971 13.951 -0.627 1.00 82.69 346 GLY A O 1
ATOM 2700 N N . PHE A 1 347 ? 3.577 14.674 1.454 1.00 85.31 347 PHE A N 1
ATOM 2701 C CA . PHE A 1 347 ? 2.395 15.466 1.096 1.00 85.31 347 PHE A CA 1
ATOM 2702 C C . PHE A 1 347 ? 2.748 16.644 0.172 1.00 85.31 347 PHE A C 1
ATOM 2704 O O . PHE A 1 347 ? 2.057 16.889 -0.812 1.00 85.31 347 PHE A O 1
ATOM 2711 N N . HIS A 1 348 ? 3.855 17.349 0.440 1.00 86.44 348 HIS A N 1
ATOM 2712 C CA . HIS A 1 348 ? 4.306 18.463 -0.404 1.00 86.44 348 HIS A CA 1
ATOM 2713 C C . HIS A 1 348 ? 4.810 18.007 -1.783 1.00 86.44 348 HIS A C 1
ATOM 2715 O O . HIS A 1 348 ? 4.840 18.807 -2.714 1.00 86.44 348 HIS A O 1
ATOM 2721 N N . LEU A 1 349 ? 5.213 16.739 -1.919 1.00 88.38 349 LEU A N 1
ATOM 2722 C CA . LEU A 1 349 ? 5.786 16.192 -3.151 1.00 88.38 349 LEU A CA 1
ATOM 2723 C C . LEU A 1 349 ? 4.740 15.576 -4.101 1.00 88.38 349 LEU A C 1
ATOM 2725 O O . LEU A 1 349 ? 4.977 15.529 -5.306 1.00 88.38 349 LEU A O 1
ATOM 2729 N N . ASP A 1 350 ? 3.573 15.157 -3.599 1.00 90.38 350 ASP A N 1
ATOM 2730 C CA . ASP A 1 350 ? 2.489 14.512 -4.370 1.00 90.38 350 ASP A CA 1
ATOM 2731 C C . ASP A 1 350 ? 2.047 15.325 -5.608 1.00 90.38 350 ASP A C 1
ATOM 2733 O O . ASP A 1 350 ? 1.841 14.775 -6.693 1.00 90.38 350 ASP A O 1
ATOM 2737 N N . VAL A 1 351 ? 2.006 16.658 -5.491 1.00 94.19 351 VAL A N 1
ATOM 2738 C CA . VAL A 1 351 ? 1.658 17.570 -6.598 1.00 94.19 351 VAL A CA 1
ATOM 2739 C C . VAL A 1 351 ? 2.582 17.439 -7.815 1.00 94.19 351 VAL A C 1
ATOM 2741 O O . VAL A 1 351 ? 2.129 17.596 -8.951 1.00 94.19 351 VAL A O 1
ATOM 2744 N N . LEU A 1 352 ? 3.860 17.098 -7.613 1.00 89.06 352 LEU A N 1
ATOM 2745 C CA . LEU A 1 352 ? 4.858 17.023 -8.686 1.00 89.06 352 LEU A CA 1
ATOM 2746 C C . LEU A 1 352 ? 4.535 15.923 -9.697 1.00 89.06 352 LEU A C 1
ATOM 2748 O O . LEU A 1 352 ? 4.825 16.072 -10.886 1.00 89.06 352 LEU A O 1
ATOM 2752 N N . ALA A 1 353 ? 3.903 14.846 -9.227 1.00 89.75 353 ALA A N 1
ATOM 2753 C CA . ALA A 1 353 ? 3.445 13.756 -10.068 1.00 89.75 353 ALA A CA 1
ATOM 2754 C C . ALA A 1 353 ? 2.092 14.057 -10.736 1.00 89.75 353 ALA A C 1
ATOM 2756 O O . ALA A 1 353 ? 1.861 13.640 -11.872 1.00 89.75 353 ALA A O 1
ATOM 2757 N N . ARG A 1 354 ? 1.198 14.794 -10.060 1.00 96.44 354 ARG A N 1
ATOM 2758 C CA . ARG A 1 354 ? -0.158 15.103 -10.558 1.00 96.44 354 ARG A CA 1
ATOM 2759 C C . ARG A 1 354 ? -0.224 16.230 -11.580 1.00 96.44 354 ARG A C 1
ATOM 2761 O O . ARG A 1 354 ? -1.065 16.167 -12.476 1.00 96.44 354 ARG A O 1
ATOM 2768 N N . GLN A 1 355 ? 0.647 17.236 -11.475 1.00 94.56 355 GLN A N 1
ATOM 2769 C CA . GLN A 1 355 ? 0.548 18.494 -12.233 1.00 94.56 355 GLN A CA 1
ATOM 2770 C C . GLN A 1 355 ? 0.294 18.303 -13.743 1.00 94.56 355 GLN A C 1
ATOM 2772 O O . GLN A 1 355 ? -0.554 18.982 -14.312 1.00 94.56 355 GLN A O 1
ATOM 2777 N N . PHE A 1 356 ? 0.932 17.320 -14.386 1.00 90.69 356 PHE A N 1
ATOM 2778 C CA . PHE A 1 356 ? 0.803 17.084 -15.832 1.00 90.69 356 PHE A CA 1
ATOM 2779 C C . PHE A 1 356 ? -0.516 16.421 -16.256 1.00 90.69 356 PHE A C 1
ATOM 2781 O O . PHE A 1 356 ? -0.911 16.517 -17.418 1.00 90.69 356 PHE A O 1
ATOM 2788 N N . LEU A 1 357 ? -1.202 15.738 -15.336 1.00 93.94 357 LEU A N 1
ATOM 2789 C CA . LEU A 1 357 ? -2.575 15.276 -15.542 1.00 93.94 357 LEU A CA 1
ATOM 2790 C C . LEU A 1 357 ? -3.555 16.426 -15.275 1.00 93.94 357 LEU A C 1
ATOM 2792 O O . LEU A 1 357 ? -4.440 16.666 -16.104 1.00 93.94 357 LEU A O 1
ATOM 2796 N N . TRP A 1 358 ? -3.331 17.199 -14.204 1.00 97.81 358 TRP A N 1
ATOM 2797 C CA . TRP A 1 358 ? -4.122 18.385 -13.852 1.00 97.81 358 TRP A CA 1
ATOM 2798 C C . TRP A 1 358 ? -4.124 19.456 -14.958 1.00 97.81 358 TRP A C 1
ATOM 2800 O O . TRP A 1 358 ? -5.185 20.001 -15.253 1.00 97.81 358 TRP A O 1
ATOM 2810 N N . GLU A 1 359 ? -2.999 19.669 -15.657 1.00 93.62 359 GLU A N 1
ATOM 2811 C CA . GLU A 1 359 ? -2.881 20.482 -16.892 1.00 93.62 359 GLU A CA 1
ATOM 2812 C C . GLU A 1 359 ? -3.937 20.132 -17.964 1.00 93.62 359 GLU A C 1
ATOM 2814 O O . GLU A 1 359 ? -4.247 20.948 -18.831 1.00 93.62 359 GLU A O 1
ATOM 2819 N N . SER A 1 360 ? -4.490 18.915 -17.923 1.00 92.88 360 SER A N 1
ATOM 2820 C CA . SER A 1 360 ? -5.516 18.406 -18.843 1.00 92.88 360 SER A CA 1
ATOM 2821 C C . SER A 1 360 ? -6.860 18.071 -18.180 1.00 92.88 360 SER A C 1
ATOM 2823 O O . SER A 1 360 ? -7.705 17.441 -18.813 1.00 92.88 360 SER A O 1
ATOM 2825 N N . GLY A 1 361 ? -7.064 18.462 -16.916 1.00 96.19 361 GLY A N 1
ATOM 2826 C CA . GLY A 1 361 ? -8.276 18.143 -16.150 1.00 96.19 361 GLY A CA 1
ATOM 2827 C C . GLY A 1 361 ? -8.415 16.662 -15.765 1.00 96.19 361 GLY A C 1
ATOM 2828 O O . GLY A 1 361 ? -9.531 16.192 -15.555 1.00 96.19 361 GLY A O 1
ATOM 2829 N N . LYS A 1 362 ? -7.303 15.918 -15.706 1.00 96.94 362 LYS A N 1
ATOM 2830 C CA . LYS A 1 362 ? -7.234 14.486 -15.358 1.00 96.94 362 LYS A CA 1
ATOM 2831 C C . LYS A 1 362 ? -6.557 14.290 -13.997 1.00 96.94 362 LYS A C 1
ATOM 2833 O O . LYS A 1 362 ? -5.761 15.129 -13.594 1.00 96.94 362 LYS A O 1
ATOM 2838 N N . ASP A 1 363 ? -6.836 13.183 -13.309 1.00 96.75 363 ASP A N 1
ATOM 2839 C CA . ASP A 1 363 ? -6.212 12.813 -12.024 1.00 96.75 363 ASP A CA 1
ATOM 2840 C C . ASP A 1 363 ? -6.322 11.289 -11.773 1.00 96.75 363 ASP A C 1
ATOM 2842 O O . ASP A 1 363 ? -6.964 10.577 -12.551 1.00 96.75 363 ASP A O 1
ATOM 2846 N N . TYR A 1 364 ? -5.736 10.786 -10.682 1.00 95.31 364 TYR A N 1
ATOM 2847 C CA . TYR A 1 364 ? -5.824 9.398 -10.212 1.00 95.31 364 TYR A CA 1
ATOM 2848 C C . TYR A 1 364 ? -6.251 9.308 -8.744 1.00 95.31 364 TYR A C 1
ATOM 2850 O O . TYR A 1 364 ? -5.798 10.054 -7.878 1.00 95.31 364 TYR A O 1
ATOM 2858 N N . ARG A 1 365 ? -7.126 8.340 -8.448 1.00 92.81 365 ARG A N 1
ATOM 2859 C CA . ARG A 1 365 ? -7.861 8.239 -7.174 1.00 92.81 365 ARG A CA 1
ATOM 2860 C C . ARG A 1 365 ? -7.090 7.507 -6.051 1.00 92.81 365 ARG A C 1
ATOM 2862 O O . ARG A 1 365 ? -7.710 6.857 -5.212 1.00 92.81 365 ARG A O 1
ATOM 2869 N N . HIS A 1 366 ? -5.759 7.586 -6.042 1.00 92.56 366 HIS A N 1
ATOM 2870 C CA . HIS A 1 366 ? -4.878 7.003 -5.016 1.00 92.56 366 HIS A CA 1
ATOM 2871 C C . HIS A 1 366 ? -3.665 7.907 -4.728 1.00 92.56 366 HIS A C 1
ATOM 2873 O O . HIS A 1 366 ? -3.457 8.904 -5.422 1.00 92.56 366 HIS A O 1
ATOM 2879 N N . GLY A 1 367 ? -2.899 7.595 -3.675 1.00 89.00 367 GLY A N 1
ATOM 2880 C CA . GLY A 1 367 ? -1.638 8.287 -3.377 1.00 89.00 367 GLY A CA 1
ATOM 2881 C C . GLY A 1 367 ? -0.587 8.035 -4.462 1.00 89.00 367 GLY A C 1
ATOM 2882 O O . GLY A 1 367 ? -0.705 7.081 -5.220 1.00 89.00 367 GLY A O 1
ATOM 2883 N N . THR A 1 368 ? 0.423 8.895 -4.545 1.00 91.25 368 THR A N 1
ATOM 2884 C CA . THR A 1 368 ? 1.545 8.744 -5.488 1.00 91.25 368 THR A CA 1
ATOM 2885 C C . THR A 1 368 ? 2.562 7.689 -5.039 1.00 91.25 368 THR A C 1
ATOM 2887 O O . THR A 1 368 ? 3.382 7.257 -5.845 1.00 91.25 368 THR A O 1
ATOM 2890 N N . GLY A 1 369 ? 2.552 7.303 -3.762 1.00 88.00 369 GLY A N 1
ATOM 2891 C CA . GLY A 1 369 ? 3.500 6.342 -3.218 1.00 88.00 369 GLY A CA 1
ATOM 2892 C C . GLY A 1 369 ? 3.277 5.994 -1.753 1.00 88.00 369 GLY A C 1
ATOM 2893 O O . GLY A 1 369 ? 2.675 6.763 -0.999 1.00 88.00 369 GLY A O 1
ATOM 2894 N N . HIS A 1 370 ? 3.825 4.864 -1.323 1.00 85.06 370 HIS A N 1
ATOM 2895 C CA . HIS A 1 370 ? 3.819 4.400 0.065 1.00 85.06 370 HIS A CA 1
ATOM 2896 C C . HIS A 1 370 ? 5.174 3.811 0.457 1.00 85.06 370 HIS A C 1
ATOM 2898 O O . HIS A 1 370 ? 6.030 3.557 -0.388 1.00 85.06 370 HIS A O 1
ATOM 2904 N N . GLY A 1 371 ? 5.390 3.595 1.752 1.00 82.25 371 GLY A N 1
ATOM 2905 C CA . GLY A 1 371 ? 6.555 2.867 2.228 1.00 82.25 371 GLY A CA 1
ATOM 2906 C C . GLY A 1 371 ? 6.563 1.393 1.869 1.00 82.25 371 GLY A C 1
ATOM 2907 O O . GLY A 1 371 ? 5.500 0.807 1.679 1.00 82.25 371 GLY A O 1
ATOM 2908 N N . VAL A 1 372 ? 7.760 0.798 1.835 1.00 83.00 372 VAL A N 1
ATOM 2909 C CA . VAL A 1 372 ? 7.970 -0.635 1.576 1.00 83.00 372 VAL A CA 1
ATOM 2910 C C . VAL A 1 372 ? 8.881 -1.239 2.649 1.00 83.00 372 VAL A C 1
ATOM 2912 O O . VAL A 1 372 ? 10.005 -0.768 2.858 1.00 83.00 372 VAL A O 1
ATOM 2915 N N . GLY A 1 373 ? 8.408 -2.291 3.322 1.00 85.31 373 GLY A N 1
ATOM 2916 C CA . GLY A 1 373 ? 9.094 -2.905 4.459 1.00 85.31 373 GLY A CA 1
ATOM 2917 C C . GLY A 1 373 ? 10.063 -4.032 4.103 1.00 85.31 373 GLY A C 1
ATOM 2918 O O . GLY A 1 373 ? 9.837 -4.811 3.173 1.00 85.31 373 GLY A O 1
ATOM 2919 N N . HIS A 1 374 ? 11.178 -4.139 4.840 1.00 87.25 374 HIS A N 1
ATOM 2920 C CA . HIS A 1 374 ? 12.238 -5.111 4.533 1.00 87.25 374 HIS A CA 1
ATOM 2921 C C . HIS A 1 374 ? 11.813 -6.548 4.851 1.00 87.25 374 HIS A C 1
ATOM 2923 O O . HIS A 1 374 ? 11.927 -7.020 5.991 1.00 87.25 374 HIS A O 1
ATOM 2929 N N . TYR A 1 375 ? 11.341 -7.250 3.814 1.00 88.38 375 TYR A N 1
ATOM 2930 C CA . TYR A 1 375 ? 10.701 -8.559 3.948 1.00 88.38 375 TYR A CA 1
ATOM 2931 C C . TYR A 1 375 ? 9.582 -8.492 5.008 1.00 88.38 375 TYR A C 1
ATOM 2933 O O . TYR A 1 375 ? 9.528 -9.317 5.908 1.00 88.38 375 TYR A O 1
ATOM 2941 N N . LEU A 1 376 ? 8.752 -7.447 4.939 1.00 88.69 376 LEU A N 1
ATOM 2942 C CA . LEU A 1 376 ? 7.605 -7.159 5.814 1.00 88.69 376 LEU A CA 1
ATOM 2943 C C . LEU A 1 376 ? 6.409 -6.768 4.924 1.00 88.69 376 LEU A C 1
ATOM 2945 O O . LEU A 1 376 ? 6.312 -7.240 3.789 1.00 88.69 376 LEU A O 1
ATOM 2949 N N . ASN A 1 377 ? 5.507 -5.923 5.419 1.00 87.69 377 ASN A N 1
ATOM 2950 C CA . ASN A 1 377 ? 4.410 -5.358 4.642 1.00 87.69 377 ASN A CA 1
ATOM 2951 C C . ASN A 1 377 ? 4.931 -4.605 3.406 1.00 87.69 377 ASN A C 1
ATOM 2953 O O . ASN A 1 377 ? 5.850 -3.789 3.494 1.00 87.69 377 ASN A O 1
ATOM 2957 N N . VAL A 1 378 ? 4.301 -4.844 2.253 1.00 86.00 378 VAL A N 1
ATOM 2958 C CA . VAL A 1 378 ? 4.579 -4.078 1.024 1.00 86.00 378 VAL A CA 1
ATOM 2959 C C . VAL A 1 378 ? 4.097 -2.629 1.135 1.00 86.00 378 VAL A C 1
ATOM 2961 O O . VAL A 1 378 ? 4.738 -1.735 0.607 1.00 86.00 378 VAL A O 1
ATOM 2964 N N . HIS A 1 379 ? 3.017 -2.407 1.890 1.00 86.31 379 HIS A N 1
ATOM 2965 C CA . HIS A 1 379 ? 2.525 -1.092 2.287 1.00 86.31 379 HIS A CA 1
ATOM 2966 C C . HIS A 1 379 ? 2.940 -0.832 3.742 1.00 86.31 379 HIS A C 1
ATOM 2968 O O . HIS A 1 379 ? 2.233 -1.218 4.672 1.00 86.31 379 HIS A O 1
ATOM 2974 N N . GLU A 1 380 ? 4.094 -0.208 3.940 1.00 80.75 380 GLU A N 1
ATOM 2975 C CA . GLU A 1 380 ? 4.635 0.148 5.255 1.00 80.75 380 GLU A CA 1
ATOM 2976 C C . GLU A 1 380 ? 4.439 1.651 5.528 1.00 80.75 380 GLU A C 1
ATOM 2978 O O . GLU A 1 380 ? 4.537 2.478 4.621 1.00 80.75 380 GLU A O 1
ATOM 2983 N N . GLY A 1 381 ? 4.142 2.007 6.779 1.00 77.62 381 GLY A N 1
ATOM 2984 C CA . GLY A 1 381 ? 4.055 3.396 7.245 1.00 77.62 381 GLY A CA 1
ATOM 2985 C C . GLY A 1 381 ? 5.213 3.769 8.184 1.00 77.62 381 GLY A C 1
ATOM 2986 O O . GLY A 1 381 ? 6.066 2.934 8.468 1.00 77.62 381 GLY A O 1
ATOM 2987 N N . PRO A 1 382 ? 5.237 4.996 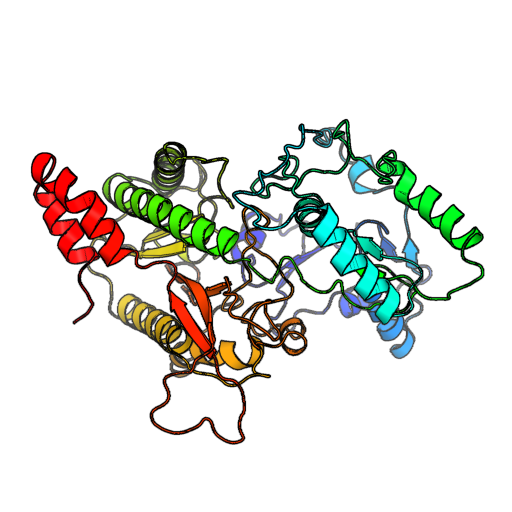8.737 1.00 73.94 382 PRO A N 1
ATOM 2988 C CA . PRO A 1 382 ? 4.190 6.023 8.671 1.00 73.94 382 PRO A CA 1
ATOM 2989 C C . PRO A 1 382 ? 4.256 6.905 7.409 1.00 73.94 382 PRO A C 1
ATOM 2991 O O . PRO A 1 382 ? 3.436 7.802 7.215 1.00 73.94 382 PRO A O 1
ATOM 2994 N N . HIS A 1 383 ? 5.237 6.667 6.545 1.00 72.88 383 HIS A N 1
ATOM 2995 C CA . HIS A 1 383 ? 5.522 7.475 5.371 1.00 72.88 383 HIS A CA 1
ATOM 2996 C C . HIS A 1 383 ? 4.750 7.097 4.109 1.00 72.88 383 HIS A C 1
ATOM 2998 O O . HIS A 1 383 ? 4.244 5.991 3.935 1.00 72.88 383 HIS A O 1
ATOM 3004 N N . GLY A 1 384 ? 4.726 8.046 3.181 1.00 81.25 384 GLY A N 1
ATOM 3005 C CA . GLY A 1 384 ? 4.205 7.896 1.831 1.00 81.25 384 GLY A CA 1
ATOM 3006 C C . GLY A 1 384 ? 4.193 9.245 1.120 1.00 81.25 384 GLY A C 1
ATOM 3007 O O . GLY A 1 384 ? 4.561 10.268 1.700 1.00 81.25 384 GLY A O 1
ATOM 3008 N N . ILE A 1 385 ? 3.771 9.240 -0.140 1.00 86.25 385 ILE A N 1
ATOM 3009 C CA . ILE A 1 385 ? 3.597 10.429 -0.974 1.00 86.25 385 ILE A CA 1
ATOM 3010 C C . ILE A 1 385 ? 2.132 10.449 -1.407 1.00 86.25 385 ILE A C 1
ATOM 3012 O O . ILE A 1 385 ? 1.656 9.546 -2.092 1.00 86.25 385 ILE A O 1
ATOM 3016 N N . GLY A 1 386 ? 1.379 11.451 -0.967 1.00 88.12 386 GLY A N 1
ATOM 3017 C CA . GLY A 1 386 ? -0.068 11.463 -1.153 1.00 88.12 386 GLY A CA 1
ATOM 3018 C C . GLY A 1 386 ? -0.760 12.656 -0.511 1.00 88.12 386 GLY A C 1
ATOM 3019 O O . GLY A 1 386 ? -0.206 13.328 0.353 1.00 88.12 386 GLY A O 1
ATOM 3020 N N . PHE A 1 387 ? -2.028 12.840 -0.858 1.00 86.38 387 PHE A N 1
ATOM 3021 C CA . PHE A 1 387 ? -2.916 13.872 -0.313 1.00 86.38 387 PHE A CA 1
ATOM 3022 C C . PHE A 1 387 ? -3.502 13.551 1.082 1.00 86.38 387 PHE A C 1
ATOM 3024 O O . PHE A 1 387 ? -4.428 14.225 1.530 1.00 86.38 387 PHE A O 1
ATOM 3031 N N . ARG A 1 388 ? -3.029 12.507 1.780 1.00 82.31 388 ARG A N 1
ATOM 3032 C CA . ARG A 1 388 ? -3.513 12.174 3.135 1.00 82.31 388 ARG A CA 1
ATOM 3033 C C . ARG A 1 388 ? -2.851 13.081 4.167 1.00 82.31 388 ARG A C 1
ATOM 3035 O O . ARG A 1 388 ? -1.628 13.148 4.219 1.00 82.31 388 ARG A O 1
ATOM 3042 N N . GLU A 1 389 ? -3.639 13.702 5.044 1.00 75.56 389 GLU A N 1
ATOM 3043 C CA . GLU A 1 389 ? -3.129 14.578 6.117 1.00 75.56 389 GLU A CA 1
ATOM 3044 C C . GLU A 1 389 ? -2.145 13.875 7.072 1.00 75.56 389 GLU A C 1
ATOM 3046 O O . GLU A 1 389 ? -1.283 14.516 7.667 1.00 75.56 389 GLU A O 1
ATOM 3051 N N . GLU A 1 390 ? -2.218 12.548 7.186 1.00 72.19 390 GLU A N 1
ATOM 3052 C CA . GLU A 1 390 ? -1.242 11.710 7.898 1.00 72.19 390 GLU A CA 1
ATOM 3053 C C . GLU A 1 390 ? 0.196 11.947 7.397 1.00 72.19 390 GLU A C 1
ATOM 3055 O O . GLU A 1 390 ? 1.135 11.992 8.193 1.00 72.19 390 GLU A O 1
ATOM 3060 N N . TYR A 1 391 ? 0.375 12.200 6.097 1.00 70.94 391 TYR A N 1
ATOM 3061 C CA . TYR A 1 391 ? 1.679 12.501 5.510 1.00 70.94 391 TYR A CA 1
ATOM 3062 C C . TYR A 1 391 ? 2.159 13.932 5.793 1.00 70.94 391 TYR A C 1
ATOM 3064 O O . TYR A 1 391 ? 3.351 14.179 5.675 1.00 70.94 391 TYR A O 1
ATOM 3072 N N . LEU A 1 392 ? 1.308 14.875 6.226 1.00 69.06 392 LEU A N 1
ATOM 3073 C CA . LEU A 1 392 ? 1.782 16.194 6.693 1.00 69.06 392 LEU A CA 1
ATOM 3074 C C . LEU A 1 392 ? 2.581 16.085 7.996 1.00 69.06 392 LEU A C 1
ATOM 3076 O O . LEU A 1 392 ? 3.503 16.865 8.219 1.00 69.06 392 LEU A O 1
ATOM 3080 N N . LYS A 1 393 ? 2.237 15.111 8.846 1.00 63.72 393 LYS A N 1
ATOM 3081 C CA . LYS A 1 393 ? 2.906 14.863 10.132 1.00 63.72 393 LYS A CA 1
ATOM 3082 C C . LYS A 1 393 ? 4.256 14.155 9.959 1.00 63.72 393 LYS A C 1
ATOM 3084 O O . LYS A 1 393 ? 5.116 14.262 10.826 1.00 63.72 393 LYS A O 1
ATOM 3089 N N . ASN A 1 394 ? 4.454 13.477 8.826 1.00 62.72 394 ASN A N 1
ATOM 3090 C CA . ASN A 1 394 ? 5.605 12.622 8.548 1.00 62.72 394 ASN A CA 1
ATOM 3091 C C . ASN A 1 394 ? 6.559 13.282 7.537 1.00 62.72 394 ASN A C 1
ATOM 3093 O O . ASN A 1 394 ? 6.290 13.384 6.341 1.00 62.72 394 ASN A O 1
ATOM 3097 N N . THR A 1 395 ? 7.685 13.771 8.051 1.00 55.00 395 THR A N 1
ATOM 3098 C CA . THR A 1 395 ? 8.674 14.592 7.330 1.00 55.00 395 THR A CA 1
ATOM 3099 C C . THR A 1 395 ? 9.749 13.761 6.616 1.00 55.00 395 THR A C 1
ATOM 3101 O O . THR A 1 395 ? 10.092 12.684 7.098 1.00 55.00 395 THR A O 1
ATOM 3104 N N . LEU A 1 396 ? 10.356 14.292 5.534 1.00 52.59 396 LEU A N 1
ATOM 3105 C CA . LEU A 1 396 ? 11.552 13.727 4.886 1.00 52.59 396 LEU A CA 1
ATOM 3106 C C . LEU A 1 396 ? 12.905 14.467 5.237 1.00 52.59 396 LEU A C 1
ATOM 3108 O O . LEU A 1 396 ? 12.922 15.695 5.167 1.00 52.59 396 LEU A O 1
ATOM 3112 N N . VAL A 1 397 ? 13.992 13.767 5.696 1.00 41.22 397 VAL A N 1
ATOM 3113 C CA . VAL A 1 397 ? 15.161 14.254 6.550 1.00 41.22 397 VAL A CA 1
ATOM 3114 C C . VAL A 1 397 ? 16.427 13.304 6.809 1.00 41.22 397 VAL A C 1
ATOM 3116 O O . VAL A 1 397 ? 16.967 13.287 7.910 1.00 41.22 397 VAL A O 1
ATOM 3119 N N . ASP A 1 398 ? 16.958 12.481 5.877 1.00 33.88 398 ASP A N 1
ATOM 3120 C CA . ASP A 1 398 ? 17.975 11.370 6.080 1.00 33.88 398 ASP A CA 1
ATOM 3121 C C . ASP A 1 398 ? 17.609 10.154 7.001 1.00 33.88 398 ASP A C 1
ATOM 3123 O O . ASP A 1 398 ? 17.099 10.321 8.103 1.00 33.88 398 ASP A O 1
ATOM 3127 N N . GLY A 1 399 ? 17.916 8.898 6.634 1.00 41.00 399 GLY A N 1
ATOM 3128 C CA . GLY A 1 399 ? 17.889 7.760 7.585 1.00 41.00 399 GLY A CA 1
ATOM 3129 C C . GLY A 1 399 ? 16.565 6.990 7.761 1.00 41.00 399 GLY A C 1
ATOM 3130 O O . GLY A 1 399 ? 16.416 5.938 7.139 1.00 41.00 399 GLY A O 1
ATOM 3131 N N . MET A 1 400 ? 15.635 7.427 8.643 1.00 42.88 400 MET A N 1
ATOM 3132 C CA . MET A 1 400 ? 14.273 6.813 8.719 1.00 42.88 400 MET A CA 1
ATOM 3133 C C . MET A 1 400 ? 13.522 7.018 7.403 1.00 42.88 400 MET A C 1
ATOM 3135 O O . MET A 1 400 ? 14.120 7.583 6.497 1.00 42.88 400 MET A O 1
ATOM 3139 N N . VAL A 1 401 ? 12.196 6.811 7.344 1.00 35.41 401 VAL A N 1
ATOM 3140 C CA . VAL A 1 401 ? 11.374 7.802 6.625 1.00 35.41 401 VAL A CA 1
ATOM 3141 C C . VAL A 1 401 ? 10.753 8.855 7.563 1.00 35.41 401 VAL A C 1
ATOM 3143 O O . VAL A 1 401 ? 9.559 8.809 7.821 1.00 35.41 401 VAL A O 1
ATOM 3146 N N . VAL A 1 402 ? 11.493 9.824 8.126 1.00 24.02 402 VAL A N 1
ATOM 3147 C CA . VAL A 1 402 ? 12.937 10.135 8.021 1.00 24.02 402 VAL A CA 1
ATOM 3148 C C . VAL A 1 402 ? 13.483 10.818 9.319 1.00 24.02 402 VAL A C 1
ATOM 3150 O O . VAL A 1 402 ? 12.681 11.380 10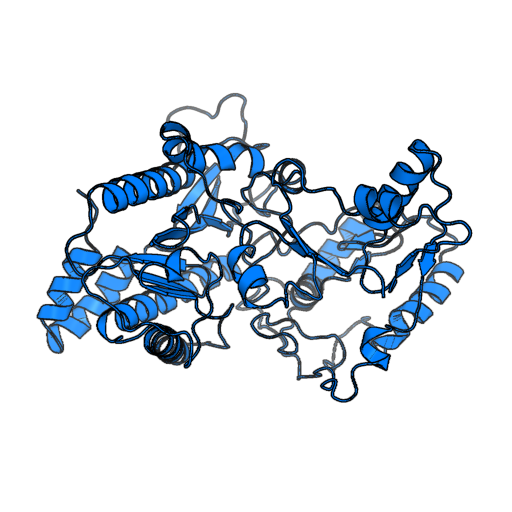.058 1.00 24.02 402 VAL A O 1
ATOM 3153 N N . THR A 1 403 ? 14.799 10.767 9.648 1.00 23.00 403 THR A N 1
ATOM 3154 C CA . THR A 1 403 ? 15.614 11.774 10.423 1.00 23.00 403 THR A CA 1
ATOM 3155 C C . THR A 1 403 ? 17.064 11.338 10.772 1.00 23.00 403 THR A C 1
ATOM 3157 O O . THR A 1 403 ? 17.279 10.363 11.489 1.00 23.00 403 THR A O 1
ATOM 3160 N N . ASN A 1 404 ? 18.022 12.194 10.387 1.00 22.72 404 ASN A N 1
ATOM 3161 C CA . ASN A 1 404 ? 19.314 12.546 11.007 1.00 22.72 404 ASN A CA 1
ATOM 3162 C C . ASN A 1 404 ? 20.323 11.465 11.459 1.00 22.72 404 ASN A C 1
ATOM 3164 O O . ASN A 1 404 ? 20.245 10.928 12.563 1.00 22.72 404 ASN A O 1
ATOM 3168 N N . GLY A 1 405 ? 21.449 11.415 10.734 1.00 26.36 405 GLY A N 1
ATOM 3169 C CA . GLY A 1 405 ? 22.773 11.170 11.319 1.00 26.36 405 GLY A CA 1
ATOM 3170 C C . GLY A 1 405 ? 23.451 9.881 10.859 1.00 26.36 405 GLY A C 1
ATOM 3171 O O . GLY A 1 405 ? 23.315 8.847 11.500 1.00 26.36 405 GLY A O 1
ATOM 3172 N N . ILE A 1 406 ? 24.300 10.003 9.830 1.00 26.17 406 ILE A N 1
ATOM 3173 C CA . ILE A 1 406 ? 25.094 8.931 9.196 1.00 26.17 406 ILE A CA 1
ATOM 3174 C C . ILE A 1 406 ? 24.278 8.044 8.236 1.00 26.17 406 ILE A C 1
ATOM 3176 O O . ILE A 1 406 ? 23.921 6.912 8.550 1.00 26.17 406 ILE A O 1
ATOM 3180 N N . ALA A 1 407 ? 24.130 8.532 6.999 1.00 30.08 407 ALA A N 1
ATOM 3181 C CA . ALA A 1 407 ? 24.183 7.750 5.757 1.00 30.08 407 ALA A CA 1
ATOM 3182 C C . ALA A 1 407 ? 23.442 6.393 5.773 1.00 30.08 407 ALA A C 1
ATOM 3184 O O . ALA A 1 407 ? 24.030 5.338 5.507 1.00 30.08 407 ALA A O 1
ATOM 3185 N N . ALA A 1 408 ? 22.136 6.444 6.029 1.00 33.38 408 ALA A N 1
ATOM 3186 C CA . ALA A 1 408 ? 21.204 5.338 5.837 1.00 33.38 408 ALA A CA 1
ATOM 3187 C C . ALA A 1 408 ? 20.114 5.754 4.834 1.00 33.38 408 ALA A C 1
ATOM 3189 O O . ALA A 1 408 ? 19.733 6.921 4.758 1.00 33.38 408 ALA A O 1
ATOM 3190 N N . LEU A 1 409 ? 19.693 4.804 3.999 1.00 39.91 409 LEU A N 1
ATOM 3191 C CA . LEU A 1 409 ? 18.952 5.048 2.758 1.00 39.91 409 LEU A CA 1
ATOM 3192 C C . LEU A 1 409 ? 17.538 4.458 2.837 1.00 39.91 409 LEU A C 1
ATOM 3194 O O . LEU A 1 409 ? 17.237 3.668 3.729 1.00 39.91 409 LEU A O 1
ATOM 3198 N N . LEU A 1 410 ? 16.678 4.814 1.883 1.00 38.47 410 LEU A N 1
ATOM 3199 C CA . LEU A 1 410 ? 15.238 4.592 2.012 1.00 38.47 410 LEU A CA 1
ATOM 3200 C C . LEU A 1 410 ? 14.525 3.801 0.945 1.00 38.47 410 LEU A C 1
ATOM 3202 O O . LEU A 1 410 ? 15.141 3.460 -0.040 1.00 38.47 410 LEU A O 1
ATOM 3206 N N . LEU A 1 411 ? 13.240 3.487 1.156 1.00 41.16 411 LEU A N 1
ATOM 3207 C CA . LEU A 1 411 ? 12.401 2.793 0.179 1.00 41.16 411 LEU A CA 1
ATOM 3208 C C . LEU A 1 411 ? 10.935 3.229 0.251 1.00 41.16 411 LEU A C 1
ATOM 3210 O O . LEU A 1 411 ? 10.297 3.146 1.305 1.00 41.16 411 LEU A O 1
ATOM 3214 N N . PHE A 1 412 ? 10.420 3.658 -0.897 1.00 53.47 412 PHE A N 1
ATOM 3215 C CA . PHE A 1 412 ? 9.009 3.934 -1.146 1.00 53.47 412 PHE A CA 1
ATOM 3216 C C . PHE A 1 412 ? 8.675 3.678 -2.627 1.00 53.47 412 PHE A C 1
ATOM 3218 O O . PHE A 1 412 ? 9.564 3.775 -3.481 1.00 53.47 412 PHE A O 1
ATOM 3225 N N . SER A 1 413 ? 7.418 3.357 -2.930 1.00 55.38 413 SER A N 1
ATOM 3226 C CA . SER A 1 413 ? 6.902 3.270 -4.300 1.00 55.38 413 SER A CA 1
ATOM 3227 C C . SER A 1 413 ? 6.648 4.654 -4.886 1.00 55.38 413 SER A C 1
ATOM 3229 O O . SER A 1 413 ? 6.213 5.569 -4.194 1.00 55.38 413 SER A O 1
ATOM 3231 N N . LEU A 1 414 ? 6.933 4.834 -6.173 1.00 68.69 414 LEU A N 1
ATOM 3232 C CA . LEU A 1 414 ? 6.641 6.054 -6.921 1.00 68.69 414 LEU A CA 1
ATOM 3233 C C . LEU A 1 414 ? 5.781 5.660 -8.118 1.00 68.69 414 LEU A C 1
ATOM 3235 O O . LEU A 1 414 ? 6.308 5.320 -9.176 1.00 68.69 414 LEU A O 1
ATOM 3239 N N . GLU A 1 415 ? 4.465 5.674 -7.913 1.00 84.69 415 GLU A N 1
ATOM 3240 C CA . GLU A 1 415 ? 3.454 4.939 -8.684 1.00 84.69 415 GLU A CA 1
ATOM 3241 C C . GLU A 1 415 ? 2.317 5.804 -9.285 1.00 84.69 415 GLU A C 1
ATOM 3243 O O . GLU A 1 415 ? 1.152 5.406 -9.233 1.00 84.69 415 GLU A O 1
ATOM 3248 N N . PRO A 1 416 ? 2.568 6.987 -9.886 1.00 88.38 416 PRO A N 1
ATOM 3249 C CA . PRO A 1 416 ? 1.500 7.748 -10.524 1.00 88.38 416 PRO A CA 1
ATOM 3250 C C . PRO A 1 416 ? 0.800 6.924 -11.607 1.00 88.38 416 PRO A C 1
ATOM 3252 O O . PRO A 1 416 ? 1.402 6.084 -12.289 1.00 88.38 416 PRO A O 1
ATOM 3255 N N . GLY A 1 417 ? -0.481 7.221 -11.802 1.00 92.19 417 GLY A N 1
ATOM 3256 C CA . GLY A 1 417 ? -1.304 6.537 -12.785 1.00 92.19 417 GLY A CA 1
ATOM 3257 C C . GLY A 1 417 ? -2.370 7.420 -13.413 1.00 92.19 417 GLY A C 1
ATOM 3258 O O . GLY A 1 417 ? -2.501 8.602 -13.111 1.00 92.19 417 GLY A O 1
ATOM 3259 N N . PHE A 1 418 ? -3.141 6.832 -14.314 1.00 95.94 418 PHE A N 1
ATOM 3260 C CA . PHE A 1 418 ? -4.361 7.406 -14.862 1.00 95.94 418 PHE A CA 1
ATOM 3261 C C . PHE A 1 418 ? -5.282 6.267 -15.293 1.00 95.94 418 PHE A C 1
ATOM 3263 O O . PHE A 1 418 ? -4.838 5.325 -15.945 1.00 95.94 418 PHE A O 1
ATOM 3270 N N . TYR A 1 419 ? -6.562 6.351 -14.937 1.00 96.06 419 TYR A N 1
ATOM 3271 C CA . TYR A 1 419 ? -7.526 5.272 -15.135 1.00 96.06 419 TYR A CA 1
ATOM 3272 C C . TYR A 1 419 ? -8.764 5.848 -15.811 1.00 96.06 419 TYR A C 1
ATOM 3274 O O . TYR A 1 419 ? -9.472 6.678 -15.239 1.00 96.06 419 TYR A O 1
ATOM 3282 N N . LYS A 1 420 ? -9.001 5.431 -17.055 1.00 94.94 420 LYS A N 1
ATOM 3283 C CA . LYS A 1 420 ? -10.170 5.815 -17.837 1.00 94.94 420 LYS A CA 1
ATOM 3284 C C . LYS A 1 420 ? -11.198 4.698 -17.715 1.00 94.94 420 LYS A C 1
ATOM 3286 O O . LYS A 1 420 ? -11.087 3.678 -18.396 1.00 94.94 420 LYS A O 1
ATOM 3291 N N . ASP A 1 421 ? -12.165 4.902 -16.819 1.00 91.88 421 ASP A N 1
ATOM 3292 C CA . ASP A 1 421 ? -13.237 3.954 -16.493 1.00 91.88 421 ASP A CA 1
ATOM 3293 C C . ASP A 1 421 ? -13.806 3.300 -17.781 1.00 91.88 421 ASP A C 1
ATOM 3295 O O . ASP A 1 421 ? -14.194 3.985 -18.727 1.00 91.88 421 ASP A O 1
ATOM 3299 N N . SER A 1 422 ? -13.845 1.961 -17.820 1.00 89.31 422 SER A N 1
ATOM 3300 C CA . SER A 1 422 ? -14.276 1.128 -18.968 1.00 89.31 422 SER A CA 1
ATOM 3301 C C . SER A 1 422 ? -13.426 1.173 -20.256 1.00 89.31 422 SER A C 1
ATOM 3303 O O . SER A 1 422 ? -13.854 0.600 -21.256 1.00 89.31 422 SER A O 1
ATOM 3305 N N . ALA A 1 423 ? -12.241 1.796 -20.264 1.00 92.56 423 ALA A N 1
ATOM 3306 C CA . ALA A 1 423 ? -11.376 1.876 -21.450 1.00 92.56 423 ALA A CA 1
ATOM 3307 C C . ALA A 1 423 ? -9.964 1.312 -21.225 1.00 92.56 423 ALA A C 1
ATOM 3309 O O . ALA A 1 423 ? -9.622 0.287 -21.807 1.00 92.56 423 ALA A O 1
ATOM 3310 N N . PHE A 1 424 ? -9.149 1.971 -20.399 1.00 91.56 424 PHE A N 1
ATOM 3311 C CA . PHE A 1 424 ? -7.770 1.566 -20.108 1.00 91.56 424 PHE A CA 1
ATOM 3312 C C . PHE A 1 424 ? -7.287 2.170 -18.787 1.00 91.56 424 PHE A C 1
ATOM 3314 O O . PHE A 1 424 ? -7.866 3.131 -18.277 1.00 91.56 424 PHE A O 1
ATOM 3321 N N . GLY A 1 425 ? -6.185 1.648 -18.253 1.00 93.25 425 GLY A N 1
ATOM 3322 C CA . GLY A 1 425 ? -5.478 2.266 -17.139 1.00 93.25 425 GLY A CA 1
ATOM 3323 C C . GLY A 1 425 ? -3.970 2.147 -17.280 1.00 93.25 425 GLY A C 1
ATOM 3324 O O . GLY A 1 425 ? -3.453 1.255 -17.947 1.00 93.25 425 GLY A O 1
ATOM 3325 N N . ILE A 1 426 ? -3.282 3.106 -16.677 1.00 88.62 426 ILE A N 1
ATOM 3326 C CA . ILE A 1 426 ? -1.846 3.329 -16.772 1.00 88.62 426 ILE A CA 1
ATOM 3327 C C . ILE A 1 426 ? -1.333 3.500 -15.350 1.00 88.62 426 ILE A C 1
ATOM 3329 O O . ILE A 1 426 ? -1.883 4.301 -14.599 1.00 88.62 426 ILE A O 1
ATOM 3333 N N . ARG A 1 427 ? -0.255 2.802 -15.000 1.00 88.81 427 ARG A N 1
ATOM 3334 C CA . ARG A 1 427 ? 0.554 3.065 -13.805 1.00 88.81 427 ARG A CA 1
ATOM 3335 C C . ARG A 1 427 ? 2.024 2.812 -14.126 1.00 88.81 427 ARG A C 1
ATOM 3337 O O . ARG A 1 427 ? 2.360 1.842 -14.815 1.00 88.81 427 ARG A O 1
ATOM 3344 N N . ILE A 1 428 ? 2.894 3.709 -13.673 1.00 81.94 428 ILE A N 1
ATOM 3345 C CA . ILE A 1 428 ? 4.347 3.602 -13.846 1.00 81.94 428 ILE A CA 1
ATOM 3346 C C . ILE A 1 428 ? 4.963 3.699 -12.460 1.00 81.94 428 ILE A C 1
ATOM 3348 O O . ILE A 1 428 ? 4.973 4.773 -11.867 1.00 81.94 428 ILE A O 1
ATOM 3352 N N . GLU A 1 429 ? 5.447 2.565 -11.964 1.00 83.44 429 GLU A N 1
ATOM 3353 C CA . GLU A 1 429 ? 5.834 2.381 -10.567 1.00 83.44 429 GLU A CA 1
ATOM 3354 C C . GLU A 1 429 ? 7.285 1.921 -10.452 1.00 83.44 429 GLU A C 1
ATOM 3356 O O . GLU A 1 429 ? 7.673 0.899 -11.018 1.00 83.44 429 GLU A O 1
ATOM 3361 N N . ASP A 1 430 ? 8.092 2.688 -9.728 1.00 79.75 430 ASP A N 1
ATOM 3362 C CA . ASP A 1 430 ? 9.468 2.339 -9.372 1.00 79.75 430 ASP A CA 1
ATOM 3363 C C . ASP A 1 430 ? 9.651 2.410 -7.859 1.00 79.75 430 ASP A C 1
ATOM 3365 O O . ASP A 1 430 ? 9.077 3.285 -7.211 1.00 79.75 430 ASP A O 1
ATOM 3369 N N . ILE A 1 431 ? 10.520 1.554 -7.314 1.00 80.12 431 ILE A N 1
ATOM 3370 C CA . ILE A 1 431 ? 10.974 1.695 -5.930 1.00 80.12 431 ILE A CA 1
ATOM 3371 C C . ILE A 1 431 ? 12.168 2.642 -5.874 1.00 80.12 431 ILE A C 1
ATOM 3373 O O . ILE A 1 431 ? 13.170 2.483 -6.584 1.00 80.12 431 ILE A O 1
ATOM 3377 N N . MET A 1 432 ? 12.039 3.637 -5.003 1.00 79.00 432 MET A N 1
ATOM 3378 C CA . MET A 1 432 ? 12.927 4.783 -4.896 1.00 79.00 432 MET A CA 1
ATOM 3379 C C . MET A 1 432 ? 13.595 4.837 -3.523 1.00 79.00 432 MET A C 1
ATOM 3381 O O . MET A 1 432 ? 12.956 4.643 -2.490 1.00 79.00 432 MET A O 1
ATOM 3385 N N . ILE A 1 433 ? 14.882 5.166 -3.523 1.00 78.19 433 ILE A N 1
ATOM 3386 C CA . ILE A 1 433 ? 15.710 5.412 -2.350 1.00 78.19 433 ILE A CA 1
ATOM 3387 C C . ILE A 1 433 ? 15.882 6.914 -2.128 1.00 78.19 433 ILE A C 1
ATOM 3389 O O . ILE A 1 433 ? 16.397 7.597 -2.998 1.00 78.19 433 ILE A O 1
ATOM 3393 N N . VAL A 1 434 ? 15.561 7.440 -0.944 1.00 79.38 434 VAL A N 1
ATOM 3394 C CA . VAL A 1 434 ? 16.029 8.783 -0.536 1.00 79.38 434 VAL A CA 1
ATOM 3395 C C . VAL A 1 434 ? 17.508 8.723 -0.162 1.00 79.38 434 VAL A C 1
ATOM 3397 O O . VAL A 1 434 ? 17.918 7.829 0.585 1.00 79.38 434 VAL A O 1
ATOM 3400 N N . ARG A 1 435 ? 18.297 9.688 -0.644 1.00 80.44 435 ARG A N 1
ATOM 3401 C CA . ARG A 1 435 ? 19.709 9.887 -0.277 1.00 80.44 435 ARG A CA 1
ATOM 3402 C C . ARG A 1 435 ? 19.972 11.336 0.100 1.00 80.44 435 ARG A C 1
ATOM 3404 O O . ARG A 1 435 ? 19.407 12.231 -0.517 1.00 80.44 435 ARG A O 1
ATOM 3411 N N . SER A 1 436 ? 20.868 11.569 1.058 1.00 84.25 436 SER A N 1
ATOM 3412 C CA . SER A 1 436 ? 21.458 12.895 1.282 1.00 84.25 436 SER A CA 1
ATOM 3413 C C . SER A 1 436 ? 22.158 13.404 0.016 1.00 84.25 436 SER A C 1
ATOM 3415 O O . SER A 1 436 ? 23.030 12.720 -0.523 1.00 84.25 436 SER A O 1
ATOM 3417 N N . LYS A 1 437 ? 21.812 14.618 -0.420 1.00 85.31 437 LYS A N 1
ATOM 3418 C CA . LYS A 1 437 ? 22.485 15.352 -1.496 1.00 85.31 437 LYS A CA 1
ATOM 3419 C C . LYS A 1 437 ? 23.602 16.206 -0.900 1.00 85.31 437 LYS A C 1
ATOM 3421 O O . LYS A 1 437 ? 23.344 17.018 -0.014 1.00 85.31 437 LYS A O 1
ATOM 3426 N N . THR A 1 438 ? 24.835 16.032 -1.370 1.00 85.56 438 THR A N 1
ATOM 3427 C CA . THR A 1 438 ? 26.018 16.726 -0.812 1.00 85.56 438 THR A CA 1
ATOM 3428 C C . THR A 1 438 ? 26.949 17.316 -1.872 1.00 85.56 438 THR A C 1
ATOM 3430 O O . THR A 1 438 ? 27.717 18.227 -1.577 1.00 85.56 438 THR A O 1
ATOM 3433 N N . ASP A 1 439 ? 26.847 16.852 -3.115 1.00 86.12 439 ASP A N 1
ATOM 3434 C CA . ASP A 1 439 ? 27.611 17.251 -4.299 1.00 86.12 439 ASP A CA 1
ATOM 3435 C C . ASP A 1 439 ? 27.036 18.507 -4.984 1.00 86.12 439 ASP A C 1
ATOM 3437 O O . ASP A 1 439 ? 26.839 18.551 -6.198 1.00 86.12 439 ASP A O 1
ATOM 3441 N N . PHE A 1 440 ? 26.745 19.548 -4.201 1.00 87.00 440 PHE A N 1
ATOM 3442 C CA . PHE A 1 440 ? 26.348 20.846 -4.747 1.00 87.00 440 PHE A CA 1
ATOM 3443 C C . PHE A 1 440 ? 27.566 21.631 -5.275 1.00 87.00 440 PHE A C 1
ATOM 3445 O O . PHE A 1 440 ? 28.632 21.568 -4.661 1.00 87.00 440 PHE A O 1
ATOM 3452 N N . PRO A 1 441 ? 27.427 22.419 -6.363 1.00 88.50 441 PRO A N 1
ATOM 3453 C CA . PRO A 1 441 ? 28.501 23.299 -6.844 1.00 88.50 441 PRO A CA 1
ATOM 3454 C C . PRO A 1 441 ? 28.903 24.391 -5.843 1.00 88.50 441 PRO A C 1
ATOM 3456 O O . PRO A 1 441 ? 30.049 24.823 -5.835 1.00 88.50 441 PRO A O 1
ATOM 3459 N N . GLU A 1 442 ? 27.955 24.818 -5.009 1.00 87.56 442 GLU A N 1
ATOM 3460 C CA . GLU A 1 442 ? 28.101 25.838 -3.969 1.00 87.56 442 GLU A CA 1
ATOM 3461 C C . GLU A 1 442 ? 27.558 25.292 -2.635 1.00 87.56 442 GLU A C 1
ATOM 3463 O O . GLU A 1 442 ? 26.714 24.390 -2.653 1.00 87.56 442 GLU A O 1
ATOM 3468 N N . PRO A 1 443 ? 27.980 25.819 -1.469 1.00 83.81 443 PRO A N 1
ATOM 3469 C CA . PRO A 1 443 ? 27.456 25.391 -0.174 1.00 83.81 443 PRO A CA 1
ATOM 3470 C C . PRO A 1 443 ? 25.925 25.494 -0.081 1.00 83.81 443 PRO A C 1
ATOM 3472 O O . PRO A 1 443 ? 25.329 26.489 -0.498 1.00 83.81 443 PRO A O 1
ATOM 3475 N N . ALA A 1 444 ? 25.289 24.483 0.519 1.00 83.88 444 ALA A N 1
ATOM 3476 C CA . ALA A 1 444 ? 23.839 24.446 0.695 1.00 83.88 444 ALA A CA 1
ATOM 3477 C C . ALA A 1 444 ? 23.326 25.685 1.453 1.00 83.88 444 ALA A C 1
ATOM 3479 O O . ALA A 1 444 ? 23.862 26.070 2.499 1.00 83.88 444 ALA A O 1
ATOM 3480 N N . PHE A 1 445 ? 22.268 26.310 0.926 1.00 85.06 445 PHE A N 1
ATOM 3481 C CA . PHE A 1 445 ? 21.729 27.556 1.467 1.00 85.06 445 PHE A CA 1
ATOM 3482 C C . PHE A 1 445 ? 21.337 27.404 2.944 1.00 85.06 445 PHE A C 1
ATOM 3484 O O . PHE A 1 445 ? 20.589 26.502 3.316 1.00 85.06 445 PHE A O 1
ATOM 3491 N N . GLY A 1 446 ? 21.858 28.292 3.796 1.00 84.81 446 GLY A N 1
ATOM 3492 C CA . GLY A 1 446 ? 21.588 28.287 5.237 1.00 84.81 446 GLY A CA 1
ATOM 3493 C C . GLY A 1 446 ? 22.160 27.093 6.014 1.00 84.81 446 GLY A C 1
ATOM 3494 O O . GLY A 1 446 ? 21.823 26.945 7.184 1.00 84.81 446 GLY A O 1
ATOM 3495 N N . GLY A 1 447 ? 22.996 26.243 5.400 1.00 80.69 447 GLY A N 1
ATOM 3496 C CA . GLY A 1 447 ? 23.497 25.011 6.028 1.00 80.69 447 GLY A CA 1
ATOM 3497 C C . GLY A 1 447 ? 22.437 23.914 6.196 1.00 80.69 447 GLY A C 1
ATOM 3498 O O . GLY A 1 447 ? 22.643 22.984 6.971 1.00 80.69 447 GLY A O 1
ATOM 3499 N N . VAL A 1 448 ? 21.308 24.042 5.494 1.00 85.06 448 VAL A N 1
ATOM 3500 C CA . VAL A 1 448 ? 20.161 23.123 5.521 1.00 85.06 448 VAL A CA 1
ATOM 3501 C C . VAL A 1 448 ? 20.512 21.816 4.803 1.00 85.06 448 VAL A C 1
ATOM 3503 O O . VAL A 1 448 ? 21.176 21.841 3.764 1.00 85.06 448 VAL A O 1
ATOM 3506 N N . ALA A 1 449 ? 20.063 20.674 5.329 1.00 85.94 449 ALA A N 1
ATOM 3507 C CA . ALA A 1 449 ? 20.255 19.383 4.665 1.00 85.94 449 ALA A CA 1
ATOM 3508 C C . ALA A 1 449 ? 19.333 19.230 3.439 1.00 85.94 449 ALA A C 1
ATOM 3510 O O . ALA A 1 449 ? 18.190 19.685 3.447 1.00 85.94 449 ALA A O 1
ATOM 3511 N N . PHE A 1 450 ? 19.809 18.557 2.391 1.00 88.00 450 PHE A N 1
ATOM 3512 C CA . PHE A 1 450 ? 19.041 18.283 1.172 1.00 88.00 450 PHE A CA 1
ATOM 3513 C C . PHE A 1 450 ? 19.075 16.802 0.810 1.00 88.00 450 PHE A C 1
ATOM 3515 O O . PHE A 1 450 ? 20.003 16.078 1.171 1.00 88.00 450 PHE A O 1
ATOM 3522 N N . TYR A 1 451 ? 18.079 16.382 0.036 1.00 86.81 451 TYR A N 1
ATOM 3523 C CA . TYR A 1 451 ? 17.854 15.006 -0.376 1.00 86.81 451 TYR A CA 1
ATOM 3524 C C . TYR A 1 451 ? 17.540 14.906 -1.863 1.00 86.81 451 TYR A C 1
ATOM 3526 O O . TYR A 1 451 ? 16.974 15.825 -2.446 1.00 86.81 451 TYR A O 1
ATOM 3534 N N . GLU A 1 452 ? 17.890 13.771 -2.454 1.00 85.12 452 GLU A N 1
ATOM 3535 C CA . GLU A 1 452 ? 17.519 13.347 -3.807 1.00 85.12 452 GLU A CA 1
ATOM 3536 C C . GLU A 1 452 ? 16.940 11.924 -3.766 1.00 85.12 452 GLU A C 1
ATOM 3538 O O . GLU A 1 452 ? 17.045 11.232 -2.745 1.00 85.12 452 GLU A O 1
ATOM 3543 N N . PHE A 1 453 ? 16.372 11.461 -4.883 1.00 82.69 453 PHE A N 1
ATOM 3544 C CA . PHE A 1 453 ? 15.967 10.066 -5.039 1.00 82.69 453 PHE A CA 1
ATOM 3545 C C . PHE A 1 453 ? 16.908 9.263 -5.964 1.00 82.69 453 PHE A C 1
ATOM 3547 O O . PHE A 1 453 ? 17.283 9.697 -7.049 1.00 82.69 453 PHE A O 1
ATOM 3554 N N . GLU A 1 454 ? 17.247 8.042 -5.553 1.00 80.12 454 GLU A N 1
ATOM 3555 C CA . GLU A 1 454 ? 17.904 6.981 -6.322 1.00 80.12 454 GLU A CA 1
ATOM 3556 C C . GLU A 1 454 ? 16.850 5.973 -6.792 1.00 80.12 454 GLU A C 1
ATOM 3558 O O . GLU A 1 454 ? 16.067 5.484 -5.984 1.00 80.12 454 GLU A O 1
ATOM 3563 N N . LYS A 1 455 ? 16.861 5.570 -8.067 1.00 69.75 455 LYS A N 1
ATOM 3564 C CA . LYS A 1 455 ? 16.080 4.399 -8.498 1.00 69.75 455 LYS A CA 1
ATOM 3565 C C . LYS A 1 455 ? 16.760 3.122 -7.992 1.00 69.75 455 LYS A C 1
ATOM 3567 O O . LYS A 1 455 ? 17.904 2.861 -8.361 1.00 69.75 455 LYS A O 1
ATOM 3572 N N . VAL A 1 456 ? 16.066 2.301 -7.196 1.00 64.94 456 VAL A N 1
ATOM 3573 C CA . VAL A 1 456 ? 16.538 0.940 -6.843 1.00 64.94 456 VAL A CA 1
ATOM 3574 C C . VAL A 1 456 ? 16.622 0.090 -8.105 1.00 64.94 456 VAL A C 1
ATOM 3576 O O . VAL A 1 456 ? 17.579 -0.649 -8.339 1.00 64.94 456 VAL A O 1
ATOM 3579 N N . THR A 1 457 ? 15.599 0.231 -8.942 1.00 56.75 457 THR A N 1
ATOM 3580 C CA . THR A 1 457 ? 15.453 -0.408 -10.238 1.00 56.75 457 THR A CA 1
ATOM 3581 C C . THR A 1 457 ? 16.293 0.303 -11.300 1.00 56.75 457 THR A C 1
ATOM 3583 O O . THR A 1 457 ? 15.773 0.968 -12.195 1.00 56.75 457 THR A O 1
ATOM 3586 N N . MET A 1 458 ? 17.597 0.003 -11.336 1.00 56.72 458 MET A N 1
ATOM 3587 C CA . MET A 1 458 ? 18.405 0.067 -12.574 1.00 56.72 458 MET A CA 1
ATOM 3588 C C . MET A 1 458 ? 17.999 -1.061 -13.553 1.00 56.72 458 MET A C 1
ATOM 3590 O O . MET A 1 458 ? 18.827 -1.747 -14.148 1.00 56.72 458 MET A O 1
ATOM 3594 N N . TYR A 1 459 ? 16.686 -1.281 -13.680 1.00 55.50 459 TYR A N 1
ATOM 3595 C CA . TYR A 1 459 ? 16.034 -2.445 -14.274 1.00 55.50 459 TYR A CA 1
ATOM 3596 C C . TYR A 1 459 ? 16.496 -2.668 -15.713 1.00 55.50 459 TYR A C 1
ATOM 3598 O O . TYR A 1 459 ? 17.024 -3.730 -16.025 1.00 55.50 459 TYR A O 1
ATOM 3606 N N . HIS A 1 460 ? 16.388 -1.649 -16.568 1.00 55.84 460 HIS A N 1
ATOM 3607 C CA . HIS A 1 460 ? 16.698 -1.792 -17.989 1.00 55.84 460 HIS A CA 1
ATOM 3608 C C . HIS A 1 460 ? 18.171 -2.171 -18.222 1.00 55.84 460 HIS A C 1
ATOM 3610 O O . HIS A 1 460 ? 18.442 -3.155 -18.905 1.00 55.84 460 HIS A O 1
ATOM 3616 N N . SER A 1 461 ? 19.134 -1.472 -17.609 1.00 61.19 461 SER A N 1
ATOM 3617 C CA . SER A 1 461 ? 20.560 -1.765 -17.816 1.00 61.19 461 SER A CA 1
ATOM 3618 C C . SER A 1 461 ? 21.005 -3.074 -17.159 1.00 61.19 461 SER A C 1
ATOM 3620 O O . SER A 1 461 ? 21.746 -3.842 -17.774 1.00 61.19 461 SER A O 1
ATOM 3622 N N . GLN A 1 462 ? 20.558 -3.358 -15.932 1.00 63.72 462 GLN A N 1
ATOM 3623 C CA . GLN A 1 462 ? 20.986 -4.550 -15.202 1.00 63.72 462 GLN A CA 1
ATOM 3624 C C . GLN A 1 462 ? 20.363 -5.820 -15.797 1.00 63.72 462 GLN A C 1
ATOM 3626 O O . GLN A 1 462 ? 21.082 -6.788 -16.034 1.00 63.72 462 GLN A O 1
ATOM 3631 N N . VAL A 1 463 ? 19.064 -5.801 -16.123 1.00 61.84 463 VAL A N 1
ATOM 3632 C CA . VAL A 1 463 ? 18.392 -6.939 -16.770 1.00 61.84 463 VAL A CA 1
ATOM 3633 C C . VAL A 1 463 ? 18.927 -7.151 -18.187 1.00 61.84 463 VAL A C 1
ATOM 3635 O O . VAL A 1 463 ? 19.143 -8.299 -18.574 1.00 61.84 463 VAL A O 1
ATOM 3638 N N . TYR A 1 464 ? 19.248 -6.082 -18.930 1.00 65.62 464 TYR A N 1
ATOM 3639 C CA . TYR A 1 464 ? 19.946 -6.211 -20.212 1.00 65.62 464 TYR A CA 1
ATOM 3640 C C . TYR A 1 464 ? 21.285 -6.940 -20.065 1.00 65.62 464 TYR A C 1
ATOM 3642 O O . TYR A 1 464 ? 21.514 -7.937 -20.743 1.00 65.62 464 TYR A O 1
ATOM 3650 N N . VAL A 1 465 ? 22.156 -6.501 -19.149 1.00 73.75 465 VAL A N 1
ATOM 3651 C CA . VAL A 1 465 ? 23.465 -7.140 -18.921 1.00 73.75 465 VAL A CA 1
ATOM 3652 C C . VAL A 1 465 ? 23.325 -8.599 -18.465 1.00 73.75 465 VAL A C 1
ATOM 3654 O O . VAL A 1 465 ? 24.125 -9.438 -18.874 1.00 73.75 465 VAL A O 1
ATOM 3657 N N . THR A 1 466 ? 22.309 -8.925 -17.660 1.00 69.38 466 THR A N 1
ATOM 3658 C CA . THR A 1 466 ? 22.059 -10.295 -17.187 1.00 69.38 466 THR A CA 1
ATOM 3659 C C . THR A 1 466 ? 21.503 -11.216 -18.276 1.00 69.38 466 THR A C 1
ATOM 3661 O O . THR A 1 466 ? 21.940 -12.361 -18.378 1.00 69.38 466 THR A O 1
ATOM 3664 N N . LEU A 1 467 ? 20.554 -10.750 -19.095 1.00 67.88 467 LEU A N 1
ATOM 3665 C CA . LEU A 1 467 ? 19.851 -11.596 -20.068 1.00 67.88 467 LEU A CA 1
ATOM 3666 C C . LEU A 1 467 ? 20.464 -11.585 -21.469 1.00 67.88 467 LEU A C 1
ATOM 3668 O O . LEU A 1 467 ? 20.344 -12.583 -22.177 1.00 67.88 467 LEU A O 1
ATOM 3672 N N . ALA A 1 468 ? 21.147 -10.514 -21.881 1.00 73.88 468 ALA A N 1
ATOM 3673 C CA . ALA A 1 468 ? 21.716 -10.423 -23.224 1.00 73.88 468 ALA A CA 1
ATOM 3674 C C . ALA A 1 468 ? 22.698 -11.563 -23.575 1.00 73.88 468 ALA A C 1
ATOM 3676 O O . ALA A 1 468 ? 22.622 -12.043 -24.707 1.00 73.88 468 ALA A O 1
ATOM 3677 N N . PRO A 1 469 ? 23.571 -12.058 -22.667 1.00 79.25 469 PRO A N 1
ATOM 3678 C CA . PRO A 1 469 ? 24.415 -13.220 -22.953 1.00 79.25 469 PRO A CA 1
ATOM 3679 C C . PRO A 1 469 ? 23.598 -14.492 -23.217 1.00 79.25 469 PRO A C 1
ATOM 3681 O O . PRO A 1 469 ? 23.881 -15.205 -24.172 1.00 79.25 469 PRO A O 1
ATOM 3684 N N . LEU A 1 470 ? 22.550 -14.734 -22.421 1.00 72.62 470 LEU A N 1
ATOM 3685 C CA . LEU A 1 470 ? 21.696 -15.922 -22.526 1.00 72.62 470 LEU A CA 1
ATOM 3686 C C . LEU A 1 470 ? 20.834 -15.885 -23.797 1.00 72.62 470 LEU A C 1
ATOM 3688 O O . LEU A 1 470 ? 20.791 -16.847 -24.560 1.00 72.62 470 LEU A O 1
ATOM 3692 N N . LEU A 1 471 ? 20.180 -14.753 -24.074 1.00 67.75 471 LEU A N 1
ATOM 3693 C CA . LEU A 1 471 ? 19.331 -14.600 -25.260 1.00 67.75 471 LEU A CA 1
ATOM 3694 C C . LEU A 1 471 ? 20.140 -14.597 -26.564 1.00 67.75 471 LEU A C 1
ATOM 3696 O O . LEU A 1 471 ? 19.630 -15.036 -27.588 1.00 67.75 471 LEU A O 1
ATOM 3700 N N . LYS A 1 472 ? 21.413 -14.179 -26.538 1.00 74.12 472 LYS A N 1
ATOM 3701 C CA . LYS A 1 472 ? 22.315 -14.278 -27.698 1.00 74.12 472 LYS A CA 1
ATOM 3702 C C . LYS A 1 472 ? 22.525 -15.720 -28.172 1.00 74.12 472 LYS A C 1
ATOM 3704 O O . LYS A 1 472 ? 22.751 -15.924 -29.362 1.00 74.12 472 LYS A O 1
ATOM 3709 N N . GLU A 1 473 ? 22.457 -16.691 -27.265 1.00 71.94 473 GLU A N 1
ATOM 3710 C CA . GLU A 1 473 ? 22.611 -18.117 -27.575 1.00 71.94 473 GLU A CA 1
ATOM 3711 C C . GLU A 1 473 ? 21.265 -18.811 -27.848 1.00 71.94 473 GLU A C 1
ATOM 3713 O O . GLU A 1 473 ? 21.225 -19.786 -28.596 1.00 71.94 473 GLU A O 1
ATOM 3718 N N . LEU A 1 474 ? 20.167 -18.301 -27.274 1.00 69.12 474 LEU A N 1
ATOM 3719 C CA . LEU A 1 474 ? 18.853 -18.956 -27.284 1.00 69.12 474 LEU A CA 1
ATOM 3720 C C . LEU A 1 474 ? 17.848 -18.375 -28.296 1.00 69.12 474 LEU A C 1
ATOM 3722 O O . LEU A 1 474 ? 17.161 -19.141 -28.968 1.00 69.12 474 LEU A O 1
ATOM 3726 N N . ASP A 1 475 ? 17.731 -17.047 -28.408 1.00 72.50 475 ASP A N 1
ATOM 3727 C CA . ASP A 1 475 ? 16.772 -16.383 -29.304 1.00 72.50 475 ASP A CA 1
ATOM 3728 C C . ASP A 1 475 ? 17.219 -14.949 -29.661 1.00 72.50 475 ASP A C 1
ATOM 3730 O O . ASP A 1 475 ? 17.074 -13.994 -28.890 1.00 72.50 475 ASP A O 1
ATOM 3734 N N . ALA A 1 476 ? 17.709 -14.784 -30.893 1.00 72.44 476 ALA A N 1
ATOM 3735 C CA . ALA A 1 476 ? 18.147 -13.494 -31.421 1.00 72.44 476 ALA A CA 1
ATOM 3736 C C . ALA A 1 476 ? 17.018 -12.446 -31.528 1.00 72.44 476 ALA A C 1
ATOM 3738 O O . ALA A 1 476 ? 17.284 -11.253 -31.382 1.00 72.44 476 ALA A O 1
ATOM 3739 N N . LYS A 1 477 ? 15.757 -12.856 -31.737 1.00 70.69 477 LYS A N 1
ATOM 3740 C CA . LYS A 1 477 ? 14.612 -11.931 -31.780 1.00 70.69 477 LYS A CA 1
ATOM 3741 C C . LYS A 1 477 ? 14.246 -11.450 -30.382 1.00 70.69 477 LYS A C 1
ATOM 3743 O O . LYS A 1 477 ? 13.945 -10.271 -30.216 1.00 70.69 477 LYS A O 1
ATOM 3748 N N . ALA A 1 478 ? 14.307 -12.332 -29.383 1.00 63.34 478 ALA A N 1
ATOM 3749 C CA . ALA A 1 478 ? 14.141 -11.943 -27.984 1.00 63.34 478 ALA A CA 1
ATOM 3750 C C . ALA A 1 478 ? 15.271 -11.004 -27.529 1.00 63.34 478 ALA A C 1
ATOM 3752 O O . ALA A 1 478 ? 15.003 -10.034 -26.824 1.00 63.34 478 ALA A O 1
ATOM 3753 N N . LEU A 1 479 ? 16.512 -11.225 -27.983 1.00 69.12 479 LEU A N 1
ATOM 3754 C CA . LEU A 1 479 ? 17.630 -10.311 -27.729 1.00 69.12 479 LEU A CA 1
ATOM 3755 C C . LEU A 1 479 ? 17.406 -8.921 -28.350 1.00 69.12 479 LEU A C 1
ATOM 3757 O O . LEU A 1 479 ? 17.659 -7.916 -27.688 1.00 69.12 479 LEU A O 1
ATOM 3761 N N . ASP A 1 480 ? 16.954 -8.840 -29.603 1.00 72.00 480 ASP A N 1
ATOM 3762 C CA . ASP A 1 480 ? 16.718 -7.554 -30.275 1.00 72.00 480 ASP A CA 1
ATOM 3763 C C . ASP A 1 480 ? 15.484 -6.818 -29.731 1.00 72.00 480 ASP A C 1
ATOM 3765 O O . ASP A 1 480 ? 15.501 -5.590 -29.618 1.00 72.00 480 ASP A O 1
ATOM 3769 N N . TRP A 1 481 ? 14.451 -7.554 -29.309 1.00 66.56 481 TRP A N 1
ATOM 3770 C CA . TRP A 1 481 ? 13.356 -7.008 -28.507 1.00 66.56 481 TRP A CA 1
ATOM 3771 C C . TRP A 1 481 ? 13.879 -6.453 -27.176 1.00 66.56 481 TRP A C 1
ATOM 3773 O O . TRP A 1 481 ? 13.634 -5.288 -26.875 1.00 66.56 481 TRP A O 1
ATOM 3783 N N . LEU A 1 482 ? 14.677 -7.229 -26.430 1.00 63.84 482 LEU A N 1
ATOM 3784 C CA . LEU A 1 482 ? 15.227 -6.802 -25.144 1.00 63.84 482 LEU A CA 1
ATOM 3785 C C . LEU A 1 482 ? 16.049 -5.519 -25.297 1.00 63.84 482 LEU A C 1
ATOM 3787 O O . LEU A 1 482 ? 15.781 -4.562 -24.583 1.00 63.84 482 LEU A O 1
ATOM 3791 N N . LYS A 1 483 ? 16.973 -5.454 -26.271 1.00 69.12 483 LYS A N 1
ATOM 3792 C CA . LYS A 1 483 ? 17.744 -4.233 -26.587 1.00 69.12 483 LYS A CA 1
ATOM 3793 C C . LYS A 1 483 ? 16.844 -3.010 -26.729 1.00 69.12 483 LYS A C 1
ATOM 3795 O O . LYS A 1 483 ? 17.180 -1.953 -26.204 1.00 69.12 483 LYS A O 1
ATOM 3800 N N . ARG A 1 484 ? 15.731 -3.140 -27.456 1.00 68.38 484 ARG A N 1
ATOM 3801 C CA . ARG A 1 484 ? 14.790 -2.046 -27.712 1.00 68.38 484 ARG A CA 1
ATOM 3802 C C . ARG A 1 484 ? 14.065 -1.625 -26.434 1.00 68.38 484 ARG A C 1
ATOM 3804 O O . ARG A 1 484 ? 14.108 -0.449 -26.094 1.00 68.38 484 ARG A O 1
ATOM 3811 N N . GLU A 1 485 ? 13.475 -2.572 -25.705 1.00 59.62 485 GLU A N 1
ATOM 3812 C CA . GLU A 1 485 ? 12.727 -2.290 -24.468 1.00 59.62 485 GLU A CA 1
ATOM 3813 C C . GLU A 1 485 ? 13.630 -1.917 -23.270 1.00 59.62 485 GLU A C 1
ATOM 3815 O O . GLU A 1 485 ? 13.140 -1.474 -22.230 1.00 59.62 485 GLU A O 1
ATOM 3820 N N . THR A 1 486 ? 14.954 -2.087 -23.379 1.00 56.97 486 THR A N 1
ATOM 3821 C CA . THR A 1 486 ? 15.941 -1.647 -22.375 1.00 56.97 486 THR A CA 1
ATOM 3822 C C . THR A 1 486 ? 16.856 -0.514 -22.835 1.00 56.97 486 THR A C 1
ATOM 3824 O O . THR A 1 486 ? 17.788 -0.160 -22.110 1.00 56.97 486 THR A O 1
ATOM 3827 N N . SER A 1 487 ? 16.636 0.056 -24.020 1.00 48.22 487 SER A N 1
ATOM 3828 C CA . SER A 1 487 ? 17.383 1.239 -24.457 1.00 48.22 487 SER A CA 1
ATOM 3829 C C . SER A 1 487 ? 16.935 2.477 -23.669 1.00 48.22 487 SER A C 1
ATOM 3831 O O . SER A 1 487 ? 15.752 2.594 -23.342 1.00 48.22 487 SER A O 1
ATOM 3833 N N . PRO A 1 488 ? 17.839 3.430 -23.370 1.00 41.31 488 PRO A N 1
ATOM 3834 C CA . PRO A 1 488 ? 17.435 4.750 -22.902 1.00 41.31 488 PRO A CA 1
ATOM 3835 C C . PRO A 1 488 ? 16.465 5.391 -23.898 1.00 41.31 488 PRO A C 1
ATOM 3837 O O . PRO A 1 488 ? 16.675 5.299 -25.107 1.00 41.31 488 PRO A O 1
ATOM 3840 N N . ILE A 1 489 ? 15.433 6.071 -23.395 1.00 40.88 489 ILE A N 1
ATOM 3841 C CA . ILE A 1 489 ? 14.596 6.937 -24.231 1.00 40.88 489 ILE A CA 1
ATOM 3842 C C . ILE A 1 489 ? 15.481 8.114 -24.664 1.00 40.88 489 ILE A C 1
ATOM 3844 O O . ILE A 1 489 ? 15.956 8.862 -23.809 1.00 40.88 489 ILE A O 1
ATOM 3848 N N . CYS A 1 490 ? 15.756 8.205 -25.967 1.00 26.95 490 CYS A N 1
ATOM 3849 C CA . CYS A 1 490 ? 16.572 9.251 -26.591 1.00 26.95 490 CYS A CA 1
ATOM 3850 C C . CYS A 1 490 ? 15.729 10.469 -26.986 1.00 26.95 490 CYS A C 1
ATOM 3852 O O . CYS A 1 490 ? 14.594 10.250 -27.469 1.00 26.95 490 CYS A O 1
#

pLDDT: mean 77.86, std 16.73, range [22.72, 97.81]